Protein AF-A0A426YI03-F1 (afdb_monomer_lite)

Organism: Ensete ventricosum (NCBI:txid4639)

Foldseek 3Di:
DVVVVVVVVVVVVVVVVVVPPDDPVVVVVVVVVVVVVVVVVVVVVVVVVVVVVVVVVVVVVVVVVVVVVVVVVVVVVVVVVVVVVVVVVPPDDDDPPPPPPPPPVNVVVVVVVVVVVVVVVVVVVVVVVVVVVVVVVVVVVVVVVVVVVVVVVVVVVVVVVVVVVVVVVVVVVVVVVVVVVVVVVVVVVVVVVVVVVVVVVVVVVVVVVVVVVVVVVVVVVVVVVVVVVVVVVVVVVVVVVVVVVVVVVVVVPPDDDDDYDDDYDDDDDDDPDDVCVVVVVVVVVVVVVVVVVVVVVVVVVVVVVVVVVVVVVVVVVVVVVVVVVVVVVVVVVVVVVVVVVVVVVVVVVVVVVVVVVVVVVVVVVVVVVVVVVVVVVVVVVVVVVVVVVVVVVVVVVVVVVVVVVVVVVVVVVVVVVVVVVVVVVVVVVVVVVVVVVVVVLVVVVVPDPDNDDDPVRVVVVVVVVVVVVVVVVVVVVVVVVVVVVVVVVVVVVVVVVVVDPDDDDDDDDDDDDDDDDDPDVPVVVVVVVVVVVVVVVVVVVVVVVVVVVPPDPDPDDDDDDDDDDDDDDDDDDDDDDDDDDDDDDDDDDDDDDDDDDDDDDDDDDDDDDDDDDDDDDDDDDDD

Radius of gyration: 77.21 Å; chains: 1; bounding box: 146×80×262 Å

Secondary structure (DSSP, 8-state):
-HHHHHHHHHHHHHHHHHHHHS-HHHHHHHHHHHHHHHHHHHHHHHHHHHHHHHHHHHHHHHHHHHHHHHHHHHHHHHHHHHHHHHHTTSS----TT-SS-S-TTHHHHHHHHHHHHHHHHHHHHHHHHHHHHHHHHHHHHHHHHHHHHHHHHHHHHHHHHHHHHHHHHHHHHHHHHHHHHHHHHHHHHHHHHHHHHHHHHHHHHHHHHHHHHHHHHHHHHHHHHHHHHHHHHHHHHHHHHHHHHHHHHHHTT--------------------SHHHHHHHHHHHHHHHHHHHHHHHHHHHHHHHHHHHHHHHHHHHHHHHHHHHHHHHHHHHHHHHHHHHHHHHHHHHHHHHHHHHHHHHHHHHHHHHHHHHHHHHHHHHHHHHHHHHHHHHHHHHHHHHHHHHHHHHHHHHHHHHHHHHHHHHHHHHHHHHHHHHHHHHHHHTTS-SS----HHHHHHHHHHHHHHHHHHHHHHHHHHHHHHHHHHHHHHHHHHHHH--S-----------------SHHHHHHHHHHHHHHHHHHHHHHHHHHHHTTS----------------------------------PPP---PPPPP---------------------------

Sequence (623 aa):
MIFCRIHLFISDCNLSLVLKDSSSQCKELVFAAMKVNNLIDGKKVAERETVRLLSELCVADDEAKDLAIRIEEAHAKTITYKLKLQSLKNSDASEDEQLVILSPKSRRQYTEILREVGDVKRQICGLKLEITSALQEKARAQSEIESSSAEARSYSKYSDELRREIDEVNLEQVFIDLARIEADREFRHIEAQREAEAALFAESVRKANSRIDGLRREITSAKQLQTMLMTTYSDVDALQNEMEFITEAEKSYRKTYLVEATGRMQEEQETDISLLRSTKAELEAAKNELSTVKEEGYKLMDEMDGIRKELIRIADGKEQSSRAKKNSDSSFETLNTKLHKAMSKLESASTAEKRADAIVANLSAALQQLQSDIDAAKREAELVSEETKALRMETEKTRMYTQSLKERLQEAMEELNTVKAAEANALDELKAITESTMRERAISSIWSSTITISKFEYYYLTKQAKAAQEVADKKVAAAQAWIEALKAKDQERRMKAETDPTQSWALVPVERESLSKPKKGSVLKKAIKKEINHHEEEREEKLVQSHDMKLAIAMPRRSLTVSGVSGASRRLHAAPRKSNSTKQRPSITFTPPPLAYKKGKVVNTLVRFLRTPKQRWDSRRDE

InterPro domains:
  IPR008545 WEB family [PF05701] (71-495)

pLDDT: mean 75.75, std 24.29, range [27.7, 98.25]

Structure (mmCIF, N/CA/C/O backbone):
data_AF-A0A426YI03-F1
#
_entry.id   AF-A0A426YI03-F1
#
loop_
_atom_site.group_PDB
_atom_site.id
_atom_site.type_symbol
_atom_site.label_atom_id
_atom_site.label_alt_id
_atom_site.label_comp_id
_atom_site.label_asym_id
_atom_site.label_entity_id
_atom_site.label_seq_id
_atom_site.pdbx_PDB_ins_code
_atom_site.Cartn_x
_atom_site.Cartn_y
_atom_site.Cartn_z
_atom_site.occupancy
_atom_site.B_iso_or_equiv
_atom_site.auth_seq_id
_atom_site.auth_comp_id
_atom_site.auth_asym_id
_atom_site.auth_atom_id
_atom_site.pdbx_PDB_model_num
ATOM 1 N N . MET A 1 1 ? -24.378 -13.356 -53.025 1.00 50.31 1 MET A N 1
ATOM 2 C CA . MET A 1 1 ? -24.030 -11.970 -52.622 1.00 50.31 1 MET A CA 1
ATOM 3 C C . MET A 1 1 ? -25.193 -11.221 -51.969 1.00 50.31 1 MET A C 1
ATOM 5 O O . MET A 1 1 ? -25.033 -10.839 -50.820 1.00 50.31 1 MET A O 1
ATOM 9 N N . ILE A 1 2 ? -26.337 -11.010 -52.643 1.00 50.25 2 ILE A N 1
ATOM 10 C CA . ILE A 1 2 ? -27.427 -10.131 -52.148 1.00 50.25 2 ILE A CA 1
ATOM 11 C C . ILE A 1 2 ? -27.886 -10.482 -50.717 1.00 50.25 2 ILE A C 1
ATOM 13 O O . ILE A 1 2 ? -27.880 -9.608 -49.855 1.00 50.25 2 ILE A O 1
ATOM 17 N N . PHE A 1 3 ? -28.174 -11.758 -50.431 1.00 41.94 3 PHE A N 1
ATOM 18 C CA . PHE A 1 3 ? -28.604 -12.214 -49.097 1.00 41.94 3 PHE A CA 1
ATOM 19 C C . PHE A 1 3 ? -27.623 -11.858 -47.964 1.00 41.94 3 PHE A C 1
ATOM 21 O O . PHE A 1 3 ? -28.048 -11.369 -46.923 1.00 41.94 3 PHE A O 1
ATOM 28 N N . CYS A 1 4 ? -26.312 -12.023 -48.170 1.00 48.91 4 CYS A N 1
ATOM 29 C CA . CYS A 1 4 ? -25.298 -11.667 -47.168 1.00 48.91 4 CYS A CA 1
ATOM 30 C C . CYS A 1 4 ? -25.285 -10.157 -46.881 1.00 48.91 4 CYS A C 1
ATOM 32 O O . CYS A 1 4 ? -25.092 -9.743 -45.742 1.00 48.91 4 CYS A O 1
ATOM 34 N N . ARG A 1 5 ? -25.526 -9.333 -47.911 1.00 43.91 5 ARG A N 1
ATOM 35 C CA . ARG A 1 5 ? -25.578 -7.870 -47.789 1.00 43.91 5 ARG A CA 1
ATOM 36 C C . ARG A 1 5 ? -26.803 -7.414 -46.991 1.00 43.91 5 ARG A C 1
ATOM 38 O O . ARG A 1 5 ? -26.675 -6.524 -46.162 1.00 43.91 5 ARG A O 1
ATOM 45 N N . ILE A 1 6 ? -27.949 -8.071 -47.188 1.00 55.00 6 ILE A N 1
ATOM 46 C CA . ILE A 1 6 ? -29.168 -7.856 -46.391 1.00 55.00 6 ILE A CA 1
ATOM 47 C C . ILE A 1 6 ? -28.940 -8.273 -44.929 1.00 55.00 6 ILE A C 1
ATOM 49 O O . ILE A 1 6 ? -29.302 -7.534 -44.019 1.00 55.00 6 ILE A O 1
ATOM 53 N N . HIS A 1 7 ? -28.295 -9.419 -44.690 1.00 49.81 7 HIS A N 1
ATOM 54 C CA . HIS A 1 7 ? -28.082 -9.932 -43.333 1.00 49.81 7 HIS A CA 1
ATOM 55 C C . HIS A 1 7 ? -27.104 -9.081 -42.500 1.00 49.81 7 HIS A C 1
ATOM 57 O O . HIS A 1 7 ? -27.288 -8.960 -41.290 1.00 49.81 7 HIS A O 1
ATOM 63 N N . LEU A 1 8 ? -26.106 -8.459 -43.143 1.00 51.28 8 LEU A N 1
ATOM 64 C CA . LEU A 1 8 ? -25.255 -7.434 -42.524 1.00 51.28 8 LEU A CA 1
ATOM 65 C C . LEU A 1 8 ? -26.067 -6.178 -42.180 1.00 51.28 8 LEU A C 1
ATOM 67 O O . LEU A 1 8 ? -26.093 -5.769 -41.026 1.00 51.28 8 LEU A O 1
ATOM 71 N N . PHE A 1 9 ? -26.824 -5.639 -43.142 1.00 46.31 9 PHE A N 1
ATOM 72 C CA . PHE A 1 9 ? -27.617 -4.419 -42.944 1.00 46.31 9 PHE A CA 1
ATOM 73 C C . PHE A 1 9 ? -28.652 -4.559 -41.810 1.00 46.31 9 PHE A C 1
ATOM 75 O O . PHE A 1 9 ? -28.838 -3.644 -41.015 1.00 46.31 9 PHE A O 1
ATOM 82 N N . ILE A 1 10 ? -29.288 -5.731 -41.683 1.00 51.38 10 ILE A N 1
ATOM 83 C CA . ILE A 1 10 ? -30.210 -6.038 -40.576 1.00 51.38 10 ILE A CA 1
ATOM 84 C C . ILE A 1 10 ? -29.468 -6.129 -39.230 1.00 51.38 10 ILE A C 1
ATOM 86 O O . ILE A 1 10 ? -30.018 -5.711 -38.211 1.00 51.38 10 ILE A O 1
ATOM 90 N N . SER A 1 11 ? -28.230 -6.632 -39.202 1.00 51.84 11 SER A N 1
ATOM 91 C CA . SER A 1 11 ? -27.405 -6.659 -37.986 1.00 51.84 11 SER A CA 1
ATOM 92 C C . SER A 1 11 ? -27.041 -5.242 -37.527 1.00 51.84 11 SER A C 1
ATOM 94 O O . SER A 1 11 ? -27.253 -4.896 -36.364 1.00 51.84 11 SER A O 1
ATOM 96 N N . ASP A 1 12 ? -26.573 -4.401 -38.452 1.00 47.59 12 ASP A N 1
ATOM 97 C CA . ASP A 1 12 ? -26.156 -3.024 -38.167 1.00 47.59 12 ASP A CA 1
ATOM 98 C C . ASP A 1 12 ? -27.343 -2.151 -37.718 1.00 47.59 12 ASP A C 1
ATOM 100 O O . ASP A 1 12 ? -27.243 -1.414 -36.733 1.00 47.59 12 ASP A O 1
ATOM 104 N N . CYS A 1 13 ? -28.507 -2.279 -38.370 1.00 49.94 13 CYS A N 1
ATOM 105 C CA . CYS A 1 13 ? -29.720 -1.559 -37.973 1.00 49.94 13 CYS A CA 1
ATOM 106 C C . CYS A 1 13 ? -30.232 -1.959 -36.578 1.00 49.94 13 CYS A C 1
ATOM 108 O O . CYS A 1 13 ? -30.647 -1.084 -35.817 1.00 49.94 13 CYS A O 1
ATOM 110 N N . ASN A 1 14 ? -30.184 -3.246 -36.209 1.00 52.38 14 ASN A N 1
ATOM 111 C CA . ASN A 1 14 ? -30.586 -3.681 -34.866 1.00 52.38 14 ASN A CA 1
ATOM 112 C C . ASN A 1 14 ? -29.615 -3.175 -33.787 1.00 52.38 14 ASN A C 1
ATOM 114 O O . ASN A 1 14 ? -30.056 -2.695 -32.742 1.00 52.38 14 ASN A O 1
ATOM 118 N N . LEU A 1 15 ? -28.303 -3.206 -34.045 1.00 52.50 15 LEU A N 1
ATOM 119 C CA . LEU A 1 15 ? -27.317 -2.692 -33.091 1.00 52.50 15 LEU A CA 1
ATOM 120 C C . LEU A 1 15 ? -27.431 -1.165 -32.925 1.00 52.50 15 LEU A C 1
ATOM 122 O O . LEU A 1 15 ? -27.349 -0.659 -31.806 1.00 52.50 15 LEU A O 1
ATOM 126 N N . SER A 1 16 ? -27.720 -0.437 -34.010 1.00 53.31 16 SER A N 1
ATOM 127 C CA . SER A 1 16 ? -28.000 1.006 -33.975 1.00 53.31 16 SER A CA 1
ATOM 128 C C . SER A 1 16 ? -29.262 1.379 -33.184 1.00 53.31 16 SER A C 1
ATOM 130 O O . SER A 1 16 ? -29.364 2.526 -32.743 1.00 53.31 16 SER A O 1
ATOM 132 N N . LEU A 1 17 ? -30.222 0.464 -33.020 1.00 53.16 17 LEU A N 1
ATOM 133 C CA . LEU A 1 17 ? -31.405 0.670 -32.178 1.00 53.16 17 LEU A CA 1
ATOM 134 C C . LEU A 1 17 ? -31.067 0.461 -30.696 1.00 53.16 17 LEU A C 1
ATOM 136 O O . LEU A 1 17 ? -31.331 1.345 -29.886 1.00 53.16 17 LEU A O 1
ATOM 140 N N . VAL A 1 18 ? -30.388 -0.640 -30.352 1.00 53.75 18 VAL A N 1
ATOM 141 C CA . VAL A 1 18 ? -29.939 -0.924 -28.972 1.00 53.75 18 VAL A CA 1
ATOM 142 C C . VAL A 1 18 ? -29.000 0.171 -28.439 1.00 53.75 18 VAL A C 1
ATOM 144 O O . VAL A 1 18 ? -29.097 0.570 -27.280 1.00 53.75 18 VAL A O 1
ATOM 147 N N . LEU A 1 19 ? -28.129 0.717 -29.293 1.00 52.09 19 LEU A N 1
ATOM 148 C CA . LEU A 1 19 ? -27.207 1.804 -28.943 1.00 52.09 19 LEU A CA 1
ATOM 149 C C . LEU A 1 19 ? -27.870 3.183 -28.793 1.00 52.09 19 LEU A C 1
ATOM 151 O O . LEU A 1 19 ? -27.167 4.148 -28.475 1.00 52.09 19 LEU A O 1
ATOM 155 N N . LYS A 1 20 ? -29.184 3.333 -29.009 1.00 55.03 20 LYS A N 1
ATOM 156 C CA . LYS A 1 20 ? -29.837 4.640 -28.852 1.00 55.03 20 LYS A CA 1
ATOM 157 C C . LYS A 1 20 ? -30.105 4.960 -27.379 1.00 55.03 20 LYS A C 1
ATOM 159 O O . LYS A 1 20 ? -29.640 6.002 -26.910 1.00 55.03 20 LYS A O 1
ATOM 164 N N . ASP A 1 21 ? -30.671 4.005 -26.643 1.00 54.38 21 ASP A N 1
ATOM 165 C CA . ASP A 1 21 ? -31.208 4.219 -25.289 1.00 54.38 21 ASP A CA 1
ATOM 166 C C . ASP A 1 21 ? -30.269 3.771 -24.146 1.00 54.38 21 ASP A C 1
ATOM 168 O O . ASP A 1 21 ? -30.564 3.982 -22.971 1.00 54.38 21 ASP A O 1
ATOM 172 N N . SER A 1 22 ? -29.114 3.166 -24.454 1.00 58.47 22 SER A N 1
ATOM 173 C CA . SER A 1 22 ? -28.153 2.714 -23.436 1.00 58.47 22 SER A CA 1
ATOM 174 C C . SER A 1 22 ? -27.308 3.855 -22.838 1.00 58.47 22 SER A C 1
ATOM 176 O O . SER A 1 22 ? -26.972 4.821 -23.526 1.00 58.47 22 SER A O 1
ATOM 178 N N . SER A 1 23 ? -26.847 3.694 -21.590 1.00 66.56 23 SER A N 1
ATOM 179 C CA . SER A 1 23 ? -25.835 4.572 -20.963 1.00 66.56 23 SER A CA 1
ATOM 180 C C . SER A 1 23 ? -24.529 4.636 -21.778 1.00 66.56 23 SER A C 1
ATOM 182 O O . SER A 1 23 ? -24.203 3.687 -22.498 1.00 66.56 23 SER A O 1
ATOM 184 N N . SER A 1 24 ? -23.760 5.727 -21.654 1.00 68.06 24 SER A N 1
ATOM 185 C CA . SER A 1 24 ? -22.481 5.947 -22.358 1.00 68.06 24 SER A CA 1
ATOM 186 C C . SER A 1 24 ? -21.487 4.800 -22.152 1.00 68.06 24 SER A C 1
ATOM 188 O O . SER A 1 24 ? -20.960 4.273 -23.130 1.00 68.06 24 SER A O 1
ATOM 190 N N . GLN A 1 25 ? -21.336 4.327 -20.913 1.00 63.12 25 GLN A N 1
ATOM 191 C CA . GLN A 1 25 ? -20.464 3.197 -20.565 1.00 63.12 25 GLN A CA 1
ATOM 192 C C . GLN A 1 25 ? -20.824 1.911 -21.332 1.00 63.12 25 GLN A C 1
ATOM 194 O O . GLN A 1 25 ? -19.943 1.154 -21.728 1.00 63.12 25 GLN A O 1
ATOM 199 N N . CYS A 1 26 ? -22.110 1.669 -21.621 1.00 65.12 26 CYS A N 1
ATOM 200 C CA . CYS A 1 26 ? -22.516 0.526 -22.447 1.00 65.12 26 CYS A CA 1
ATOM 201 C C . CYS A 1 26 ? -22.095 0.695 -23.916 1.00 65.12 26 CYS A C 1
ATOM 203 O O . CYS A 1 26 ? -21.743 -0.289 -24.563 1.00 65.12 26 CYS A O 1
ATOM 205 N N . LYS A 1 27 ? -22.086 1.927 -24.444 1.00 70.88 27 LYS A N 1
ATOM 206 C CA . LYS A 1 27 ? -21.648 2.218 -25.822 1.00 70.88 27 LYS A CA 1
ATOM 207 C C . LYS A 1 27 ? -20.139 2.014 -25.964 1.00 70.88 27 LYS A C 1
ATOM 209 O O . LYS A 1 27 ? -19.692 1.396 -26.928 1.00 70.88 27 LYS A O 1
ATOM 214 N N . GLU A 1 28 ? -19.373 2.453 -24.968 1.00 73.00 28 GLU A N 1
ATOM 215 C CA . GLU A 1 28 ? -17.923 2.242 -24.883 1.00 73.00 28 GLU A CA 1
ATOM 216 C C . GLU A 1 28 ? -17.566 0.753 -24.765 1.00 73.00 28 GLU A C 1
ATOM 218 O O . GLU A 1 28 ? -16.714 0.274 -25.513 1.00 73.00 28 GLU A O 1
ATOM 223 N N . LEU A 1 29 ? -18.268 -0.011 -23.917 1.00 77.12 29 LEU A N 1
ATOM 224 C CA . LEU A 1 29 ? -18.078 -1.462 -23.793 1.00 77.12 29 LEU A CA 1
ATOM 225 C C . LEU A 1 29 ? -18.408 -2.219 -25.091 1.00 77.12 29 LEU A C 1
ATOM 227 O O . LEU A 1 29 ? -17.648 -3.102 -25.488 1.00 77.12 29 LEU A O 1
ATOM 231 N N . VAL A 1 30 ? -19.491 -1.862 -25.794 1.00 75.06 30 VAL A N 1
ATOM 232 C CA . VAL A 1 30 ? -19.834 -2.464 -27.100 1.00 75.06 30 VAL A CA 1
ATOM 233 C C . VAL A 1 30 ? -18.777 -2.131 -28.160 1.00 75.06 30 VAL A C 1
ATOM 235 O O . VAL A 1 30 ? -18.364 -3.015 -28.913 1.00 75.06 30 VAL A O 1
ATOM 238 N N . PHE A 1 31 ? -18.279 -0.891 -28.196 1.00 76.06 31 PHE A N 1
ATOM 239 C CA . PHE A 1 31 ? -17.220 -0.490 -29.126 1.00 76.06 31 PHE A CA 1
ATOM 240 C C . PHE A 1 31 ? -15.881 -1.186 -28.821 1.00 76.06 31 PHE A C 1
ATOM 242 O O . PHE A 1 31 ? -15.197 -1.651 -29.736 1.00 76.06 31 PHE A O 1
ATOM 249 N N . ALA A 1 32 ? -15.530 -1.336 -27.540 1.00 78.62 32 ALA A N 1
ATOM 250 C CA . ALA A 1 32 ? -14.367 -2.102 -27.104 1.00 78.62 32 ALA A CA 1
ATOM 251 C C . ALA A 1 32 ? -14.487 -3.586 -27.495 1.00 78.62 32 ALA A C 1
ATOM 253 O O . ALA A 1 32 ? -13.547 -4.142 -28.063 1.00 78.62 32 ALA A O 1
ATOM 254 N N . ALA A 1 33 ? -15.654 -4.207 -27.285 1.00 79.88 33 ALA A N 1
ATOM 255 C CA . ALA A 1 33 ? -15.919 -5.588 -27.686 1.00 79.88 33 ALA A CA 1
ATOM 256 C C . ALA A 1 33 ? -15.818 -5.785 -29.211 1.00 79.88 33 ALA A C 1
ATOM 258 O O . ALA A 1 33 ? -15.182 -6.738 -29.664 1.00 79.88 33 ALA A O 1
ATOM 259 N N . MET A 1 34 ? -16.356 -4.860 -30.017 1.00 81.38 34 MET A N 1
ATOM 260 C CA . MET A 1 34 ? -16.159 -4.864 -31.474 1.00 81.38 34 MET A CA 1
ATOM 261 C C . MET A 1 34 ? -14.678 -4.755 -31.856 1.00 81.38 34 MET A C 1
ATOM 263 O O . MET A 1 34 ? -14.203 -5.518 -32.697 1.00 81.38 34 MET A O 1
ATOM 267 N N . LYS A 1 35 ? -13.919 -3.855 -31.219 1.00 84.25 35 LYS A N 1
ATOM 268 C CA . LYS A 1 35 ? -12.483 -3.687 -31.487 1.00 84.25 35 LYS A CA 1
ATOM 269 C C . LYS A 1 35 ? -11.677 -4.940 -31.122 1.00 84.25 35 LYS A C 1
ATOM 271 O O . LYS A 1 35 ? -10.798 -5.330 -31.886 1.00 84.25 35 LYS A O 1
ATOM 276 N N . VAL A 1 36 ? -12.005 -5.603 -30.011 1.00 84.25 36 VAL A N 1
ATOM 277 C CA . VAL A 1 36 ? -11.403 -6.885 -29.604 1.00 84.25 36 VAL A CA 1
ATOM 278 C C . VAL A 1 36 ? -11.742 -7.999 -30.599 1.00 84.25 36 VAL A C 1
ATOM 280 O O . VAL A 1 36 ? -10.835 -8.703 -31.039 1.00 84.25 36 VAL A O 1
ATOM 283 N N . ASN A 1 37 ? -13.000 -8.125 -31.028 1.00 83.25 37 ASN A N 1
ATOM 284 C CA . ASN A 1 37 ? -13.402 -9.126 -32.023 1.00 83.25 37 ASN A CA 1
ATOM 285 C C . ASN A 1 37 ? -12.695 -8.915 -33.374 1.00 83.25 37 ASN A C 1
ATOM 287 O O . ASN A 1 37 ? -12.175 -9.873 -33.943 1.00 83.25 37 ASN A O 1
ATOM 291 N N . ASN A 1 38 ? -12.570 -7.667 -33.836 1.00 84.69 38 ASN A N 1
ATOM 292 C CA . ASN A 1 38 ? -11.831 -7.339 -35.059 1.00 84.69 38 ASN A CA 1
ATOM 293 C C . ASN A 1 38 ? -10.339 -7.717 -34.965 1.00 84.69 38 ASN A C 1
ATOM 295 O O . ASN A 1 38 ? -9.766 -8.203 -35.939 1.00 84.69 38 ASN A O 1
ATOM 299 N N . LEU A 1 39 ? -9.707 -7.544 -33.796 1.00 86.44 39 LEU A N 1
ATOM 300 C CA . LEU A 1 39 ? -8.324 -7.985 -33.557 1.00 86.44 39 LEU A CA 1
ATOM 301 C C . LEU A 1 39 ? -8.204 -9.517 -33.507 1.00 86.44 39 LEU A C 1
ATOM 303 O O . LEU A 1 39 ? -7.243 -10.073 -34.037 1.00 86.44 39 LEU A O 1
ATOM 307 N N . ILE A 1 40 ? -9.186 -10.207 -32.920 1.00 87.75 40 ILE A N 1
ATOM 308 C CA . ILE A 1 40 ? -9.260 -11.675 -32.891 1.00 87.75 40 ILE A CA 1
ATOM 309 C C . ILE A 1 40 ? -9.404 -12.244 -34.311 1.00 87.75 40 ILE A C 1
ATOM 311 O O . ILE A 1 40 ? -8.703 -13.192 -34.662 1.00 87.75 40 ILE A O 1
ATOM 315 N N . ASP A 1 41 ? -10.270 -11.672 -35.147 1.00 86.19 41 ASP A N 1
ATOM 316 C CA . ASP A 1 41 ? -10.465 -12.148 -36.520 1.00 86.19 41 ASP A CA 1
ATOM 317 C C . ASP A 1 41 ? -9.309 -11.753 -37.450 1.00 86.19 41 ASP A C 1
ATOM 319 O O . ASP A 1 41 ? -8.896 -12.569 -38.275 1.00 86.19 41 ASP A O 1
ATOM 323 N N . GLY A 1 42 ? -8.700 -10.578 -37.253 1.00 87.12 42 GLY A N 1
ATOM 324 C CA . GLY A 1 42 ? -7.439 -10.205 -37.902 1.00 87.12 42 GLY A CA 1
ATOM 325 C C . GLY A 1 42 ? -6.307 -11.186 -37.574 1.00 87.12 42 GLY A C 1
ATOM 326 O O . GLY A 1 42 ? -5.624 -11.667 -38.478 1.00 87.12 42 GLY A O 1
ATOM 327 N N . LYS A 1 43 ? -6.176 -11.587 -36.301 1.00 91.25 43 LYS A N 1
ATOM 328 C CA . LYS A 1 43 ? -5.245 -12.643 -35.878 1.00 91.25 43 LYS A CA 1
ATOM 329 C C . LYS A 1 43 ? -5.529 -13.972 -36.593 1.00 91.25 43 LYS A C 1
ATOM 331 O O . LYS A 1 43 ? -4.605 -14.545 -37.162 1.00 91.25 43 LYS A O 1
ATOM 336 N N . LYS A 1 44 ? -6.790 -14.419 -36.670 1.00 89.75 44 LYS A N 1
ATOM 337 C CA . LYS A 1 44 ? -7.170 -15.640 -37.416 1.00 89.75 44 LYS A CA 1
ATOM 338 C C . LYS A 1 44 ? -6.885 -15.550 -38.920 1.00 89.75 44 LYS A C 1
ATOM 340 O O . LYS A 1 44 ? -6.803 -16.586 -39.576 1.00 89.75 44 LYS A O 1
ATOM 345 N N . VAL A 1 45 ? -6.839 -14.358 -39.523 1.00 90.81 45 VAL A N 1
ATOM 346 C CA . VAL A 1 45 ? -6.403 -14.184 -40.924 1.00 90.81 45 VAL A CA 1
ATOM 347 C C . VAL A 1 45 ? -4.891 -14.377 -41.014 1.00 90.81 45 VAL A C 1
ATOM 349 O O . VAL A 1 45 ? -4.457 -15.272 -41.734 1.00 90.81 45 VAL A O 1
ATOM 352 N N . ALA A 1 46 ? -4.114 -13.650 -40.207 1.00 87.50 46 ALA A N 1
ATOM 353 C CA . ALA A 1 46 ? -2.656 -13.767 -40.178 1.00 87.50 46 ALA A CA 1
ATOM 354 C C . ALA A 1 46 ? -2.179 -15.203 -39.873 1.00 87.50 46 ALA A C 1
ATOM 356 O O . ALA A 1 46 ? -1.272 -15.700 -40.530 1.00 87.50 46 ALA A O 1
ATOM 357 N N . GLU A 1 47 ? -2.829 -15.914 -38.944 1.00 90.00 47 GLU A N 1
ATOM 358 C CA . GLU A 1 47 ? -2.533 -17.323 -38.628 1.00 90.00 47 GLU A CA 1
ATOM 359 C C . GLU A 1 47 ? -2.811 -18.281 -39.800 1.00 90.00 47 GLU A C 1
ATOM 361 O O . GLU A 1 47 ? -2.128 -19.292 -39.947 1.00 90.00 47 GLU A O 1
ATOM 366 N N . ARG A 1 48 ? -3.782 -17.975 -40.672 1.00 90.88 48 ARG A N 1
ATOM 367 C CA . ARG A 1 48 ? -4.011 -18.755 -41.902 1.00 90.88 48 ARG A CA 1
ATOM 368 C C . ARG A 1 48 ? -2.990 -18.420 -42.984 1.00 90.88 48 ARG A C 1
ATOM 370 O O . ARG A 1 48 ? -2.594 -19.311 -43.729 1.00 90.88 48 ARG A O 1
ATOM 377 N N . GLU A 1 49 ? -2.549 -17.169 -43.066 1.00 92.19 49 GLU A N 1
ATOM 378 C CA . GLU A 1 49 ? -1.526 -16.739 -44.020 1.00 92.19 49 GLU A CA 1
ATOM 379 C C . GLU A 1 49 ? -0.138 -17.276 -43.656 1.00 92.19 49 GLU A C 1
ATOM 381 O O . GLU A 1 49 ? 0.553 -17.774 -44.541 1.00 92.19 49 GLU A O 1
ATOM 386 N N . THR A 1 50 ? 0.247 -17.298 -42.375 1.00 88.31 50 THR A N 1
ATOM 387 C CA . THR A 1 50 ? 1.508 -17.926 -41.943 1.00 88.31 50 THR A CA 1
ATOM 388 C C . THR A 1 50 ? 1.502 -19.436 -42.164 1.00 88.31 50 THR A C 1
ATOM 390 O O . THR A 1 50 ? 2.493 -19.968 -42.656 1.00 88.31 50 THR A O 1
ATOM 393 N N . VAL A 1 51 ? 0.390 -20.134 -41.900 1.00 93.00 51 VAL A N 1
ATOM 394 C CA . VAL A 1 51 ? 0.250 -21.563 -42.245 1.00 93.00 51 VAL A CA 1
ATOM 395 C C . VAL A 1 51 ? 0.363 -21.789 -43.758 1.00 93.00 51 VAL A C 1
ATOM 397 O O . VAL A 1 51 ? 1.036 -22.730 -44.178 1.00 93.00 51 VAL A O 1
ATOM 400 N N . ARG A 1 52 ? -0.219 -20.910 -44.588 1.00 92.31 52 ARG A N 1
ATOM 401 C CA . ARG A 1 52 ? -0.089 -20.990 -46.052 1.00 92.31 52 ARG A CA 1
ATOM 402 C C . ARG A 1 52 ? 1.366 -20.802 -46.494 1.00 92.31 52 ARG A C 1
ATOM 404 O O . ARG A 1 52 ? 1.891 -21.664 -47.192 1.00 92.31 52 ARG A O 1
ATOM 411 N N . LEU A 1 53 ? 2.040 -19.758 -46.010 1.00 91.62 53 LEU A N 1
ATOM 412 C CA . LEU A 1 53 ? 3.454 -19.478 -46.298 1.00 91.62 53 LEU A CA 1
ATOM 413 C C . LEU A 1 53 ? 4.388 -20.603 -45.821 1.00 91.62 53 LEU A C 1
ATOM 415 O O . LEU A 1 53 ? 5.342 -20.933 -46.516 1.00 91.62 53 LEU A O 1
ATOM 419 N N . LEU A 1 54 ? 4.103 -21.241 -44.681 1.00 91.00 54 LEU A N 1
ATOM 420 C CA . LEU A 1 54 ? 4.850 -22.417 -44.218 1.00 91.00 54 LEU A CA 1
ATOM 421 C C . LEU A 1 54 ? 4.636 -23.637 -45.127 1.00 91.00 54 LEU A C 1
ATOM 423 O O . LEU A 1 54 ? 5.579 -24.392 -45.352 1.00 91.00 54 LEU A O 1
ATOM 427 N N . SER A 1 55 ? 3.435 -23.822 -45.689 1.00 91.75 55 SER A N 1
ATOM 428 C CA . SER A 1 55 ? 3.188 -24.884 -46.675 1.00 91.75 55 SER A CA 1
ATOM 429 C C . SER A 1 55 ? 3.856 -24.604 -48.029 1.00 91.75 55 SER A C 1
ATOM 431 O O . SER A 1 55 ? 4.453 -25.510 -48.604 1.00 91.75 55 SER A O 1
ATOM 433 N N . GLU A 1 56 ? 3.849 -23.349 -48.491 1.00 94.31 56 GLU A N 1
ATOM 434 C CA . GLU A 1 56 ? 4.574 -22.898 -49.690 1.00 94.31 56 GLU A CA 1
ATOM 435 C C . GLU A 1 56 ? 6.095 -23.083 -49.517 1.00 94.31 56 GLU A C 1
ATOM 437 O O . GLU A 1 56 ? 6.763 -23.600 -50.411 1.00 94.31 56 GLU A O 1
ATOM 442 N N . LEU A 1 57 ? 6.633 -22.751 -48.337 1.00 94.31 57 LEU A N 1
ATOM 443 C CA . LEU A 1 57 ? 8.041 -22.958 -47.991 1.00 94.31 57 LEU A CA 1
ATOM 444 C C . LEU A 1 57 ? 8.418 -24.446 -47.924 1.00 94.31 57 LEU A C 1
ATOM 446 O O . LEU A 1 57 ? 9.507 -24.803 -48.358 1.00 94.31 57 LEU A O 1
ATOM 450 N N . CYS A 1 58 ? 7.535 -25.313 -47.416 1.00 92.25 58 CYS A N 1
ATOM 451 C CA . CYS A 1 58 ? 7.772 -26.760 -47.390 1.00 92.25 58 CYS A CA 1
ATOM 452 C C . CYS A 1 58 ? 7.882 -27.334 -48.810 1.00 92.25 58 CYS A C 1
ATOM 454 O O . CYS A 1 58 ? 8.811 -28.085 -49.093 1.00 92.25 58 CYS A O 1
ATOM 456 N N . VAL A 1 59 ? 6.986 -26.926 -49.719 1.00 94.75 59 VAL A N 1
ATOM 457 C CA . VAL A 1 59 ? 7.048 -27.325 -51.136 1.00 94.75 59 VAL A CA 1
ATOM 458 C C . VAL A 1 59 ? 8.342 -26.829 -51.784 1.00 94.75 59 VAL A C 1
ATOM 460 O O . VAL A 1 59 ? 9.026 -27.613 -52.433 1.00 94.75 59 VAL A O 1
ATOM 463 N N . ALA A 1 60 ? 8.735 -25.572 -51.555 1.00 93.06 60 ALA A N 1
ATOM 464 C CA . ALA A 1 60 ? 9.985 -25.026 -52.088 1.00 93.06 60 ALA A CA 1
ATOM 465 C C . ALA A 1 60 ? 11.243 -25.724 -51.525 1.00 93.06 60 ALA A C 1
ATOM 467 O O . ALA A 1 60 ? 12.217 -25.921 -52.250 1.00 93.06 60 ALA A O 1
ATOM 468 N N . ASP A 1 61 ? 11.231 -26.125 -50.251 1.00 94.19 61 ASP A N 1
ATOM 469 C CA . ASP A 1 61 ? 12.318 -26.882 -49.620 1.00 94.19 61 ASP A CA 1
ATOM 470 C C . ASP A 1 61 ? 12.380 -28.330 -50.141 1.00 94.19 61 ASP A C 1
ATOM 472 O O . ASP A 1 61 ? 13.464 -28.894 -50.284 1.00 94.19 61 ASP A O 1
ATOM 476 N N . ASP A 1 62 ? 11.250 -28.965 -50.458 1.00 92.69 62 ASP A N 1
ATOM 477 C CA . ASP A 1 62 ? 11.225 -30.285 -51.105 1.00 92.69 62 ASP A CA 1
ATOM 478 C C . ASP A 1 62 ? 11.652 -30.213 -52.583 1.00 92.69 62 ASP A C 1
ATOM 480 O O . ASP A 1 62 ? 12.480 -31.018 -53.010 1.00 92.69 62 ASP A O 1
ATOM 484 N N . GLU A 1 63 ? 11.221 -29.199 -53.341 1.00 94.50 63 GLU A N 1
ATOM 485 C CA . GLU A 1 63 ? 11.732 -28.923 -54.695 1.00 94.50 63 GLU A CA 1
ATOM 486 C C . GLU A 1 63 ? 13.247 -28.649 -54.694 1.00 94.50 63 GLU A C 1
ATOM 488 O O . GLU A 1 63 ? 13.967 -29.130 -55.573 1.00 94.50 63 GLU A O 1
ATOM 493 N N . ALA A 1 64 ? 13.766 -27.936 -53.688 1.00 92.50 64 ALA A N 1
ATOM 494 C CA . ALA A 1 64 ? 15.200 -27.693 -53.534 1.00 92.50 64 ALA A CA 1
ATOM 495 C C . ALA A 1 64 ? 15.994 -28.985 -53.260 1.00 92.50 64 ALA A C 1
ATOM 497 O O . ALA A 1 64 ? 17.073 -29.166 -53.833 1.00 92.50 64 ALA A O 1
ATOM 498 N N . LYS A 1 65 ? 15.461 -29.911 -52.445 1.00 93.75 65 LYS A N 1
ATOM 499 C CA . LYS A 1 65 ? 16.044 -31.256 -52.258 1.00 93.75 65 LYS A CA 1
ATOM 500 C C . LYS A 1 65 ? 16.035 -32.046 -53.566 1.00 93.75 65 LYS A C 1
ATOM 502 O O . LYS A 1 65 ? 17.049 -32.641 -53.926 1.00 93.75 65 LYS A O 1
ATOM 507 N N . ASP A 1 66 ? 14.927 -32.014 -54.301 1.00 93.81 66 ASP A N 1
ATOM 508 C CA . ASP A 1 66 ? 14.772 -32.733 -55.568 1.00 93.81 66 ASP A CA 1
ATOM 509 C C . ASP A 1 66 ? 15.750 -32.211 -56.641 1.00 93.81 66 ASP A C 1
ATOM 511 O O . ASP A 1 66 ? 16.377 -32.986 -57.368 1.00 93.81 66 ASP A O 1
ATOM 515 N N . LEU A 1 67 ? 15.975 -30.891 -56.689 1.00 93.69 67 LEU A N 1
ATOM 516 C CA . LEU A 1 67 ? 17.009 -30.268 -57.520 1.00 93.69 67 LEU A CA 1
ATOM 517 C C . LEU A 1 67 ? 18.429 -30.630 -57.062 1.00 93.69 67 LEU A C 1
ATOM 519 O O . LEU A 1 67 ? 19.271 -30.922 -57.913 1.00 93.69 67 LEU A O 1
ATOM 523 N N . ALA A 1 68 ? 18.704 -30.671 -55.754 1.00 93.06 68 ALA A N 1
ATOM 524 C CA . ALA A 1 68 ? 20.001 -31.100 -55.228 1.00 93.06 68 ALA A CA 1
ATOM 525 C C . ALA A 1 68 ? 20.322 -32.552 -55.628 1.00 93.06 68 ALA A C 1
ATOM 527 O O . ALA A 1 68 ? 21.398 -32.809 -56.167 1.00 93.06 68 ALA A O 1
ATOM 528 N N . ILE A 1 69 ? 19.363 -33.475 -55.486 1.00 93.12 69 ILE A N 1
ATOM 529 C CA . ILE A 1 69 ? 19.496 -34.877 -55.918 1.00 93.12 69 ILE A CA 1
ATOM 530 C C . ILE A 1 69 ? 19.765 -34.960 -57.428 1.00 93.12 69 ILE A C 1
ATOM 532 O O . ILE A 1 69 ? 20.675 -35.668 -57.859 1.00 93.12 69 ILE A O 1
ATOM 536 N N . ARG A 1 70 ? 19.046 -34.186 -58.255 1.00 93.81 70 ARG A N 1
ATOM 537 C CA . ARG A 1 70 ? 19.278 -34.133 -59.714 1.00 93.81 70 ARG A CA 1
ATOM 538 C C . ARG A 1 70 ? 20.669 -33.591 -60.072 1.00 93.81 70 ARG A C 1
ATOM 540 O O . ARG A 1 70 ? 21.271 -34.063 -61.040 1.00 93.81 70 ARG A O 1
ATOM 547 N N . ILE A 1 71 ? 21.197 -32.635 -59.303 1.00 91.00 71 ILE A N 1
ATOM 548 C CA . ILE A 1 71 ? 22.559 -32.099 -59.461 1.00 91.00 71 ILE A CA 1
ATOM 549 C C . ILE A 1 71 ? 23.605 -33.144 -59.051 1.00 91.00 71 ILE A C 1
ATOM 551 O O . ILE A 1 71 ? 24.567 -33.354 -59.792 1.00 91.00 71 ILE A O 1
ATOM 555 N N . GLU A 1 72 ? 23.412 -33.849 -57.935 1.00 91.38 72 GLU A N 1
ATOM 556 C CA . GLU A 1 72 ? 24.297 -34.940 -57.507 1.00 91.38 72 GLU A CA 1
ATOM 557 C C . GLU A 1 72 ? 24.285 -36.107 -58.501 1.00 91.38 72 GLU A C 1
ATOM 559 O O . GLU A 1 72 ? 25.349 -36.596 -58.884 1.00 91.38 72 GLU A O 1
ATOM 564 N N . GLU A 1 73 ? 23.118 -36.491 -59.027 1.00 91.75 73 GLU A N 1
ATOM 565 C CA . GLU A 1 73 ? 22.999 -37.452 -60.124 1.00 91.75 73 GLU A CA 1
ATOM 566 C C . GLU A 1 73 ? 23.754 -36.994 -61.379 1.00 91.75 73 GLU A C 1
ATOM 568 O O . GLU A 1 73 ? 24.466 -37.788 -61.999 1.00 91.75 73 GLU A O 1
ATOM 573 N N . ALA A 1 74 ? 23.603 -35.731 -61.792 1.00 90.00 74 ALA A N 1
ATOM 574 C CA . ALA A 1 74 ? 24.300 -35.180 -62.953 1.00 90.00 74 ALA A CA 1
ATOM 575 C C . ALA A 1 74 ? 25.822 -35.141 -62.738 1.00 90.00 74 ALA A C 1
ATOM 577 O O . ALA A 1 74 ? 26.592 -35.452 -63.653 1.00 90.00 74 ALA A O 1
ATOM 578 N N . HIS A 1 75 ? 26.266 -34.838 -61.518 1.00 85.94 75 HIS A N 1
ATOM 579 C CA . HIS A 1 75 ? 27.670 -34.862 -61.128 1.00 85.94 75 HIS A CA 1
ATOM 580 C C . HIS A 1 75 ? 28.226 -36.296 -61.108 1.00 85.94 75 HIS A C 1
ATOM 582 O O . HIS A 1 75 ? 29.272 -36.549 -61.704 1.00 85.94 75 HIS A O 1
ATOM 588 N N . ALA A 1 76 ? 27.495 -37.264 -60.548 1.00 87.81 76 ALA A N 1
ATOM 589 C CA . ALA A 1 76 ? 27.851 -38.682 -60.571 1.00 87.81 76 ALA A CA 1
ATOM 590 C C . ALA A 1 76 ? 27.927 -39.226 -62.008 1.00 87.81 76 ALA A C 1
ATOM 592 O O . ALA A 1 76 ? 28.926 -39.841 -62.388 1.00 87.81 76 ALA A O 1
ATOM 593 N N . LYS A 1 77 ? 26.937 -38.920 -62.859 1.00 90.31 77 LYS A N 1
ATOM 594 C CA . LYS A 1 77 ? 26.958 -39.242 -64.298 1.00 90.31 77 LYS A CA 1
ATOM 595 C C . LYS A 1 77 ? 28.203 -38.641 -64.961 1.00 90.31 77 LYS A C 1
ATOM 597 O O . LYS A 1 77 ? 28.935 -39.366 -65.635 1.00 90.31 77 LYS A O 1
ATOM 602 N N . THR A 1 78 ? 28.516 -37.373 -64.693 1.00 86.75 78 THR A N 1
ATOM 603 C CA . THR A 1 78 ? 29.729 -36.693 -65.190 1.00 86.75 78 THR A CA 1
ATOM 604 C C . THR A 1 78 ? 31.021 -37.369 -64.714 1.00 86.75 78 THR A C 1
ATOM 606 O O . THR A 1 78 ? 31.937 -37.558 -65.514 1.00 86.75 78 THR A O 1
ATOM 609 N N . ILE A 1 79 ? 31.091 -37.817 -63.456 1.00 83.44 79 ILE A N 1
ATOM 610 C CA . ILE A 1 79 ? 32.214 -38.609 -62.930 1.00 8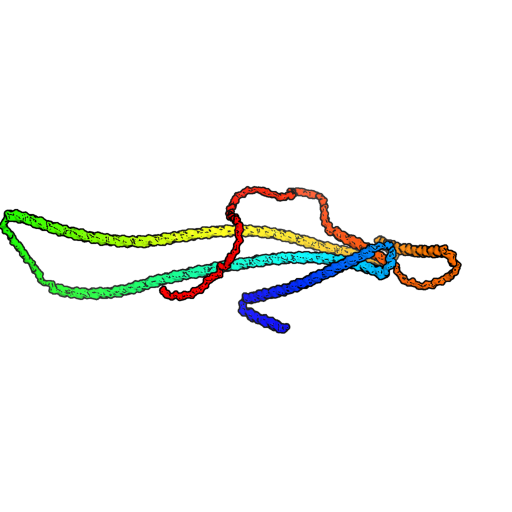3.44 79 ILE A CA 1
ATOM 611 C C . ILE A 1 79 ? 32.332 -39.941 -63.682 1.00 83.44 79 ILE A C 1
ATOM 613 O O . ILE A 1 79 ? 33.432 -40.286 -64.106 1.00 83.44 79 ILE A O 1
ATOM 617 N N . THR A 1 80 ? 31.235 -40.664 -63.942 1.00 81.00 80 THR A N 1
ATOM 618 C CA . THR A 1 80 ? 31.307 -41.915 -64.724 1.00 81.00 80 THR A CA 1
ATOM 619 C C . THR A 1 80 ? 31.736 -41.688 -66.176 1.00 81.00 80 THR A C 1
ATOM 621 O O . THR A 1 80 ? 32.489 -42.498 -66.714 1.00 81.00 80 THR A O 1
ATOM 624 N N . TYR A 1 81 ? 31.345 -40.574 -66.808 1.00 78.94 81 TYR A N 1
ATOM 625 C CA . TYR A 1 81 ? 31.854 -40.192 -68.130 1.00 78.94 81 TYR A CA 1
ATOM 626 C C . TYR A 1 81 ? 33.346 -39.842 -68.088 1.00 78.94 81 TYR A C 1
ATOM 628 O O . TYR A 1 81 ? 34.099 -40.289 -68.950 1.00 78.94 81 TYR A O 1
ATOM 636 N N . LYS A 1 82 ? 33.799 -39.113 -67.062 1.00 80.56 82 LYS A N 1
ATOM 637 C CA . LYS A 1 82 ? 35.216 -38.790 -66.849 1.00 80.56 82 LYS A CA 1
ATOM 638 C C . LYS A 1 82 ? 36.058 -40.051 -66.620 1.00 80.56 82 LYS A C 1
ATOM 640 O O . LYS A 1 82 ? 37.116 -40.181 -67.225 1.00 80.56 82 LYS A O 1
ATOM 645 N N . LEU A 1 83 ? 35.561 -41.010 -65.836 1.00 77.50 83 LEU A N 1
ATOM 646 C CA . LEU A 1 83 ? 36.209 -42.307 -65.621 1.00 77.50 83 LEU A CA 1
ATOM 647 C C . LEU A 1 83 ? 36.225 -43.165 -66.896 1.00 77.50 83 LEU A C 1
ATOM 649 O O . LEU A 1 83 ? 37.257 -43.753 -67.198 1.00 77.50 83 LEU A O 1
ATOM 653 N N . LYS A 1 84 ? 35.150 -43.171 -67.702 1.00 76.88 84 LYS A N 1
ATOM 654 C CA . LYS A 1 84 ? 35.137 -43.822 -69.030 1.00 76.88 84 LYS A CA 1
ATOM 655 C C . LYS A 1 84 ? 36.137 -43.190 -70.006 1.00 76.88 84 LYS A C 1
ATOM 657 O O . LYS A 1 84 ? 36.805 -43.903 -70.752 1.00 76.88 84 LYS A O 1
ATOM 662 N N . LEU A 1 85 ? 36.279 -41.864 -69.983 1.00 69.12 85 LEU A N 1
ATOM 663 C CA . LEU A 1 85 ? 37.303 -41.146 -70.751 1.00 69.12 85 LEU A CA 1
ATOM 664 C C . LEU A 1 85 ? 38.722 -41.448 -70.244 1.00 69.12 85 LEU A C 1
ATOM 666 O O . LEU A 1 85 ? 39.644 -41.503 -71.049 1.00 69.12 85 LEU A O 1
ATOM 670 N N . GLN A 1 86 ? 38.906 -41.695 -68.944 1.00 61.53 86 GLN A N 1
ATOM 671 C CA . GLN A 1 86 ? 40.187 -42.150 -68.397 1.00 61.53 86 GLN A CA 1
ATOM 672 C C . GLN A 1 86 ? 40.480 -43.618 -68.745 1.00 61.53 86 GLN A C 1
ATOM 674 O O . GLN A 1 86 ? 41.608 -43.911 -69.120 1.00 61.53 86 GLN A O 1
ATOM 679 N N . SER A 1 87 ? 39.497 -44.528 -68.752 1.00 60.28 87 SER A N 1
ATOM 680 C CA . SER A 1 87 ? 39.721 -45.899 -69.245 1.00 60.28 87 SER A CA 1
ATOM 681 C C . SER A 1 87 ? 40.045 -45.935 -70.742 1.00 60.28 87 SER A C 1
ATOM 683 O O . SER A 1 87 ? 40.898 -46.712 -71.152 1.00 60.28 87 SER A O 1
ATOM 685 N N . LEU A 1 88 ? 39.445 -45.045 -71.544 1.00 59.53 88 LEU A N 1
ATOM 686 C CA . LEU A 1 88 ? 39.805 -44.835 -72.957 1.00 59.53 88 LEU A CA 1
ATOM 687 C C . LEU A 1 88 ? 41.175 -44.162 -73.154 1.00 59.53 88 LEU A C 1
ATOM 689 O O . LEU A 1 88 ? 41.697 -44.180 -74.263 1.00 59.53 88 LEU A O 1
ATOM 693 N N . LYS A 1 89 ? 41.754 -43.561 -72.108 1.00 53.25 89 LYS A N 1
ATOM 694 C CA . LYS A 1 89 ? 43.105 -42.979 -72.132 1.00 53.25 89 LYS A CA 1
ATOM 695 C C . LYS A 1 89 ? 44.186 -43.961 -71.653 1.00 53.25 89 LYS A C 1
ATOM 697 O O . LYS A 1 89 ? 45.363 -43.703 -71.861 1.00 53.25 89 LYS A O 1
ATOM 702 N N . ASN A 1 90 ? 43.790 -45.085 -71.054 1.00 41.66 90 ASN A N 1
ATOM 703 C CA . ASN A 1 90 ? 44.697 -46.106 -70.521 1.00 41.66 90 ASN A CA 1
ATOM 704 C C . ASN A 1 90 ? 44.902 -47.297 -71.484 1.00 41.66 90 ASN A C 1
ATOM 706 O O . ASN A 1 90 ? 45.381 -48.348 -71.067 1.00 41.66 90 ASN A O 1
ATOM 710 N N . SER A 1 91 ? 44.529 -47.157 -72.759 1.00 43.53 91 SER A N 1
ATOM 711 C CA . SER A 1 91 ? 45.024 -48.021 -73.833 1.00 43.53 91 SER A CA 1
ATOM 712 C C . SER A 1 91 ? 46.259 -47.370 -74.452 1.00 43.53 91 SER A C 1
ATOM 714 O O . SER A 1 91 ? 46.120 -46.384 -75.179 1.00 43.53 91 SER A O 1
ATOM 716 N N . ASP A 1 92 ? 47.446 -47.904 -74.162 1.00 36.78 92 ASP A N 1
ATOM 717 C CA . ASP A 1 92 ? 48.699 -47.392 -74.719 1.00 36.78 92 ASP A CA 1
ATOM 718 C C . ASP A 1 92 ? 48.730 -47.549 -76.246 1.00 36.78 92 ASP A C 1
ATOM 720 O O . ASP A 1 92 ? 48.857 -48.648 -76.788 1.00 36.78 92 ASP A O 1
ATOM 724 N N . ALA A 1 93 ? 48.639 -46.417 -76.937 1.00 33.16 93 ALA A N 1
ATOM 725 C CA . ALA A 1 93 ? 48.997 -46.258 -78.336 1.00 33.16 93 ALA A CA 1
ATOM 726 C C . ALA A 1 93 ? 49.798 -44.957 -78.463 1.00 33.16 93 ALA A C 1
ATOM 728 O O . ALA A 1 93 ? 49.408 -43.922 -77.920 1.00 33.16 93 ALA A O 1
ATOM 729 N N . SER A 1 94 ? 50.943 -45.043 -79.135 1.00 38.06 94 SER A N 1
ATOM 730 C CA . SER A 1 94 ? 51.868 -43.925 -79.330 1.00 38.06 94 SER A CA 1
ATOM 731 C C . SER A 1 94 ? 51.345 -42.912 -80.368 1.00 38.06 94 SER A C 1
ATOM 733 O O . SER A 1 94 ? 50.301 -43.113 -80.984 1.00 38.06 94 SER A O 1
ATOM 735 N N . GLU A 1 95 ? 52.161 -41.882 -80.596 1.00 33.25 95 GLU A N 1
ATOM 736 C CA . GLU A 1 95 ? 52.200 -40.993 -81.769 1.00 33.25 95 GLU A CA 1
ATOM 737 C C . GLU A 1 95 ? 51.230 -39.793 -81.824 1.00 33.25 95 GLU A C 1
ATOM 739 O O . GLU A 1 95 ? 50.004 -39.893 -81.915 1.00 33.25 95 GLU A O 1
ATOM 744 N N . ASP A 1 96 ? 51.851 -38.608 -81.888 1.00 40.94 96 ASP A N 1
ATOM 745 C CA . ASP A 1 96 ? 51.272 -37.286 -82.157 1.00 40.94 96 ASP A CA 1
ATOM 746 C C . ASP A 1 96 ? 50.759 -37.126 -83.614 1.00 40.94 96 ASP A C 1
ATOM 748 O O . ASP A 1 96 ? 51.012 -36.112 -84.264 1.00 40.94 96 ASP A O 1
ATOM 752 N N . GLU A 1 97 ? 50.007 -38.094 -84.162 1.00 43.50 97 GLU A N 1
ATOM 753 C CA . GLU A 1 97 ? 49.533 -38.027 -85.564 1.00 43.50 97 GLU A CA 1
ATOM 754 C C . GLU A 1 97 ? 48.015 -38.228 -85.782 1.00 43.50 97 GLU A C 1
ATOM 756 O O . GLU A 1 97 ? 47.532 -38.321 -86.910 1.00 43.50 97 GLU A O 1
ATOM 761 N N . GLN A 1 98 ? 47.188 -38.154 -84.728 1.00 38.00 98 GLN A N 1
ATOM 762 C CA . GLN A 1 98 ? 45.713 -38.205 -84.868 1.00 38.00 98 GLN A CA 1
ATOM 763 C C . GLN A 1 98 ? 44.984 -36.846 -84.867 1.00 38.00 98 GLN A C 1
ATOM 765 O O . GLN A 1 98 ? 43.751 -36.787 -84.888 1.00 38.00 98 GLN A O 1
ATOM 770 N N . LEU A 1 99 ? 45.703 -35.721 -84.965 1.00 43.03 99 LEU A N 1
ATOM 771 C CA . LEU A 1 99 ? 45.076 -34.395 -85.115 1.00 43.03 99 LEU A CA 1
ATOM 772 C C . LEU A 1 99 ? 44.581 -34.085 -86.548 1.00 43.03 99 LEU A C 1
ATOM 774 O O . LEU A 1 99 ? 44.035 -33.002 -86.790 1.00 43.03 99 LEU A O 1
ATOM 778 N N . VAL A 1 100 ? 44.733 -35.017 -87.498 1.00 48.84 100 VAL A N 1
ATOM 779 C CA . VAL A 1 100 ? 44.394 -34.823 -88.923 1.00 48.84 100 VAL A CA 1
ATOM 780 C C . VAL A 1 100 ? 42.997 -35.347 -89.298 1.00 48.84 100 VAL A C 1
ATOM 782 O O . VAL A 1 100 ? 42.312 -34.676 -90.069 1.00 48.84 100 VAL A O 1
ATOM 785 N N . ILE A 1 101 ? 42.511 -36.458 -88.716 1.00 50.75 101 ILE A N 1
ATOM 786 C CA . ILE A 1 101 ? 41.194 -37.058 -89.060 1.00 50.75 101 ILE A CA 1
ATOM 787 C C . ILE A 1 101 ? 40.207 -37.113 -87.873 1.00 50.75 101 ILE A C 1
ATOM 789 O O . ILE A 1 101 ? 39.345 -37.983 -87.778 1.00 50.75 101 ILE A O 1
ATOM 793 N N . LEU A 1 102 ? 40.211 -36.084 -87.019 1.00 48.84 102 LEU A N 1
ATOM 794 C CA . LEU A 1 102 ? 38.941 -35.667 -86.413 1.00 48.84 102 LEU A CA 1
ATOM 795 C C . LEU A 1 102 ? 38.077 -35.030 -87.503 1.00 48.84 102 LEU A C 1
ATOM 797 O O . LEU A 1 102 ? 38.447 -33.994 -88.064 1.00 48.84 102 LEU A O 1
ATOM 801 N N . SER A 1 103 ? 36.910 -35.622 -87.772 1.00 54.31 103 SER A N 1
ATOM 802 C CA . SER A 1 103 ? 35.976 -35.098 -88.773 1.00 54.31 103 SER A CA 1
ATOM 803 C C . SER A 1 103 ? 35.646 -33.612 -88.518 1.00 54.31 103 SER A C 1
ATOM 805 O O . SER A 1 103 ? 35.664 -33.155 -87.366 1.00 54.31 103 SER A O 1
ATOM 807 N N . PRO A 1 104 ? 35.242 -32.837 -89.545 1.00 61.16 104 PRO A N 1
ATOM 808 C CA . PRO A 1 104 ? 34.816 -31.450 -89.352 1.00 61.16 104 PRO A CA 1
ATOM 809 C C . PRO A 1 104 ? 33.638 -31.268 -88.380 1.00 61.16 104 PRO A C 1
ATOM 811 O O . PRO A 1 104 ? 33.390 -30.137 -87.967 1.00 61.16 104 PRO A O 1
ATOM 814 N N . LYS A 1 105 ? 32.920 -32.344 -88.017 1.00 65.62 105 LYS A N 1
ATOM 815 C CA . LYS A 1 105 ? 31.921 -32.364 -86.935 1.00 65.62 105 LYS A CA 1
ATOM 816 C C . LYS A 1 105 ? 32.603 -32.479 -85.566 1.00 65.62 105 LYS A C 1
ATOM 818 O O . LYS A 1 105 ? 32.391 -31.627 -84.712 1.00 65.62 105 LYS A O 1
ATOM 823 N N . SER A 1 106 ? 33.495 -33.452 -85.396 1.00 66.31 106 SER A N 1
ATOM 824 C CA . SER A 1 106 ? 34.186 -33.756 -84.134 1.00 66.31 106 SER A CA 1
ATOM 825 C C . SER A 1 106 ? 35.043 -32.592 -83.623 1.00 66.31 106 SER A C 1
ATOM 827 O O . SER A 1 106 ? 34.999 -32.257 -82.441 1.00 66.31 106 SER A O 1
ATOM 829 N N . ARG A 1 107 ? 35.753 -31.883 -84.518 1.00 68.44 107 ARG A N 1
ATOM 830 C CA . ARG A 1 107 ? 36.501 -30.671 -84.126 1.00 68.44 107 ARG A CA 1
ATOM 831 C C . ARG A 1 107 ? 35.577 -29.514 -83.711 1.00 68.44 107 ARG A C 1
ATOM 833 O O . ARG A 1 107 ? 35.963 -28.726 -82.854 1.00 68.44 107 ARG A O 1
ATOM 840 N N . ARG A 1 108 ? 34.364 -29.413 -84.280 1.00 74.62 108 ARG A N 1
ATOM 841 C CA . ARG A 1 108 ? 33.357 -28.426 -83.843 1.00 74.62 108 ARG A CA 1
ATOM 842 C C . ARG A 1 108 ? 32.821 -28.784 -82.465 1.00 74.62 108 ARG A C 1
ATOM 844 O O . ARG A 1 108 ? 32.884 -27.927 -81.597 1.00 74.62 108 ARG A O 1
ATOM 851 N N . GLN A 1 109 ? 32.423 -30.040 -82.253 1.00 79.56 109 GLN A N 1
ATOM 852 C CA . GLN A 1 109 ? 31.950 -30.556 -80.962 1.00 79.56 109 GLN A CA 1
ATOM 853 C C . GLN A 1 109 ? 32.957 -30.274 -79.834 1.00 79.56 109 GLN A C 1
ATOM 855 O O . GLN A 1 109 ? 32.569 -29.785 -78.782 1.00 79.56 109 GLN A O 1
ATOM 860 N N . TYR A 1 110 ? 34.262 -30.454 -80.063 1.00 77.25 110 TYR A N 1
ATOM 861 C CA . TYR A 1 110 ? 35.267 -30.092 -79.054 1.00 77.25 110 TYR A CA 1
ATOM 862 C C . TYR A 1 110 ? 35.314 -28.577 -78.753 1.00 77.25 110 TYR A C 1
ATOM 864 O O . TYR A 1 110 ? 35.414 -28.174 -77.597 1.00 77.25 110 TYR A O 1
ATOM 872 N N . THR A 1 111 ? 35.186 -27.711 -79.768 1.00 81.00 111 THR A N 1
ATOM 873 C CA . THR A 1 111 ? 35.086 -26.250 -79.552 1.00 81.00 111 THR A CA 1
ATOM 874 C C . THR A 1 111 ? 33.740 -25.790 -78.975 1.00 81.00 111 THR A C 1
ATOM 876 O O . THR A 1 111 ? 33.677 -24.716 -78.384 1.00 81.00 111 THR A O 1
ATOM 879 N N . GLU A 1 112 ? 32.687 -26.591 -79.146 1.00 85.19 112 GLU A N 1
ATOM 880 C CA . GLU A 1 112 ? 31.339 -26.417 -78.590 1.00 85.19 112 GLU A CA 1
ATOM 881 C C . GLU A 1 112 ? 31.382 -26.670 -77.075 1.00 85.19 112 GLU A C 1
ATOM 883 O O . GLU A 1 112 ? 31.124 -25.757 -76.294 1.00 85.19 112 GLU A O 1
ATOM 888 N N . ILE A 1 113 ? 31.899 -27.840 -76.677 1.00 87.25 113 ILE A N 1
ATOM 889 C CA . ILE A 1 113 ? 32.118 -28.254 -75.282 1.00 87.25 113 ILE A CA 1
ATOM 890 C C . ILE A 1 113 ? 33.036 -27.269 -74.541 1.00 87.25 113 ILE A C 1
ATOM 892 O O . ILE A 1 113 ? 32.756 -26.894 -73.406 1.00 87.25 113 ILE A O 1
ATOM 896 N N . LEU A 1 114 ? 34.124 -26.794 -75.163 1.00 87.00 114 LEU A N 1
ATOM 897 C CA . LEU A 1 114 ? 35.008 -25.802 -74.529 1.00 87.00 114 LEU A CA 1
ATOM 898 C C . LEU A 1 114 ? 34.325 -24.447 -74.279 1.00 87.00 114 LEU A C 1
ATOM 900 O O . LEU A 1 114 ? 34.674 -23.764 -73.315 1.00 87.00 114 LEU A O 1
ATOM 904 N N . ARG A 1 115 ? 33.367 -24.051 -75.126 1.00 89.94 115 ARG A N 1
ATOM 905 C CA . ARG A 1 115 ? 32.544 -22.853 -74.907 1.00 89.94 115 ARG A CA 1
ATOM 906 C C . ARG A 1 115 ? 31.539 -23.105 -73.784 1.00 89.94 115 ARG A C 1
ATOM 908 O O . ARG A 1 115 ? 31.491 -22.310 -72.858 1.00 89.94 115 ARG A O 1
ATOM 915 N N . GLU A 1 116 ? 30.833 -24.233 -73.814 1.00 92.00 116 GLU A N 1
ATOM 916 C CA . GLU A 1 116 ? 29.875 -24.642 -72.775 1.00 92.00 116 GLU A CA 1
ATOM 917 C C . GLU A 1 116 ? 30.525 -24.714 -71.384 1.00 92.00 116 GLU A C 1
ATOM 919 O O . GLU A 1 116 ? 29.985 -24.176 -70.424 1.00 92.00 116 GLU A O 1
ATOM 924 N N . VAL A 1 117 ? 31.735 -25.274 -71.268 1.00 92.00 117 VAL A N 1
ATOM 925 C CA . VAL A 1 117 ? 32.516 -25.276 -70.016 1.00 92.00 117 VAL A CA 1
ATOM 926 C C . VAL A 1 117 ? 32.903 -23.856 -69.580 1.00 92.00 117 VAL A C 1
ATOM 928 O O . VAL A 1 117 ? 32.909 -23.560 -68.385 1.00 92.00 117 VAL A O 1
ATOM 931 N N . GLY A 1 118 ? 33.197 -22.954 -70.522 1.00 92.25 118 GLY A N 1
ATOM 932 C CA . GLY A 1 118 ? 33.421 -21.534 -70.234 1.00 92.25 118 GLY A CA 1
ATOM 933 C C . GLY A 1 118 ? 32.157 -20.818 -69.745 1.00 92.25 118 GLY A C 1
ATOM 934 O O . GLY A 1 118 ? 32.220 -20.025 -68.807 1.00 92.25 118 GLY A O 1
ATOM 935 N N . ASP A 1 119 ? 31.005 -21.134 -70.331 1.00 92.62 119 ASP A N 1
ATOM 936 C CA . ASP A 1 119 ? 29.705 -20.568 -69.970 1.00 92.62 119 ASP A CA 1
ATOM 937 C C . ASP A 1 119 ? 29.245 -21.072 -68.595 1.00 92.62 119 ASP A C 1
ATOM 939 O O . ASP A 1 119 ? 28.902 -20.261 -67.735 1.00 92.62 119 ASP A O 1
ATOM 943 N N . VAL A 1 120 ? 29.378 -22.374 -68.324 1.00 94.12 120 VAL A N 1
ATOM 944 C CA . VAL A 1 120 ? 29.157 -22.979 -66.999 1.00 94.12 120 VAL A CA 1
ATOM 945 C C . VAL A 1 120 ? 30.123 -22.406 -65.956 1.00 94.12 120 VAL A C 1
ATOM 947 O O . VAL A 1 120 ? 29.703 -22.104 -64.841 1.00 94.12 120 VAL A O 1
ATOM 950 N N . LYS A 1 121 ? 31.402 -22.164 -66.291 1.00 94.25 121 LYS A N 1
ATOM 951 C CA . LYS A 1 121 ? 32.337 -21.493 -65.367 1.00 94.25 121 LYS A CA 1
ATOM 952 C C . LYS A 1 121 ? 31.862 -20.077 -65.018 1.00 94.25 121 LYS A C 1
ATOM 954 O O . LYS A 1 121 ? 31.922 -19.701 -63.849 1.00 94.25 121 LYS A O 1
ATOM 959 N N . ARG A 1 122 ? 31.364 -19.307 -65.995 1.00 93.69 122 ARG A N 1
ATOM 960 C CA . ARG A 1 122 ? 30.797 -17.966 -65.753 1.00 93.69 122 ARG A CA 1
ATOM 961 C C . ARG A 1 122 ? 29.523 -18.027 -64.906 1.00 93.69 122 ARG A C 1
ATOM 963 O O . ARG A 1 122 ? 29.408 -17.248 -63.967 1.00 93.69 122 ARG A O 1
ATOM 970 N N . GLN A 1 123 ? 28.632 -18.985 -65.164 1.00 94.44 123 GLN A N 1
ATOM 971 C CA . GLN A 1 123 ? 27.440 -19.231 -64.340 1.00 94.44 123 GLN A CA 1
ATOM 972 C C . GLN A 1 123 ? 27.810 -19.589 -62.893 1.00 94.44 123 GLN A C 1
ATOM 974 O O . GLN A 1 123 ? 27.256 -19.008 -61.971 1.00 94.44 123 GLN A O 1
ATOM 979 N N . ILE A 1 124 ? 28.801 -20.459 -62.669 1.00 94.69 124 ILE A N 1
ATOM 980 C CA . ILE A 1 124 ? 29.292 -20.798 -61.320 1.00 94.69 124 ILE A CA 1
ATOM 981 C C . ILE A 1 124 ? 29.883 -19.571 -60.605 1.00 94.69 124 ILE A C 1
ATOM 983 O O . ILE A 1 124 ? 29.737 -19.446 -59.391 1.00 94.69 124 ILE A O 1
ATOM 987 N N . CYS A 1 125 ? 30.543 -18.655 -61.319 1.00 93.69 125 CYS A N 1
ATOM 988 C CA . CYS A 1 125 ? 31.003 -17.389 -60.739 1.00 93.69 125 CYS A CA 1
ATOM 989 C C . CYS A 1 125 ? 29.837 -16.447 -60.386 1.00 93.69 125 CYS A C 1
ATOM 991 O O . CYS A 1 125 ? 29.858 -15.874 -59.300 1.00 93.69 125 CYS A O 1
ATOM 993 N N . GLY A 1 126 ? 28.816 -16.334 -61.245 1.00 96.88 126 GLY A N 1
ATOM 994 C CA . GLY A 1 126 ? 27.591 -15.572 -60.963 1.00 96.88 126 GLY A CA 1
ATOM 995 C C . GLY A 1 126 ? 26.841 -16.115 -59.746 1.00 96.88 126 GLY A C 1
ATOM 996 O O . GLY A 1 126 ? 26.680 -15.403 -58.759 1.00 96.88 126 GLY A O 1
ATOM 997 N N . LEU A 1 127 ? 26.530 -17.415 -59.746 1.00 95.50 127 LEU A N 1
ATOM 998 C CA . LEU A 1 127 ? 25.864 -18.104 -58.635 1.00 95.50 127 LEU A CA 1
ATOM 999 C C . LEU A 1 127 ? 26.634 -17.970 -57.315 1.00 95.50 127 LEU A C 1
ATOM 1001 O O . LEU A 1 127 ? 26.024 -17.844 -56.260 1.00 95.50 127 LEU A O 1
ATOM 1005 N N . LYS A 1 128 ? 27.974 -17.953 -57.337 1.00 95.88 128 LYS A N 1
ATOM 1006 C CA . LYS A 1 128 ? 28.772 -17.687 -56.127 1.00 95.88 128 LYS A CA 1
ATOM 1007 C C . LYS A 1 128 ? 28.570 -16.270 -55.590 1.00 95.88 128 LYS A C 1
ATOM 1009 O O . LYS A 1 128 ? 28.442 -16.120 -54.379 1.00 95.88 128 LYS A O 1
ATOM 1014 N N . LEU A 1 129 ? 28.532 -15.261 -56.463 1.00 96.00 129 LEU A N 1
ATOM 1015 C CA . LEU A 1 129 ? 28.269 -13.872 -56.073 1.00 96.00 129 LEU A CA 1
ATOM 1016 C C . LEU A 1 129 ? 26.840 -13.716 -55.530 1.00 96.00 129 LEU A C 1
ATOM 1018 O O . LEU A 1 129 ? 26.655 -13.145 -54.455 1.00 96.00 129 LEU A O 1
ATOM 1022 N N . GLU A 1 130 ? 25.857 -14.304 -56.212 1.00 96.38 130 GLU A N 1
ATOM 1023 C CA . GLU A 1 130 ? 24.452 -14.356 -55.788 1.00 96.38 130 GLU A CA 1
ATOM 1024 C C . GLU A 1 130 ? 24.298 -15.034 -54.418 1.00 96.38 130 GLU A C 1
ATOM 1026 O O . GLU A 1 130 ? 23.666 -14.469 -53.529 1.00 96.38 130 GLU A O 1
ATOM 1031 N N . ILE A 1 131 ? 24.957 -16.178 -54.187 1.00 95.94 131 ILE A N 1
ATOM 1032 C CA . ILE A 1 131 ? 24.984 -16.854 -52.879 1.00 95.94 131 ILE A CA 1
ATOM 1033 C C . ILE A 1 131 ? 25.617 -15.957 -51.806 1.00 95.94 131 ILE A C 1
ATOM 1035 O O . ILE A 1 131 ? 25.068 -15.853 -50.710 1.00 95.94 131 ILE A O 1
ATOM 1039 N N . THR A 1 132 ? 26.736 -15.275 -52.083 1.00 95.25 132 THR A N 1
ATOM 1040 C CA . THR A 1 132 ? 27.337 -14.359 -51.093 1.00 95.25 132 THR A CA 1
ATOM 1041 C C . THR A 1 132 ? 26.452 -13.150 -50.786 1.00 95.25 132 THR A C 1
ATOM 1043 O O . THR A 1 132 ? 26.373 -12.745 -49.627 1.00 95.25 132 THR A O 1
ATOM 1046 N N . SER A 1 133 ? 25.730 -12.620 -51.779 1.00 95.50 133 SER A N 1
ATOM 1047 C CA . SER A 1 133 ? 24.757 -11.540 -51.585 1.00 95.50 133 SER A CA 1
ATOM 1048 C C . SER A 1 133 ? 23.551 -12.019 -50.773 1.00 95.50 133 SER A C 1
ATOM 1050 O O . SER A 1 133 ? 23.217 -11.403 -49.765 1.00 95.50 133 SER A O 1
ATOM 1052 N N . ALA A 1 134 ? 22.964 -13.170 -51.114 1.00 96.12 134 ALA A N 1
ATOM 1053 C CA . ALA A 1 134 ? 21.849 -13.761 -50.377 1.00 96.12 134 ALA A CA 1
ATOM 1054 C C . ALA A 1 134 ? 22.213 -14.094 -48.917 1.00 96.12 134 ALA A C 1
ATOM 1056 O O . ALA A 1 134 ? 21.396 -13.904 -48.017 1.00 96.12 134 ALA A O 1
ATOM 1057 N N . LEU A 1 135 ? 23.450 -14.535 -48.652 1.00 95.38 135 LEU A N 1
ATOM 1058 C CA . LEU A 1 135 ? 23.959 -14.724 -47.288 1.00 95.38 135 LEU A CA 1
ATOM 1059 C C . LEU A 1 135 ? 24.119 -13.393 -46.533 1.00 95.38 135 LEU A C 1
ATOM 1061 O O . LEU A 1 135 ? 23.834 -13.346 -45.336 1.00 95.38 135 LEU A O 1
ATOM 1065 N N . GLN A 1 136 ? 24.530 -12.314 -47.208 1.00 95.19 136 GLN A N 1
ATOM 1066 C CA . GLN A 1 136 ? 24.624 -10.984 -46.601 1.00 95.19 136 GLN A CA 1
ATOM 1067 C C . GLN A 1 136 ? 23.240 -10.398 -46.281 1.00 95.19 136 GLN A C 1
ATOM 1069 O O . GLN A 1 136 ? 23.041 -9.902 -45.172 1.00 95.19 136 GLN A O 1
ATOM 1074 N N . GLU A 1 137 ? 22.270 -10.494 -47.194 1.00 94.94 137 GLU A N 1
ATOM 1075 C CA . GLU A 1 137 ? 20.897 -10.040 -46.930 1.00 94.94 137 GLU A CA 1
ATOM 1076 C C . GLU A 1 137 ? 20.217 -10.897 -45.851 1.00 94.94 137 GLU A C 1
ATOM 1078 O O . GLU A 1 137 ? 19.557 -10.355 -44.966 1.00 94.94 137 GLU A O 1
ATOM 1083 N N . LYS A 1 138 ? 20.462 -12.218 -45.821 1.00 96.81 138 LYS A N 1
ATOM 1084 C CA . LYS A 1 138 ? 20.020 -13.086 -44.716 1.00 96.81 138 LYS A CA 1
ATOM 1085 C C . LYS A 1 138 ? 20.571 -12.618 -43.366 1.00 96.81 138 LYS A C 1
ATOM 1087 O O . LYS A 1 138 ? 19.834 -12.627 -42.384 1.00 96.81 138 LYS A O 1
ATOM 1092 N N . ALA A 1 139 ? 21.838 -12.204 -43.302 1.00 95.25 139 ALA A N 1
ATOM 1093 C CA . ALA A 1 139 ? 22.438 -11.693 -42.070 1.00 95.25 139 ALA A CA 1
ATOM 1094 C C . ALA A 1 139 ? 21.819 -10.352 -41.624 1.00 95.25 139 ALA A C 1
ATOM 1096 O O . ALA A 1 139 ? 21.611 -10.153 -40.427 1.00 95.25 139 ALA A O 1
ATOM 1097 N N . ARG A 1 140 ? 21.463 -9.460 -42.563 1.00 96.25 140 ARG A N 1
ATOM 1098 C CA . ARG A 1 140 ? 20.718 -8.222 -42.256 1.00 96.25 140 ARG A CA 1
ATOM 1099 C C . ARG A 1 140 ? 19.315 -8.523 -41.734 1.00 96.25 140 ARG A C 1
ATOM 1101 O O . ARG A 1 140 ? 18.985 -8.102 -40.631 1.00 96.25 140 ARG A O 1
ATOM 1108 N N . ALA A 1 141 ? 18.545 -9.335 -42.459 1.00 95.00 141 ALA A N 1
ATOM 1109 C CA . ALA A 1 141 ? 17.200 -9.736 -42.052 1.00 95.00 141 ALA A CA 1
ATOM 1110 C C . ALA A 1 141 ? 17.199 -10.441 -40.682 1.00 95.00 141 ALA A C 1
ATOM 1112 O O . ALA A 1 141 ? 16.326 -10.186 -39.856 1.00 95.00 141 ALA A O 1
ATOM 1113 N N . GLN A 1 142 ? 18.204 -11.276 -40.389 1.00 93.88 142 GLN A N 1
ATOM 1114 C CA . GLN A 1 142 ? 18.364 -11.864 -39.058 1.00 93.88 142 GLN A CA 1
ATOM 1115 C C . GLN A 1 142 ? 18.650 -10.794 -37.991 1.00 93.88 142 GLN A C 1
ATOM 1117 O O . GLN A 1 142 ? 18.018 -10.825 -36.940 1.00 93.88 142 GLN A O 1
ATOM 1122 N N . SER A 1 143 ? 19.530 -9.823 -38.256 1.00 95.06 143 SER A N 1
ATOM 1123 C CA . SER A 1 143 ? 19.797 -8.708 -37.332 1.00 95.06 143 SER A CA 1
ATOM 1124 C C . SER A 1 143 ? 18.555 -7.844 -37.059 1.00 95.06 143 SER A C 1
ATOM 1126 O O . SER A 1 143 ? 18.396 -7.344 -35.947 1.00 95.06 143 SER A O 1
ATOM 1128 N N . GLU A 1 144 ? 17.677 -7.665 -38.048 1.00 96.38 144 GLU A N 1
ATOM 1129 C CA . GLU A 1 144 ? 16.411 -6.924 -37.926 1.00 96.38 144 GLU A CA 1
ATOM 1130 C C . GLU A 1 144 ? 15.333 -7.725 -37.170 1.00 96.38 144 GLU A C 1
ATOM 1132 O O . GLU A 1 144 ? 14.564 -7.170 -36.382 1.00 96.38 144 GLU A O 1
ATOM 1137 N N . ILE A 1 145 ? 15.303 -9.051 -37.337 1.00 94.12 145 ILE A N 1
ATOM 1138 C CA . ILE A 1 145 ? 14.481 -9.960 -36.521 1.00 94.12 145 ILE A CA 1
ATOM 1139 C C . ILE A 1 145 ? 14.997 -9.999 -35.071 1.00 94.12 145 ILE A C 1
ATOM 1141 O O . ILE A 1 145 ? 14.215 -10.042 -34.119 1.00 94.12 145 ILE A O 1
ATOM 1145 N N . GLU A 1 146 ? 16.311 -9.953 -34.862 1.00 95.44 146 GLU A N 1
ATOM 1146 C CA . GLU A 1 146 ? 16.909 -9.923 -33.527 1.00 95.44 146 GLU A CA 1
ATOM 1147 C C . GLU A 1 146 ? 16.613 -8.602 -32.796 1.00 95.44 146 GLU A C 1
ATOM 1149 O O . GLU A 1 146 ? 16.181 -8.658 -31.642 1.00 95.44 146 GLU A O 1
ATOM 1154 N N . SER A 1 147 ? 16.718 -7.439 -33.455 1.00 92.31 147 SER A N 1
ATOM 1155 C CA . SER A 1 147 ? 16.354 -6.146 -32.851 1.00 92.31 147 SER A CA 1
ATOM 1156 C C . SER A 1 147 ? 14.851 -6.026 -32.571 1.00 92.31 147 SER A C 1
ATOM 1158 O O . SER A 1 147 ? 14.462 -5.776 -31.429 1.00 92.31 147 SER A O 1
ATOM 1160 N N . SER A 1 148 ? 13.989 -6.307 -33.553 1.00 93.25 148 SER A N 1
ATOM 1161 C CA . SER A 1 148 ? 12.529 -6.262 -33.367 1.00 93.25 148 SER A CA 1
ATOM 1162 C C . SER A 1 148 ? 12.033 -7.283 -32.334 1.00 93.25 148 SER A C 1
ATOM 1164 O O . SER A 1 148 ? 11.119 -6.995 -31.560 1.00 93.25 148 SER A O 1
ATOM 1166 N N . SER A 1 149 ? 12.677 -8.452 -32.216 1.00 93.12 149 SER A N 1
ATOM 1167 C CA . SER A 1 149 ? 12.382 -9.390 -31.125 1.00 93.12 149 SER A CA 1
ATOM 1168 C C . SER A 1 149 ? 12.894 -8.906 -29.762 1.00 93.12 149 SER A C 1
ATOM 1170 O O . SER A 1 149 ? 12.344 -9.300 -28.733 1.00 93.12 149 SER A O 1
ATOM 1172 N N . ALA A 1 150 ? 13.939 -8.075 -29.694 1.00 94.50 150 ALA A N 1
ATOM 1173 C CA . ALA A 1 150 ? 14.374 -7.446 -28.445 1.00 94.50 150 ALA A CA 1
ATOM 1174 C C . ALA A 1 150 ? 13.369 -6.377 -27.982 1.00 94.50 150 ALA A C 1
ATOM 1176 O O . ALA A 1 150 ? 13.012 -6.358 -26.803 1.00 94.50 150 ALA A O 1
ATOM 1177 N N . GLU A 1 151 ? 12.838 -5.579 -28.911 1.00 95.81 151 GLU A N 1
ATOM 1178 C CA . GLU A 1 151 ? 11.751 -4.622 -28.662 1.00 95.81 151 GLU A CA 1
ATOM 1179 C C . GLU A 1 151 ? 10.449 -5.332 -28.258 1.00 95.81 151 GLU A C 1
ATOM 1181 O O . GLU A 1 151 ? 9.846 -5.004 -27.239 1.00 95.81 151 GLU A O 1
ATOM 1186 N N . ALA A 1 152 ? 10.048 -6.397 -28.959 1.00 94.19 152 ALA A N 1
ATOM 1187 C CA . ALA A 1 152 ? 8.889 -7.201 -28.563 1.00 94.19 152 ALA A CA 1
ATOM 1188 C C . ALA A 1 152 ? 9.036 -7.786 -27.140 1.00 94.19 152 ALA A C 1
ATOM 1190 O O . ALA A 1 152 ? 8.066 -7.843 -26.382 1.00 94.19 152 ALA A O 1
ATOM 1191 N N . ARG A 1 153 ? 10.258 -8.171 -26.734 1.00 96.06 153 ARG A N 1
ATOM 1192 C CA . ARG A 1 153 ? 10.550 -8.623 -25.361 1.00 96.06 153 ARG A CA 1
ATOM 1193 C C . ARG A 1 153 ? 10.505 -7.489 -24.331 1.00 96.06 153 ARG A C 1
ATOM 1195 O O . ARG A 1 153 ? 10.128 -7.765 -23.194 1.00 96.06 153 ARG A O 1
ATOM 1202 N N . SER A 1 154 ? 10.880 -6.250 -24.666 1.00 94.81 154 SER A N 1
ATOM 1203 C CA . SER A 1 154 ? 10.753 -5.120 -23.730 1.00 94.81 154 SER A CA 1
ATOM 1204 C C . SER A 1 154 ? 9.294 -4.686 -23.573 1.00 94.81 154 SER A C 1
ATOM 1206 O O . SER A 1 154 ? 8.848 -4.507 -22.440 1.00 94.81 154 SER A O 1
ATOM 1208 N N . TYR A 1 155 ? 8.516 -4.644 -24.660 1.00 95.88 155 TYR A N 1
ATOM 1209 C CA . TYR A 1 155 ? 7.072 -4.394 -24.600 1.00 95.88 155 TYR A CA 1
ATOM 1210 C C . TYR A 1 155 ? 6.304 -5.489 -23.844 1.00 95.88 155 TYR A C 1
ATOM 1212 O O . TYR A 1 155 ? 5.407 -5.154 -23.073 1.00 95.88 155 TYR A O 1
ATOM 1220 N N . SER A 1 156 ? 6.676 -6.773 -23.985 1.00 95.31 156 SER A N 1
ATOM 1221 C CA . SER A 1 156 ? 6.107 -7.846 -23.149 1.00 95.31 156 SER A CA 1
ATOM 1222 C C . SER A 1 156 ? 6.370 -7.574 -21.672 1.00 95.31 156 SER A C 1
ATOM 1224 O O . SER A 1 156 ? 5.420 -7.435 -20.915 1.00 95.31 156 SER A O 1
ATOM 1226 N N . LYS A 1 157 ? 7.639 -7.380 -21.278 1.00 96.50 157 LYS A N 1
ATOM 1227 C CA . LYS A 1 157 ? 8.008 -7.092 -19.881 1.00 96.50 157 LYS A CA 1
ATOM 1228 C C . LYS A 1 157 ? 7.257 -5.892 -19.307 1.00 96.50 157 LYS A C 1
ATOM 1230 O O . LYS A 1 157 ? 6.830 -5.953 -18.163 1.00 96.50 157 LYS A O 1
ATOM 1235 N N . TYR A 1 158 ? 7.073 -4.831 -20.092 1.00 96.75 158 TYR A N 1
ATOM 1236 C CA . TYR A 1 158 ? 6.291 -3.668 -19.676 1.00 96.75 158 TYR A CA 1
ATOM 1237 C C . TYR A 1 158 ? 4.801 -4.004 -19.496 1.00 96.75 158 TYR A C 1
ATOM 1239 O O . TYR A 1 158 ? 4.208 -3.625 -18.490 1.00 96.75 158 TYR A O 1
ATOM 1247 N N . SER A 1 159 ? 4.200 -4.794 -20.395 1.00 95.25 159 SER A N 1
ATOM 1248 C CA . SER A 1 159 ? 2.839 -5.311 -20.192 1.00 95.25 159 SER A CA 1
ATOM 1249 C C . SER A 1 159 ? 2.732 -6.260 -18.992 1.00 95.25 159 SER A C 1
ATOM 1251 O O . SER A 1 159 ? 1.664 -6.326 -18.391 1.00 95.25 159 SER A O 1
ATOM 1253 N N . ASP A 1 160 ? 3.788 -7.002 -18.663 1.00 95.12 160 ASP A N 1
ATOM 1254 C CA . ASP A 1 160 ? 3.843 -7.939 -17.534 1.00 95.12 160 ASP A CA 1
ATOM 1255 C C . ASP A 1 160 ? 4.123 -7.223 -16.192 1.00 95.12 160 ASP A C 1
ATOM 1257 O O . ASP A 1 160 ? 3.823 -7.762 -15.126 1.00 95.12 160 ASP A O 1
ATOM 1261 N N . GLU A 1 161 ? 4.673 -6.004 -16.232 1.00 96.88 161 GLU A N 1
ATOM 1262 C CA . GLU A 1 161 ? 4.741 -5.054 -15.112 1.00 96.88 161 GLU A CA 1
ATOM 1263 C C . GLU A 1 161 ? 3.363 -4.431 -14.862 1.00 96.88 161 GLU A C 1
ATOM 1265 O O . GLU A 1 161 ? 2.802 -4.622 -13.789 1.00 96.88 161 GLU A O 1
ATOM 1270 N N . LEU A 1 162 ? 2.755 -3.820 -15.890 1.00 96.75 162 LEU A N 1
ATOM 1271 C CA . LEU A 1 162 ? 1.415 -3.222 -15.800 1.00 96.75 162 LEU A CA 1
ATOM 1272 C C . LEU A 1 162 ? 0.342 -4.227 -15.351 1.00 96.75 162 LEU A C 1
ATOM 1274 O O . LEU A 1 162 ? -0.589 -3.861 -14.643 1.00 96.75 162 LEU A O 1
ATOM 1278 N N . ARG A 1 163 ? 0.456 -5.506 -15.737 1.00 97.50 163 ARG A N 1
ATOM 1279 C CA . ARG A 1 163 ? -0.429 -6.570 -15.229 1.00 97.50 163 ARG A CA 1
ATOM 1280 C C . ARG A 1 163 ? -0.287 -6.769 -13.723 1.00 97.50 163 ARG A C 1
ATOM 1282 O O . ARG A 1 163 ? -1.303 -6.886 -13.054 1.00 97.50 163 ARG A O 1
ATOM 1289 N N . ARG A 1 164 ? 0.943 -6.786 -13.199 1.00 97.31 164 ARG A N 1
ATOM 1290 C CA . ARG A 1 164 ? 1.191 -6.934 -11.758 1.00 97.31 164 ARG A CA 1
ATOM 1291 C C . ARG A 1 164 ? 0.735 -5.710 -10.975 1.00 97.31 164 ARG A C 1
ATOM 1293 O O . ARG A 1 164 ? 0.109 -5.897 -9.948 1.00 97.31 164 ARG A O 1
ATOM 1300 N N . GLU A 1 165 ? 0.960 -4.506 -11.493 1.00 96.25 165 GLU A N 1
ATOM 1301 C CA . GLU A 1 165 ? 0.449 -3.257 -10.907 1.00 96.25 165 GLU A CA 1
ATOM 1302 C C . GLU A 1 165 ? -1.093 -3.250 -10.851 1.00 96.25 165 GLU A C 1
ATOM 1304 O O . GLU A 1 165 ? -1.683 -2.935 -9.820 1.00 96.25 165 GLU A O 1
ATOM 1309 N N . ILE A 1 166 ? -1.765 -3.692 -11.922 1.00 95.88 166 ILE A N 1
ATOM 1310 C CA . ILE A 1 166 ? -3.228 -3.862 -11.947 1.00 95.88 166 ILE A CA 1
ATOM 1311 C C . ILE A 1 166 ? -3.689 -4.932 -10.943 1.00 95.88 166 ILE A C 1
ATOM 1313 O O . ILE A 1 166 ? -4.657 -4.707 -10.219 1.00 95.88 166 ILE A O 1
ATOM 1317 N N . ASP A 1 167 ? -3.024 -6.088 -10.883 1.00 95.50 167 ASP A N 1
ATOM 1318 C CA . ASP A 1 167 ? -3.363 -7.160 -9.938 1.00 95.50 167 ASP A CA 1
ATOM 1319 C C . ASP A 1 167 ? -3.112 -6.742 -8.473 1.00 95.50 167 ASP A C 1
ATOM 1321 O O . ASP A 1 167 ? -3.886 -7.114 -7.593 1.00 95.50 167 ASP A O 1
ATOM 1325 N N . GLU A 1 168 ? -2.092 -5.921 -8.208 1.00 96.56 168 GLU A N 1
ATOM 1326 C CA . GLU A 1 168 ? -1.779 -5.346 -6.894 1.00 96.56 168 GLU A CA 1
ATOM 1327 C C . GLU A 1 168 ? -2.849 -4.336 -6.453 1.00 96.56 168 GLU A C 1
ATOM 1329 O O . GLU A 1 168 ? -3.443 -4.513 -5.391 1.00 96.56 168 GLU A O 1
ATOM 1334 N N . VAL A 1 169 ? -3.220 -3.374 -7.308 1.00 97.25 169 VAL A N 1
ATOM 1335 C CA . VAL A 1 169 ? -4.323 -2.427 -7.036 1.00 97.25 169 VAL A CA 1
ATOM 1336 C C . VAL A 1 169 ? -5.671 -3.149 -6.867 1.00 97.25 169 VAL A C 1
ATOM 1338 O O . VAL A 1 169 ? -6.486 -2.768 -6.024 1.00 97.25 169 VAL A O 1
ATOM 1341 N N . ASN A 1 170 ? -5.914 -4.238 -7.607 1.00 95.12 170 ASN A N 1
ATOM 1342 C CA . ASN A 1 170 ? -7.096 -5.084 -7.404 1.00 95.12 170 ASN A CA 1
ATOM 1343 C C . ASN A 1 170 ? -7.092 -5.767 -6.021 1.00 95.12 170 ASN A C 1
ATOM 1345 O O . ASN A 1 170 ? -8.150 -5.903 -5.403 1.00 95.12 170 ASN A O 1
ATOM 1349 N N . LEU A 1 171 ? -5.927 -6.193 -5.517 1.00 96.25 171 LEU A N 1
ATOM 1350 C CA . LEU A 1 171 ? -5.791 -6.756 -4.170 1.00 96.25 171 LEU A CA 1
ATOM 1351 C C . LEU A 1 171 ? -5.969 -5.682 -3.087 1.00 96.25 171 LEU A C 1
ATOM 1353 O O . LEU A 1 171 ? -6.679 -5.933 -2.113 1.00 96.25 171 LEU A O 1
ATOM 1357 N N . GLU A 1 172 ? -5.411 -4.481 -3.268 1.00 95.56 172 GLU A N 1
ATOM 1358 C CA . GLU A 1 172 ? -5.642 -3.337 -2.372 1.00 95.56 172 GLU A CA 1
ATOM 1359 C C . GLU A 1 172 ? -7.132 -2.983 -2.272 1.00 95.56 172 GLU A C 1
ATOM 1361 O O . GLU A 1 172 ? -7.659 -2.844 -1.167 1.00 95.56 172 GLU A O 1
ATOM 1366 N N . GLN A 1 173 ? -7.846 -2.932 -3.402 1.00 95.19 173 GLN A N 1
ATOM 1367 C CA . GLN A 1 173 ? -9.294 -2.708 -3.420 1.00 95.19 173 GLN A CA 1
ATOM 1368 C C . GLN A 1 173 ? -10.052 -3.795 -2.634 1.00 95.19 173 GLN A C 1
ATOM 1370 O O . GLN A 1 173 ? -10.949 -3.475 -1.854 1.00 95.19 173 GLN A O 1
ATOM 1375 N N . VAL A 1 174 ? -9.659 -5.069 -2.756 1.00 97.50 174 VAL A N 1
ATOM 1376 C CA . VAL A 1 174 ? -10.247 -6.167 -1.965 1.00 97.50 174 VAL A CA 1
ATOM 1377 C C . VAL A 1 174 ? -9.953 -6.020 -0.464 1.00 97.50 174 VAL A C 1
ATOM 1379 O O . VAL A 1 174 ? -10.826 -6.327 0.350 1.00 97.50 174 VAL A O 1
ATOM 1382 N N . PHE A 1 175 ? -8.780 -5.514 -0.068 1.00 95.50 175 PHE A N 1
ATOM 1383 C CA . PHE A 1 175 ? -8.497 -5.195 1.338 1.00 95.50 175 PHE A CA 1
ATOM 1384 C C . PHE A 1 175 ? -9.338 -4.018 1.854 1.00 95.50 175 PHE A C 1
ATOM 1386 O O . PHE A 1 175 ? -9.840 -4.087 2.977 1.00 95.50 175 PHE A O 1
ATOM 1393 N N . ILE A 1 176 ? -9.549 -2.977 1.041 1.00 96.81 176 ILE A N 1
ATOM 1394 C CA . ILE A 1 176 ? -10.419 -1.836 1.370 1.00 96.81 176 ILE A CA 1
ATOM 1395 C C . ILE A 1 176 ? -11.872 -2.301 1.550 1.00 96.81 176 ILE A C 1
ATOM 1397 O O . ILE A 1 176 ? -12.507 -1.963 2.551 1.00 96.81 176 ILE A O 1
ATOM 1401 N N . ASP A 1 177 ? -12.391 -3.120 0.632 1.00 94.94 177 ASP A N 1
ATOM 1402 C CA . ASP A 1 177 ? -13.750 -3.662 0.726 1.00 94.94 177 ASP A CA 1
ATOM 1403 C C . ASP A 1 177 ? -13.911 -4.623 1.915 1.00 94.94 177 ASP A C 1
ATOM 1405 O O . ASP A 1 177 ? -14.941 -4.593 2.590 1.00 94.94 177 ASP A O 1
ATOM 1409 N N . LEU A 1 178 ? -12.891 -5.425 2.246 1.00 97.50 178 LEU A N 1
ATOM 1410 C CA . LEU A 1 178 ? -12.902 -6.263 3.448 1.00 97.50 178 LEU A CA 1
ATOM 1411 C C . LEU A 1 178 ? -12.915 -5.418 4.731 1.00 97.50 178 LEU A C 1
ATOM 1413 O O . LEU A 1 178 ? -13.744 -5.665 5.606 1.00 97.50 178 LEU A O 1
ATOM 1417 N N . ALA A 1 179 ? -12.054 -4.401 4.832 1.00 95.94 179 ALA A N 1
ATOM 1418 C CA . ALA A 1 179 ? -12.010 -3.496 5.982 1.00 95.94 179 ALA A CA 1
ATOM 1419 C C . ALA A 1 179 ? -13.331 -2.727 6.158 1.00 95.94 179 ALA A C 1
ATOM 1421 O O . ALA A 1 179 ? -13.812 -2.560 7.279 1.00 95.94 179 ALA A O 1
ATOM 1422 N N . ARG A 1 180 ? -13.964 -2.324 5.049 1.00 97.06 180 ARG A N 1
ATOM 1423 C CA . ARG A 1 180 ? -15.303 -1.726 5.037 1.00 97.06 180 ARG A CA 1
ATOM 1424 C C . ARG A 1 180 ? -16.374 -2.699 5.533 1.00 97.06 180 ARG A C 1
ATOM 1426 O O . ARG A 1 180 ? -17.202 -2.310 6.349 1.00 97.06 180 ARG A O 1
ATOM 1433 N N . ILE A 1 181 ? -16.352 -3.953 5.079 1.00 96.62 181 ILE A N 1
ATOM 1434 C CA . ILE A 1 181 ? -17.285 -4.993 5.539 1.00 96.62 181 ILE A CA 1
ATOM 1435 C C . ILE A 1 181 ? -17.102 -5.279 7.039 1.00 96.62 181 ILE A C 1
ATOM 1437 O O . ILE A 1 181 ? -18.093 -5.500 7.733 1.00 96.62 181 ILE A O 1
ATOM 1441 N N . GLU A 1 182 ? -15.871 -5.256 7.553 1.00 93.69 182 GLU A N 1
ATOM 1442 C CA . GLU A 1 182 ? -15.591 -5.399 8.987 1.00 93.69 182 GLU A CA 1
ATOM 1443 C C . GLU A 1 182 ? -16.142 -4.204 9.787 1.00 93.69 182 GLU A C 1
ATOM 1445 O O . GLU A 1 182 ? -16.862 -4.391 10.767 1.00 93.69 182 GLU A O 1
ATOM 1450 N N . ALA A 1 183 ? -15.912 -2.974 9.316 1.00 96.06 183 ALA A N 1
ATOM 1451 C CA . ALA A 1 183 ? -16.459 -1.764 9.931 1.00 96.06 183 ALA A CA 1
ATOM 1452 C C . ALA A 1 183 ? -18.002 -1.738 9.925 1.00 96.06 183 ALA A C 1
ATOM 1454 O O . ALA A 1 183 ? -18.612 -1.423 10.947 1.00 96.06 183 ALA A O 1
ATOM 1455 N N . ASP A 1 184 ? -18.644 -2.137 8.820 1.00 95.69 184 ASP A N 1
ATOM 1456 C CA . ASP A 1 184 ? -20.106 -2.246 8.708 1.00 95.69 184 ASP A CA 1
ATOM 1457 C C . ASP A 1 184 ? -20.691 -3.324 9.649 1.00 95.69 184 ASP A C 1
ATOM 1459 O O . ASP A 1 184 ? -21.842 -3.203 10.082 1.00 95.69 184 ASP A O 1
ATOM 1463 N N . ARG A 1 185 ? -19.932 -4.382 9.985 1.00 97.12 185 ARG A N 1
ATOM 1464 C CA . ARG A 1 185 ? -20.334 -5.400 10.979 1.00 97.12 185 ARG A CA 1
ATOM 1465 C C . ARG A 1 185 ? -20.262 -4.850 12.399 1.00 97.12 185 ARG A C 1
ATOM 1467 O O . ARG A 1 185 ? -21.250 -4.946 13.124 1.00 97.12 185 ARG A O 1
ATOM 1474 N N . GLU A 1 186 ? -19.127 -4.266 12.778 1.00 94.62 186 GLU A N 1
ATOM 1475 C CA . GLU A 1 186 ? -18.928 -3.700 14.118 1.00 94.62 186 GLU A CA 1
ATOM 1476 C C . GLU A 1 186 ? -19.895 -2.541 14.385 1.00 94.62 186 GLU A C 1
ATOM 1478 O O . GLU A 1 186 ? -20.510 -2.480 15.448 1.00 94.62 186 GLU A O 1
ATOM 1483 N N . PHE A 1 187 ? -20.139 -1.681 13.389 1.00 95.38 187 PHE A N 1
ATOM 1484 C CA . PHE A 1 187 ? -21.144 -0.621 13.474 1.00 95.38 187 PHE A CA 1
ATOM 1485 C C . PHE A 1 187 ? -22.539 -1.179 13.800 1.00 95.38 187 PHE A C 1
ATOM 1487 O O . PHE A 1 187 ? -23.158 -0.753 14.775 1.00 95.38 187 PHE A O 1
ATOM 1494 N N . ARG A 1 188 ? -23.005 -2.198 13.063 1.00 96.94 188 ARG A N 1
ATOM 1495 C CA . ARG A 1 188 ? -24.295 -2.863 13.332 1.00 96.94 188 ARG A CA 1
ATOM 1496 C C . ARG A 1 188 ? -24.326 -3.573 14.684 1.00 96.94 188 ARG A C 1
ATOM 1498 O O . ARG A 1 188 ? -25.382 -3.640 15.309 1.00 96.94 188 ARG A O 1
ATOM 1505 N N . HIS A 1 189 ? -23.196 -4.111 15.145 1.00 94.94 189 HIS A N 1
ATOM 1506 C CA . HIS A 1 189 ? -23.114 -4.724 16.468 1.00 94.94 189 HIS A CA 1
ATOM 1507 C C . HIS A 1 189 ? -23.276 -3.673 17.576 1.00 94.94 189 HIS A C 1
ATOM 1509 O O . HIS A 1 189 ? -24.053 -3.887 18.506 1.00 94.94 189 HIS A O 1
ATOM 1515 N N . ILE A 1 190 ? -22.628 -2.514 17.433 1.00 96.44 190 ILE A N 1
ATOM 1516 C CA . ILE A 1 190 ? -22.763 -1.368 18.342 1.00 96.44 190 ILE A CA 1
ATOM 1517 C C . ILE A 1 190 ? -24.189 -0.797 18.305 1.00 96.44 190 ILE A C 1
ATOM 1519 O O . ILE A 1 190 ? -24.745 -0.504 19.362 1.00 96.44 190 ILE A O 1
ATOM 1523 N N . GLU A 1 191 ? -24.820 -0.666 17.134 1.00 95.81 191 GLU A N 1
ATOM 1524 C CA . GLU A 1 191 ? -26.227 -0.242 17.042 1.00 95.81 191 GLU A CA 1
ATOM 1525 C C . GLU A 1 191 ? -27.163 -1.208 17.781 1.00 95.81 191 GLU A C 1
ATOM 1527 O O . GLU A 1 191 ? -27.944 -0.766 18.623 1.00 95.81 191 GLU A O 1
ATOM 1532 N N . ALA A 1 192 ? -27.027 -2.520 17.559 1.00 96.75 192 ALA A N 1
ATOM 1533 C CA . ALA A 1 192 ? -27.839 -3.532 18.238 1.00 96.75 192 ALA A CA 1
ATOM 1534 C C . ALA A 1 192 ? -27.613 -3.562 19.764 1.00 96.75 192 ALA A C 1
ATOM 1536 O O . ALA A 1 192 ? -28.564 -3.748 20.526 1.00 96.75 192 ALA A O 1
ATOM 1537 N N . GLN A 1 193 ? -26.377 -3.342 20.234 1.00 96.25 193 GLN A N 1
ATOM 1538 C CA . GLN A 1 193 ? -26.093 -3.170 21.665 1.00 96.25 193 GLN A CA 1
ATOM 1539 C C . GLN A 1 193 ? -26.810 -1.933 22.227 1.00 96.25 193 GLN A C 1
ATOM 1541 O O . GLN A 1 193 ? -27.490 -2.029 23.247 1.00 96.25 193 GLN A O 1
ATOM 1546 N N . ARG A 1 194 ? -26.714 -0.784 21.545 1.00 94.88 194 ARG A N 1
ATOM 1547 C CA . ARG A 1 194 ? -27.337 0.477 21.985 1.00 94.88 194 ARG A CA 1
ATOM 1548 C C . ARG A 1 194 ? -28.864 0.423 21.951 1.00 94.88 194 ARG A C 1
ATOM 1550 O O . ARG A 1 194 ? -29.496 1.010 22.825 1.00 94.88 194 ARG A O 1
ATOM 1557 N N . GLU A 1 195 ? -29.462 -0.292 21.000 1.00 97.31 195 GLU A N 1
ATOM 1558 C CA . GLU A 1 195 ? -30.907 -0.547 20.967 1.00 97.31 195 GLU A CA 1
ATOM 1559 C C . GLU A 1 195 ? -31.347 -1.432 22.146 1.00 97.31 195 GLU A C 1
ATOM 1561 O O . GLU A 1 195 ? -32.313 -1.102 22.838 1.00 97.31 195 GLU A O 1
ATOM 1566 N N . ALA A 1 196 ? -30.603 -2.502 22.448 1.00 97.00 196 ALA A N 1
ATOM 1567 C CA . ALA A 1 196 ? -30.877 -3.363 23.599 1.00 97.00 196 ALA A CA 1
ATOM 1568 C C . ALA A 1 196 ? -30.733 -2.616 24.941 1.00 97.00 196 ALA A C 1
ATOM 1570 O O . ALA A 1 196 ? -31.590 -2.746 25.819 1.00 97.00 196 ALA A O 1
ATOM 1571 N N . GLU A 1 197 ? -29.698 -1.785 25.098 1.00 94.81 197 GLU A N 1
ATOM 1572 C CA . GLU A 1 197 ? -29.544 -0.901 26.258 1.00 94.81 197 GLU A CA 1
ATOM 1573 C C . GLU A 1 197 ? -30.698 0.105 26.358 1.00 94.81 197 GLU A C 1
ATOM 1575 O O . GLU A 1 197 ? -31.309 0.235 27.420 1.00 94.81 197 GLU A O 1
ATOM 1580 N N . ALA A 1 198 ? -31.056 0.776 25.258 1.00 95.69 198 ALA A N 1
ATOM 1581 C CA . ALA A 1 198 ? -32.169 1.721 25.222 1.00 95.69 198 ALA A CA 1
ATOM 1582 C C . ALA A 1 198 ? -33.505 1.059 25.601 1.00 95.69 198 ALA A C 1
ATOM 1584 O O . ALA A 1 198 ? -34.283 1.649 26.353 1.00 95.69 198 ALA A O 1
ATOM 1585 N N . ALA A 1 199 ? -33.751 -0.181 25.164 1.00 97.25 199 ALA A N 1
ATOM 1586 C CA . ALA A 1 199 ? -34.922 -0.960 25.559 1.00 97.25 199 ALA A CA 1
ATOM 1587 C C . ALA A 1 199 ? -34.932 -1.278 27.068 1.00 97.25 199 ALA A C 1
ATOM 1589 O O . ALA A 1 199 ? -35.965 -1.121 27.724 1.00 97.25 199 ALA A O 1
ATOM 1590 N N . LEU A 1 200 ? -33.786 -1.651 27.653 1.00 96.88 200 LEU A N 1
ATOM 1591 C CA . LEU A 1 200 ? -33.651 -1.881 29.099 1.00 96.88 200 LEU A CA 1
ATOM 1592 C C . LEU A 1 200 ? -33.839 -0.591 29.918 1.00 96.88 200 LEU A C 1
ATOM 1594 O O . LEU A 1 200 ? -34.505 -0.609 30.958 1.00 96.88 200 LEU A O 1
ATOM 1598 N N . PHE A 1 201 ? -33.312 0.542 29.448 1.00 96.06 201 PHE A N 1
ATOM 1599 C CA . PHE A 1 201 ? -33.550 1.844 30.074 1.00 96.06 201 PHE A CA 1
ATOM 1600 C C . PHE A 1 201 ? -35.022 2.266 29.961 1.00 96.06 201 PHE A C 1
ATOM 1602 O O . PHE A 1 201 ? -35.602 2.693 30.960 1.00 96.06 201 PHE A O 1
ATOM 1609 N N . ALA A 1 202 ? -35.664 2.077 28.804 1.00 97.38 202 ALA A N 1
ATOM 1610 C CA . ALA A 1 202 ? -37.086 2.360 28.608 1.00 97.38 202 ALA A CA 1
ATOM 1611 C C . ALA A 1 202 ? -37.984 1.487 29.506 1.00 97.38 202 ALA A C 1
ATOM 1613 O O . ALA A 1 202 ? -38.916 1.997 30.127 1.00 97.38 202 ALA A O 1
ATOM 1614 N N . GLU A 1 203 ? -37.676 0.195 29.655 1.00 97.81 203 GLU A N 1
ATOM 1615 C CA . GLU A 1 203 ? -38.316 -0.725 30.608 1.00 97.81 203 GLU A CA 1
ATOM 1616 C C . GLU A 1 203 ? -38.165 -0.231 32.060 1.00 97.81 203 GLU A C 1
ATOM 1618 O O . GLU A 1 203 ? -39.134 -0.233 32.826 1.00 97.81 203 GLU A O 1
ATOM 1623 N N . SER A 1 204 ? -36.965 0.216 32.445 1.00 97.38 204 SER A N 1
ATOM 1624 C CA . SER A 1 204 ? -36.675 0.744 33.784 1.00 97.38 204 SER A CA 1
ATOM 1625 C C . SER A 1 204 ? -37.458 2.032 34.074 1.00 97.38 204 SER A C 1
ATOM 1627 O O . SER A 1 204 ? -38.145 2.129 35.093 1.00 97.38 204 SER A O 1
ATOM 1629 N N . VAL A 1 205 ? -37.454 2.986 33.135 1.00 96.44 205 VAL A N 1
ATOM 1630 C CA . VAL A 1 205 ? -38.228 4.237 33.214 1.00 96.44 205 VAL A CA 1
ATOM 1631 C C . VAL A 1 205 ? -39.733 3.954 33.252 1.00 96.44 205 VAL A C 1
ATOM 1633 O O . VAL A 1 205 ? -40.442 4.523 34.079 1.00 96.44 205 VAL A O 1
ATOM 1636 N N . ARG A 1 206 ? -40.234 3.015 32.439 1.00 97.75 206 ARG A N 1
ATOM 1637 C CA . ARG A 1 206 ? -41.638 2.570 32.451 1.00 97.75 206 ARG A CA 1
ATOM 1638 C C . ARG A 1 206 ? -42.047 2.010 33.817 1.00 97.75 206 ARG A C 1
ATOM 1640 O O . ARG A 1 206 ? -43.118 2.349 34.322 1.00 97.75 206 ARG A O 1
ATOM 1647 N N . LYS A 1 207 ? -41.189 1.197 34.446 1.00 97.19 207 LYS A N 1
ATOM 1648 C CA . LYS A 1 207 ? -41.403 0.678 35.810 1.00 97.19 207 LYS A CA 1
ATOM 1649 C C . LYS A 1 207 ? -41.393 1.805 36.846 1.00 97.19 207 LYS A C 1
ATOM 1651 O O . LYS A 1 207 ? -42.314 1.870 37.660 1.00 97.19 207 LYS A O 1
ATOM 1656 N N . ALA A 1 208 ? -40.426 2.721 36.783 1.00 96.19 208 ALA A N 1
ATOM 1657 C CA . ALA A 1 208 ? -40.351 3.880 37.675 1.00 96.19 208 ALA A CA 1
ATOM 1658 C C . ALA A 1 208 ? -41.602 4.773 37.576 1.00 96.19 208 ALA A C 1
ATOM 1660 O O . ALA A 1 208 ? -42.214 5.077 38.599 1.00 96.19 208 ALA A O 1
ATOM 1661 N N . ASN A 1 209 ? -42.045 5.100 36.358 1.00 97.06 209 ASN A N 1
ATOM 1662 C CA . ASN A 1 209 ? -43.260 5.878 36.115 1.00 97.06 209 ASN A CA 1
ATOM 1663 C C . ASN A 1 209 ? -44.504 5.171 36.672 1.00 97.06 209 ASN A C 1
ATOM 1665 O O . ASN A 1 209 ? -45.253 5.781 37.427 1.00 97.06 209 ASN A O 1
ATOM 1669 N N . SER A 1 210 ? -44.667 3.862 36.440 1.00 97.38 210 SER A N 1
ATOM 1670 C CA . SER A 1 210 ? -45.806 3.109 36.997 1.00 97.38 210 SER A CA 1
ATOM 1671 C C . SER A 1 210 ? -45.864 3.124 38.535 1.00 97.38 210 SER A C 1
ATOM 1673 O O . SER A 1 210 ? -46.950 3.118 39.118 1.00 97.38 210 SER A O 1
ATOM 1675 N N . ARG A 1 211 ? -44.704 3.215 39.207 1.00 97.62 211 ARG A N 1
ATOM 1676 C CA . ARG A 1 211 ? -44.617 3.401 40.663 1.00 97.62 211 ARG A CA 1
ATOM 1677 C C . ARG A 1 211 ? -44.951 4.836 41.075 1.00 97.62 211 ARG A C 1
ATOM 1679 O O . ARG A 1 211 ? -45.651 5.022 42.066 1.00 97.62 211 ARG A O 1
ATOM 1686 N N . ILE A 1 212 ? -44.497 5.836 40.319 1.00 96.75 212 ILE A N 1
ATOM 1687 C CA . ILE A 1 212 ? -44.869 7.245 40.518 1.00 96.75 212 ILE A CA 1
ATOM 1688 C C . ILE A 1 212 ? -46.390 7.420 40.380 1.00 96.75 212 ILE A C 1
ATOM 1690 O O . ILE A 1 212 ? -46.990 8.109 41.199 1.00 96.75 212 ILE A O 1
ATOM 1694 N N . ASP A 1 213 ? -47.034 6.745 39.428 1.00 97.50 213 ASP A N 1
ATOM 1695 C CA . ASP A 1 213 ? -48.490 6.784 39.235 1.00 97.50 213 ASP A CA 1
ATOM 1696 C C . ASP A 1 213 ? -49.271 5.976 40.290 1.00 97.50 213 ASP A C 1
ATOM 1698 O O . ASP A 1 213 ? -50.448 6.244 40.536 1.00 97.50 213 ASP A O 1
ATOM 1702 N N . GLY A 1 214 ? -48.633 5.008 40.958 1.00 97.69 214 GLY A N 1
ATOM 1703 C CA . GLY A 1 214 ? -49.121 4.428 42.217 1.00 97.69 214 GLY A CA 1
ATOM 1704 C C . GLY A 1 214 ? -49.133 5.466 43.340 1.00 97.69 214 GLY A C 1
ATOM 1705 O O . GLY A 1 214 ? -50.199 5.847 43.820 1.00 97.69 214 GLY A O 1
ATOM 1706 N N . LEU A 1 215 ? -47.959 6.021 43.653 1.00 97.06 215 LEU A N 1
ATOM 1707 C CA . LEU A 1 215 ? -47.778 7.025 44.707 1.00 97.06 215 LEU A CA 1
ATOM 1708 C C . LEU A 1 215 ? -48.642 8.281 44.485 1.00 97.06 215 LEU A C 1
ATOM 1710 O O . LEU A 1 215 ? -49.181 8.837 45.437 1.00 97.06 215 LEU A O 1
ATOM 1714 N N . ARG A 1 216 ? -48.840 8.721 43.234 1.00 97.38 216 ARG A N 1
ATOM 1715 C CA . ARG A 1 216 ? -49.753 9.828 42.892 1.00 97.38 216 ARG A CA 1
ATOM 1716 C C . ARG A 1 216 ? -51.199 9.525 43.282 1.00 97.38 216 ARG A C 1
ATOM 1718 O O . ARG A 1 216 ? -51.856 10.406 43.833 1.00 97.38 216 ARG A O 1
ATOM 1725 N N . ARG A 1 217 ? -51.682 8.300 43.033 1.00 97.50 217 ARG A N 1
ATOM 1726 C CA . ARG A 1 217 ? -53.035 7.868 43.425 1.00 97.50 217 ARG A CA 1
ATOM 1727 C C . ARG A 1 217 ? -53.172 7.784 44.943 1.00 97.50 217 ARG A C 1
ATOM 1729 O O . ARG A 1 217 ? -54.125 8.336 45.486 1.00 97.50 217 ARG A O 1
ATOM 1736 N N . GLU A 1 218 ? -52.187 7.201 45.622 1.00 97.19 218 GLU A N 1
ATOM 1737 C CA . GLU A 1 218 ? -52.119 7.159 47.090 1.00 97.19 218 GLU A CA 1
ATOM 1738 C C . GLU A 1 218 ? -52.161 8.572 47.698 1.00 97.19 218 GLU A C 1
ATOM 1740 O O . GLU A 1 218 ? -52.962 8.831 48.593 1.00 97.19 218 GLU A O 1
ATOM 1745 N N . ILE A 1 219 ? -51.397 9.526 47.150 1.00 96.94 219 ILE A N 1
ATOM 1746 C CA . ILE A 1 219 ? -51.422 10.939 47.565 1.00 96.94 219 ILE A CA 1
ATOM 1747 C C . ILE A 1 219 ? -52.798 11.582 47.325 1.00 96.94 219 ILE A C 1
ATOM 1749 O O . ILE A 1 219 ? -53.253 12.360 48.164 1.00 96.94 219 ILE A O 1
ATOM 1753 N N . THR A 1 220 ? -53.491 11.283 46.218 1.00 97.00 220 THR A N 1
ATOM 1754 C CA . THR A 1 220 ? -54.856 11.804 46.007 1.00 97.00 220 THR A CA 1
ATOM 1755 C C . THR A 1 220 ? -55.868 11.213 46.986 1.00 97.00 220 THR A C 1
ATOM 1757 O O . THR A 1 220 ? -56.669 11.968 47.533 1.00 97.00 220 THR A O 1
ATOM 1760 N N . SER A 1 221 ? -55.793 9.914 47.290 1.00 96.75 221 SER A N 1
ATOM 1761 C CA . SER A 1 221 ? -56.664 9.277 48.286 1.00 96.75 221 SER A CA 1
ATOM 1762 C C . SER A 1 221 ? -56.372 9.764 49.708 1.00 96.75 221 SER A C 1
ATOM 1764 O O . SER A 1 221 ? -57.303 10.021 50.465 1.00 96.75 221 SER A O 1
ATOM 1766 N N . ALA A 1 222 ? -55.102 9.985 50.059 1.00 96.50 222 ALA A N 1
ATOM 1767 C CA . ALA A 1 222 ? -54.715 10.575 51.339 1.00 96.50 222 ALA A CA 1
ATOM 1768 C C . ALA A 1 222 ? -55.255 12.007 51.497 1.00 96.50 222 ALA A C 1
ATOM 1770 O O . ALA A 1 222 ? -55.760 12.352 52.561 1.00 96.50 222 ALA A O 1
ATOM 1771 N N . LYS A 1 223 ? -55.231 12.823 50.432 1.00 96.69 223 LYS A N 1
ATOM 1772 C CA . LYS A 1 223 ? -55.848 14.162 50.429 1.00 96.69 223 LYS A CA 1
ATOM 1773 C C . LYS A 1 223 ? -57.370 14.111 50.575 1.00 96.69 223 LYS A C 1
ATOM 1775 O O . LYS A 1 223 ? -57.920 14.901 51.333 1.00 96.69 223 LYS A O 1
ATOM 1780 N N . GLN A 1 224 ? -58.043 13.177 49.899 1.00 96.31 224 GLN A N 1
ATOM 1781 C CA . GLN A 1 224 ? -59.489 12.963 50.057 1.00 96.31 224 GLN A CA 1
ATOM 1782 C C . GLN A 1 224 ? -59.841 12.562 51.497 1.00 96.31 224 GLN A C 1
ATOM 1784 O O . GLN A 1 224 ? -60.753 13.133 52.095 1.00 96.31 224 GLN A O 1
ATOM 1789 N N . LEU A 1 225 ? -59.079 11.637 52.086 1.00 95.75 225 LEU A N 1
ATOM 1790 C CA . LEU A 1 225 ? -59.266 11.203 53.469 1.00 95.75 225 LEU A CA 1
ATOM 1791 C C . LEU A 1 225 ? -58.961 12.334 54.463 1.00 95.75 225 LEU A C 1
ATOM 1793 O O . LEU A 1 225 ? -59.711 12.505 55.416 1.00 95.75 225 LEU A O 1
ATOM 1797 N N . GLN A 1 226 ? -57.949 13.168 54.201 1.00 95.12 226 GLN A N 1
ATOM 1798 C CA . GLN A 1 226 ? -57.687 14.389 54.970 1.00 95.12 226 GLN A CA 1
ATOM 1799 C C . GLN A 1 226 ? -58.866 15.372 54.901 1.00 95.12 226 GLN A C 1
ATOM 1801 O O . GLN A 1 226 ? -59.236 15.932 55.930 1.00 95.12 226 GLN A O 1
ATOM 1806 N N . THR A 1 227 ? -59.487 15.573 53.731 1.00 94.94 227 THR A N 1
ATOM 1807 C CA . THR A 1 227 ? -60.676 16.436 53.630 1.00 94.94 227 THR A CA 1
ATOM 1808 C C . THR A 1 227 ? -61.882 15.864 54.371 1.00 94.94 227 THR A C 1
ATOM 1810 O O . THR A 1 227 ? -62.536 16.622 55.075 1.00 94.94 227 THR A O 1
ATOM 1813 N N . MET A 1 228 ? -62.134 14.548 54.308 1.00 95.69 228 MET A N 1
ATOM 1814 C CA . MET A 1 228 ? -63.198 13.928 55.116 1.00 95.69 228 MET A CA 1
ATOM 1815 C C . MET A 1 228 ? -62.912 14.047 56.617 1.00 95.69 228 MET A C 1
ATOM 1817 O O . MET A 1 228 ? -63.814 14.373 57.380 1.00 95.69 228 MET A O 1
ATOM 1821 N N . LEU A 1 229 ? -61.658 13.838 57.034 1.00 94.81 229 LEU A N 1
ATOM 1822 C CA . LEU A 1 229 ? -61.249 13.959 58.432 1.00 94.81 229 LEU A CA 1
ATOM 1823 C C . LEU A 1 229 ? -61.456 15.389 58.954 1.00 94.81 229 LEU A C 1
ATOM 1825 O O . LEU A 1 229 ? -61.981 15.561 60.049 1.00 94.81 229 LEU A O 1
ATOM 1829 N N . MET A 1 230 ? -61.117 16.408 58.153 1.00 94.62 230 MET A N 1
ATOM 1830 C CA . MET A 1 230 ? -61.415 17.812 58.465 1.00 94.62 230 MET A CA 1
ATOM 1831 C C . MET A 1 230 ? -62.919 18.065 58.634 1.00 94.62 230 MET A C 1
ATOM 1833 O O . MET A 1 230 ? -63.295 18.752 59.577 1.00 94.62 230 MET A O 1
ATOM 1837 N N . THR A 1 231 ? -63.773 17.493 57.774 1.00 94.19 231 THR A N 1
ATOM 1838 C CA . THR A 1 231 ? -65.236 17.584 57.932 1.00 94.19 231 THR A CA 1
ATOM 1839 C C . THR A 1 231 ? -65.686 16.948 59.247 1.00 94.19 231 THR A C 1
ATOM 1841 O O . THR A 1 231 ? -66.339 17.613 60.046 1.00 94.19 231 THR A O 1
ATOM 1844 N N . THR A 1 232 ? -65.236 15.724 59.547 1.00 94.44 232 THR A N 1
ATOM 1845 C CA . THR A 1 232 ? -65.594 15.055 60.808 1.00 94.44 232 THR A CA 1
ATOM 1846 C C . THR A 1 232 ? -65.049 15.762 62.050 1.00 94.44 232 THR A C 1
ATOM 1848 O O . THR A 1 232 ? -65.664 15.662 63.104 1.00 94.44 232 THR A O 1
ATOM 1851 N N . TYR A 1 233 ? -63.936 16.501 61.953 1.00 94.19 233 TYR A N 1
ATOM 1852 C CA . TYR A 1 233 ? -63.474 17.357 63.050 1.00 94.19 233 TYR A CA 1
ATOM 1853 C C . TYR A 1 233 ? -64.438 18.522 63.289 1.00 94.19 233 TYR A C 1
ATOM 1855 O O . TYR A 1 233 ? -64.833 18.726 64.429 1.00 94.19 233 TYR A O 1
ATOM 1863 N N . SER A 1 234 ? -64.898 19.219 62.241 1.00 93.81 234 SER A N 1
ATOM 1864 C CA . SER A 1 234 ? -65.928 20.257 62.409 1.00 93.81 234 SER A CA 1
ATOM 1865 C C . SER A 1 234 ? -67.271 19.706 62.910 1.00 93.81 234 SER A C 1
ATOM 1867 O O . SER A 1 234 ? -67.945 20.384 63.681 1.00 93.81 234 SER A O 1
ATOM 1869 N N . ASP A 1 235 ? -67.638 18.474 62.536 1.00 92.56 235 ASP A N 1
ATOM 1870 C CA . ASP A 1 235 ? -68.843 17.807 63.046 1.00 92.56 235 ASP A CA 1
ATOM 1871 C C . ASP A 1 235 ? -68.701 17.454 64.543 1.00 92.56 235 ASP A C 1
ATOM 1873 O O . ASP A 1 235 ? -69.633 17.642 65.325 1.00 92.56 235 ASP A O 1
ATOM 1877 N N . VAL A 1 236 ? -67.523 16.978 64.969 1.00 92.94 236 VAL A N 1
ATOM 1878 C CA . VAL A 1 236 ? -67.216 16.676 66.379 1.00 92.94 236 VAL A CA 1
ATOM 1879 C C . VAL A 1 236 ? -67.125 17.947 67.222 1.00 92.94 236 VAL A C 1
ATOM 1881 O O . VAL A 1 236 ? -67.678 17.968 68.319 1.00 92.94 236 VAL A O 1
ATOM 1884 N N . ASP A 1 237 ? -66.504 19.015 66.717 1.00 91.25 237 ASP A N 1
ATOM 1885 C CA . ASP A 1 237 ? -66.478 20.314 67.395 1.00 91.25 237 ASP A CA 1
ATOM 1886 C C . ASP A 1 237 ? -67.910 20.843 67.592 1.00 91.25 237 ASP A C 1
ATOM 1888 O O . ASP A 1 237 ? -68.253 21.300 68.683 1.00 91.25 237 ASP A O 1
ATOM 1892 N N . ALA A 1 238 ? -68.789 20.728 66.587 1.00 89.75 238 ALA A N 1
ATOM 1893 C CA . ALA A 1 238 ? -70.200 21.097 66.722 1.00 89.75 238 ALA A CA 1
ATOM 1894 C C . ALA A 1 238 ? -70.913 20.276 67.816 1.00 89.75 238 ALA A C 1
ATOM 1896 O O . ALA A 1 238 ? -71.500 20.857 68.731 1.00 89.75 238 ALA A O 1
ATOM 1897 N N . LEU A 1 239 ? -70.783 18.944 67.790 1.00 92.00 239 LEU A N 1
ATOM 1898 C CA . LEU A 1 239 ? -71.351 18.051 68.809 1.00 92.00 239 LEU A CA 1
ATOM 1899 C C . LEU A 1 239 ? -70.789 18.310 70.217 1.00 92.00 239 LEU A C 1
ATOM 1901 O O . LEU A 1 239 ? -71.505 18.146 71.204 1.00 92.00 239 LEU A O 1
ATOM 1905 N N . GLN A 1 240 ? -69.526 18.724 70.342 1.00 90.69 240 GLN A N 1
ATOM 1906 C CA . GLN A 1 240 ? -68.932 19.046 71.639 1.00 90.69 240 GLN A CA 1
ATOM 1907 C C . GLN A 1 240 ? -69.471 20.370 72.204 1.00 90.69 240 GLN A C 1
ATOM 1909 O O . GLN A 1 240 ? -69.720 20.444 73.406 1.00 90.69 240 GLN A O 1
ATOM 1914 N N . ASN A 1 241 ? -69.739 21.371 71.356 1.00 85.25 241 ASN A N 1
ATOM 1915 C CA . ASN A 1 241 ? -70.437 22.596 71.766 1.00 85.25 241 ASN A CA 1
ATOM 1916 C C . ASN A 1 241 ? -71.888 22.304 72.215 1.00 85.25 241 ASN A C 1
ATOM 1918 O O . ASN A 1 241 ? -72.343 22.844 73.224 1.00 85.25 241 ASN A O 1
ATOM 1922 N N . GLU A 1 242 ? -72.605 21.409 71.521 1.00 85.81 242 GLU A N 1
ATOM 1923 C CA . GLU A 1 242 ? -73.933 20.937 71.953 1.00 85.81 242 GLU A CA 1
ATOM 1924 C C . GLU A 1 242 ? -73.871 20.181 73.293 1.00 85.81 242 GLU A C 1
ATOM 1926 O O . GLU A 1 242 ? -74.720 20.374 74.166 1.00 85.81 242 GLU A O 1
ATOM 1931 N N . MET A 1 243 ? -72.841 19.353 73.494 1.00 81.81 243 MET A N 1
ATOM 1932 C CA . MET A 1 243 ? -72.632 18.622 74.745 1.00 81.81 243 MET A CA 1
ATOM 1933 C C . MET A 1 243 ? -72.310 19.560 75.914 1.00 81.81 243 MET A C 1
ATOM 1935 O O . MET A 1 243 ? -72.843 19.375 77.007 1.00 81.81 243 MET A O 1
ATOM 1939 N N . GLU A 1 244 ? -71.479 20.586 75.710 1.00 83.75 244 GLU A N 1
ATOM 1940 C CA . GLU A 1 244 ? -71.139 21.552 76.760 1.00 83.75 244 GLU A CA 1
ATOM 1941 C C . GLU A 1 244 ? -72.395 22.277 77.270 1.00 83.75 244 GLU A C 1
ATOM 1943 O O . GLU A 1 244 ? -72.632 22.292 78.482 1.00 83.75 244 GLU A O 1
ATOM 1948 N N . PHE A 1 245 ? -73.273 22.717 76.357 1.00 75.69 245 PHE A N 1
ATOM 1949 C CA . PHE A 1 245 ? -74.595 23.280 76.663 1.00 75.69 245 PHE A CA 1
ATOM 1950 C C . PHE A 1 245 ? -75.471 22.335 77.513 1.00 75.69 245 PHE A C 1
ATOM 1952 O O . PHE A 1 245 ? -76.097 22.776 78.482 1.00 75.69 245 PHE A O 1
ATOM 1959 N N . ILE A 1 246 ? -75.472 21.027 77.221 1.00 77.62 246 ILE A N 1
ATOM 1960 C CA . ILE A 1 246 ? -76.171 20.019 78.039 1.00 77.62 246 ILE A CA 1
ATOM 1961 C C . ILE A 1 246 ? -75.524 19.886 79.428 1.00 77.62 246 ILE A C 1
ATOM 1963 O O . ILE A 1 246 ? -76.238 19.854 80.432 1.00 77.62 246 ILE A O 1
ATOM 1967 N N . THR A 1 247 ? -74.190 19.858 79.532 1.00 78.06 247 THR A N 1
ATOM 1968 C CA . THR A 1 247 ? -73.529 19.754 80.848 1.00 78.06 247 THR A CA 1
ATOM 1969 C C . THR A 1 247 ? -73.724 20.996 81.715 1.00 78.06 247 THR A C 1
ATOM 1971 O O . THR A 1 247 ? -73.759 20.876 82.938 1.00 78.06 247 THR A O 1
ATOM 1974 N N . GLU A 1 248 ? -73.888 22.179 81.121 1.00 70.62 248 GLU A N 1
ATOM 1975 C CA . GLU A 1 248 ? -74.244 23.398 81.853 1.00 70.62 248 GLU A CA 1
ATOM 1976 C C . GLU A 1 248 ? -75.635 23.270 82.496 1.00 70.62 248 GLU A C 1
ATOM 1978 O O . GLU A 1 248 ? -75.823 23.614 83.667 1.00 70.62 248 GLU A O 1
ATOM 1983 N N . ALA A 1 249 ? -76.589 22.674 81.769 1.00 63.75 249 ALA A N 1
ATOM 1984 C CA . ALA A 1 249 ? -77.911 22.346 82.294 1.00 63.75 249 ALA A CA 1
ATOM 1985 C C . ALA A 1 249 ? -77.863 21.250 83.382 1.00 63.75 249 ALA A C 1
ATOM 1987 O O . ALA A 1 249 ? -78.548 21.374 84.398 1.00 63.75 249 ALA A O 1
ATOM 1988 N N . GLU A 1 250 ? -77.021 20.216 83.247 1.00 60.12 250 GLU A N 1
ATOM 1989 C CA . GLU A 1 250 ? -76.867 19.178 84.285 1.00 60.12 250 GLU A CA 1
ATOM 1990 C C . GLU A 1 250 ? -76.198 19.689 85.573 1.00 60.12 250 GLU A C 1
ATOM 1992 O O . GLU A 1 250 ? -76.616 19.322 86.677 1.00 60.12 250 GLU A O 1
ATOM 1997 N N . LYS A 1 251 ? -75.178 20.556 85.472 1.00 63.12 251 LYS A N 1
ATOM 1998 C CA . LYS A 1 251 ? -74.494 21.152 86.642 1.00 63.12 251 LYS A CA 1
ATOM 1999 C C . LYS A 1 251 ? -75.462 21.958 87.518 1.00 63.12 251 LYS A C 1
ATOM 2001 O O . LYS A 1 251 ? -75.273 22.015 88.733 1.00 63.12 251 LYS A O 1
ATOM 2006 N N . SER A 1 252 ? -76.527 22.511 86.929 1.00 57.09 252 SER A N 1
ATOM 2007 C CA . SER A 1 252 ? -77.630 23.168 87.648 1.00 57.09 252 SER A CA 1
ATOM 2008 C C . SER A 1 252 ? -78.397 22.223 88.592 1.00 57.09 252 SER A C 1
ATOM 2010 O O . SER A 1 252 ? -78.970 22.668 89.585 1.00 57.09 252 SER A O 1
ATOM 2012 N N . TYR A 1 253 ? -78.386 20.912 88.324 1.00 49.44 253 TYR A N 1
ATOM 2013 C CA . TYR A 1 253 ? -79.296 19.942 88.942 1.00 49.44 253 TYR A CA 1
ATOM 2014 C C . TYR A 1 253 ? -78.673 19.100 90.075 1.00 49.44 253 TYR A C 1
ATOM 2016 O O . TYR A 1 253 ? -79.390 18.461 90.842 1.00 49.44 253 TYR A O 1
ATOM 2024 N N . ARG A 1 254 ? -77.335 19.056 90.198 1.00 43.72 254 ARG A N 1
ATOM 2025 C CA . ARG A 1 254 ? -76.627 17.972 90.921 1.00 43.72 254 ARG A CA 1
ATOM 2026 C C . ARG A 1 254 ? -75.844 18.402 92.174 1.00 43.72 254 ARG A C 1
ATOM 2028 O O . ARG A 1 254 ? -74.744 17.911 92.416 1.00 43.72 254 ARG A O 1
ATOM 2035 N N . LYS A 1 255 ? -76.397 19.304 92.997 1.00 37.97 255 LYS A N 1
ATOM 2036 C CA . LYS A 1 255 ? -75.732 19.837 94.211 1.00 37.97 255 LYS A CA 1
ATOM 2037 C C . LYS A 1 255 ? -76.522 19.598 95.511 1.00 37.97 255 LYS A C 1
ATOM 2039 O O . LYS A 1 255 ? -76.945 20.553 96.161 1.00 37.97 255 LYS A O 1
ATOM 2044 N N . THR A 1 256 ? -76.723 18.338 95.924 1.00 34.69 256 THR A N 1
ATOM 2045 C CA . THR A 1 256 ? -77.340 18.029 97.238 1.00 34.69 256 THR A CA 1
ATOM 2046 C C . THR A 1 256 ? -76.993 16.632 97.812 1.00 34.69 256 THR A C 1
ATOM 2048 O O . THR A 1 256 ? -77.184 15.629 97.138 1.00 34.69 256 THR A O 1
ATOM 2051 N N . TYR A 1 257 ? -76.580 16.612 99.096 1.00 28.30 257 TYR A N 1
ATOM 2052 C CA . TYR A 1 257 ? -76.606 15.527 100.119 1.00 28.30 257 TYR A CA 1
ATOM 2053 C C . TYR A 1 257 ? -75.579 14.342 100.228 1.00 28.30 257 TYR A C 1
ATOM 2055 O O . TYR A 1 257 ? -75.624 13.382 99.471 1.00 28.30 257 TYR A O 1
ATOM 2063 N N . LEU A 1 258 ? -74.859 14.354 101.382 1.00 37.00 258 LEU A N 1
ATOM 2064 C CA . LEU A 1 258 ? -74.572 13.279 102.393 1.00 37.00 258 LEU A CA 1
ATOM 2065 C C . LEU A 1 258 ? -73.316 12.343 102.398 1.00 37.00 258 LEU A C 1
ATOM 2067 O O . LEU A 1 258 ? -72.550 12.304 101.442 1.00 37.00 258 LEU A O 1
ATOM 2071 N N . VAL A 1 259 ? -73.027 11.765 103.599 1.00 33.34 259 VAL A N 1
ATOM 2072 C CA . VAL A 1 259 ? -71.681 11.516 104.227 1.00 33.34 259 VAL A CA 1
ATOM 2073 C C . VAL A 1 259 ? -71.687 10.435 105.385 1.00 33.34 259 VAL A C 1
ATOM 2075 O O . VAL A 1 259 ? -72.726 10.286 106.020 1.00 33.34 259 VAL A O 1
ATOM 2078 N N . GLU A 1 260 ? -70.526 9.791 105.712 1.00 38.72 260 GLU A N 1
ATOM 2079 C CA . GLU A 1 260 ? -70.097 9.027 106.963 1.00 38.72 260 GLU A CA 1
ATOM 2080 C C . GLU A 1 260 ? -70.615 7.571 107.289 1.00 38.72 260 GLU A C 1
ATOM 2082 O O . GLU A 1 260 ? -71.523 7.117 106.603 1.00 38.72 260 GLU A O 1
ATOM 2087 N N . ALA A 1 261 ? -70.104 6.706 108.226 1.00 35.75 261 ALA A N 1
ATOM 2088 C CA . ALA A 1 261 ? -69.061 6.721 109.318 1.00 35.75 261 ALA A CA 1
ATOM 2089 C C . ALA A 1 261 ? -68.303 5.341 109.586 1.00 35.75 261 ALA A C 1
ATOM 2091 O O . ALA A 1 261 ? -67.915 4.673 108.631 1.00 35.75 261 ALA A O 1
ATOM 2092 N N . THR A 1 262 ? -68.023 4.918 110.857 1.00 35.75 262 THR A N 1
ATOM 2093 C CA . THR A 1 262 ? -67.183 3.742 111.339 1.00 35.75 262 THR A CA 1
ATOM 2094 C C . THR A 1 262 ? -67.708 3.129 112.689 1.00 35.75 262 THR A C 1
ATOM 2096 O O . THR A 1 262 ? -68.694 3.670 113.178 1.00 35.75 262 THR A O 1
ATOM 2099 N N . GLY A 1 263 ? -67.206 2.085 113.415 1.00 34.12 263 GLY A N 1
ATOM 2100 C CA . GLY A 1 263 ? -66.072 1.100 113.372 1.00 34.12 263 GLY A CA 1
ATOM 2101 C C . GLY A 1 263 ? -65.768 0.432 114.776 1.00 34.12 263 GLY A C 1
ATOM 2102 O O . GLY A 1 263 ? -66.456 0.792 115.725 1.00 34.12 263 GLY A O 1
ATOM 2103 N N . ARG A 1 264 ? -64.694 -0.408 114.940 1.00 34.19 264 ARG A N 1
ATOM 2104 C CA . ARG A 1 264 ? -64.009 -0.908 116.220 1.00 34.19 264 ARG A CA 1
ATOM 2105 C C . ARG A 1 264 ? -64.599 -2.164 116.977 1.00 34.19 264 ARG A C 1
ATOM 2107 O O . ARG A 1 264 ? -65.749 -2.463 116.698 1.00 34.19 264 ARG A O 1
ATOM 2114 N N . MET A 1 265 ? -63.980 -2.942 117.928 1.00 31.81 265 MET A N 1
ATOM 2115 C CA . MET A 1 265 ? -62.591 -3.247 118.468 1.00 31.81 265 MET A CA 1
ATOM 2116 C C . MET A 1 265 ? -62.548 -4.406 119.562 1.00 31.81 265 MET A C 1
ATOM 2118 O O . MET A 1 265 ? -63.567 -4.586 120.218 1.00 31.81 265 MET A O 1
ATOM 2122 N N . GLN A 1 266 ? -61.371 -5.050 119.836 1.00 33.06 266 GLN A N 1
ATOM 2123 C CA . GLN A 1 266 ? -60.867 -5.750 121.097 1.00 33.06 266 GLN A CA 1
ATOM 2124 C C . GLN A 1 266 ? -61.558 -7.044 121.681 1.00 33.06 266 GLN A C 1
ATOM 2126 O O . GLN A 1 266 ? -62.621 -7.397 121.184 1.00 33.06 266 GLN A O 1
ATOM 2131 N N . GLU A 1 267 ? -61.142 -7.754 122.779 1.00 34.00 267 GLU A N 1
ATOM 2132 C CA . GLU A 1 267 ? -59.907 -8.475 123.322 1.00 34.00 267 GLU A CA 1
ATOM 2133 C C . GLU A 1 267 ? -60.312 -9.267 124.647 1.00 34.00 267 GLU A C 1
ATOM 2135 O O . GLU A 1 267 ? -61.509 -9.245 124.924 1.00 34.00 267 GLU A O 1
ATOM 2140 N N . GLU A 1 268 ? -59.586 -10.028 125.525 1.00 37.41 268 GLU A N 1
ATOM 2141 C CA . GLU A 1 268 ? -58.170 -10.393 125.905 1.00 37.41 268 GLU A CA 1
ATOM 2142 C C . GLU A 1 268 ? -58.126 -11.682 126.858 1.00 37.41 268 GLU A C 1
ATOM 2144 O O . GLU A 1 268 ? -59.201 -12.148 127.232 1.00 37.41 268 GLU A O 1
ATOM 2149 N N . GLN A 1 269 ? -56.950 -12.204 127.320 1.00 37.62 269 GLN A N 1
ATOM 2150 C CA . GLN A 1 269 ? -56.655 -13.211 128.433 1.00 37.62 269 GLN A CA 1
ATOM 2151 C C . GLN A 1 269 ? -57.083 -14.707 128.255 1.00 37.62 269 GLN A C 1
ATOM 2153 O O . GLN A 1 269 ? -57.900 -14.992 127.386 1.00 37.62 269 GLN A O 1
ATOM 2158 N N . GLU A 1 270 ? -56.595 -15.809 128.896 1.00 37.62 270 GLU A N 1
ATOM 2159 C CA . GLU A 1 270 ? -55.659 -16.267 129.996 1.00 37.62 270 GLU A CA 1
ATOM 2160 C C . GLU A 1 270 ? -56.068 -16.188 131.507 1.00 37.62 270 GLU A C 1
ATOM 2162 O O . GLU A 1 270 ? -57.034 -15.508 131.819 1.00 37.62 270 GLU A O 1
ATOM 2167 N N . THR A 1 271 ? -55.580 -16.991 132.496 1.00 39.09 271 THR A N 1
ATOM 2168 C CA . THR A 1 271 ? -54.210 -17.366 132.985 1.00 39.09 271 THR A CA 1
ATOM 2169 C C . THR A 1 271 ? -54.145 -18.749 133.719 1.00 39.09 271 THR A C 1
ATOM 2171 O O . THR A 1 271 ? -54.791 -18.897 134.755 1.00 39.09 271 THR A O 1
ATOM 2174 N N . ASP A 1 272 ? -53.276 -19.701 133.317 1.00 46.75 272 ASP A N 1
ATOM 2175 C CA . ASP A 1 272 ? -52.883 -20.916 134.107 1.00 46.75 272 ASP A CA 1
ATOM 2176 C C . ASP A 1 272 ? -51.374 -21.243 133.948 1.00 46.75 272 ASP A C 1
ATOM 2178 O O . ASP A 1 272 ? -50.941 -22.258 133.399 1.00 46.75 272 ASP A O 1
ATOM 2182 N N . ILE A 1 273 ? -50.536 -20.252 134.260 1.00 57.97 273 ILE A N 1
ATOM 2183 C CA . ILE A 1 273 ? -49.372 -19.955 133.415 1.00 57.97 273 ILE A CA 1
ATOM 2184 C C . ILE A 1 273 ? -48.040 -19.925 134.183 1.00 57.97 273 ILE A C 1
ATOM 2186 O O . ILE A 1 273 ? -47.441 -18.877 134.407 1.00 57.97 273 ILE A O 1
ATOM 2190 N N . SER A 1 274 ? -47.506 -21.096 134.561 1.00 51.47 274 SER A N 1
ATOM 2191 C CA . SER A 1 274 ? -46.101 -21.190 135.023 1.00 51.47 274 SER A CA 1
ATOM 2192 C C . SER A 1 274 ? -45.356 -22.446 134.563 1.00 51.47 274 SER A C 1
ATOM 2194 O O . SER A 1 274 ? -44.466 -22.335 133.724 1.00 51.47 274 SER A O 1
ATOM 2196 N N . LEU A 1 275 ? -45.747 -23.651 134.995 1.00 51.59 275 LEU A N 1
ATOM 2197 C CA . LEU A 1 275 ? -45.156 -24.878 134.431 1.00 51.59 275 LEU A CA 1
ATOM 2198 C C . LEU A 1 275 ? -45.677 -25.118 133.007 1.00 51.59 275 LEU A C 1
ATOM 2200 O O . LEU A 1 275 ? -44.895 -25.339 132.086 1.00 51.59 275 LEU A O 1
ATOM 2204 N N . LEU A 1 276 ? -46.986 -24.899 132.826 1.00 58.06 276 LEU A N 1
ATOM 2205 C CA . LEU A 1 276 ? -47.607 -24.686 131.522 1.00 58.06 276 LEU A CA 1
ATOM 2206 C C . LEU A 1 276 ? -46.937 -23.541 130.749 1.00 58.06 276 LEU A C 1
ATOM 2208 O O . LEU A 1 276 ? -46.852 -23.642 129.539 1.00 58.06 276 LEU A O 1
ATOM 2212 N N . ARG A 1 277 ? -46.397 -22.491 131.396 1.00 63.34 277 ARG A N 1
ATOM 2213 C CA . ARG A 1 277 ? -45.631 -21.441 130.692 1.00 63.34 277 ARG A CA 1
ATOM 2214 C C . ARG A 1 277 ? -44.312 -21.973 130.126 1.00 63.34 277 ARG A C 1
ATOM 2216 O O . ARG A 1 277 ? -43.981 -21.575 129.024 1.00 63.34 277 ARG A O 1
ATOM 2223 N N . SER A 1 278 ? -43.579 -22.853 130.818 1.00 62.78 278 SER A N 1
ATOM 2224 C CA . SER A 1 278 ? -42.323 -23.418 130.283 1.00 62.78 278 SER A CA 1
ATOM 2225 C C . SER A 1 278 ? -42.590 -24.375 129.127 1.00 62.78 278 SER A C 1
ATOM 2227 O O . SER A 1 278 ? -42.059 -24.182 128.041 1.00 62.78 278 SER A O 1
ATOM 2229 N N . THR A 1 279 ? -43.499 -25.340 129.301 1.00 65.88 279 THR A N 1
ATOM 2230 C CA . THR A 1 279 ? -43.824 -26.290 128.224 1.00 65.88 279 THR A CA 1
ATOM 2231 C C . THR A 1 279 ? -44.561 -25.621 127.063 1.00 65.88 279 THR A C 1
ATOM 2233 O O . THR A 1 279 ? -44.340 -26.003 125.920 1.00 65.88 279 THR A O 1
ATOM 2236 N N . LYS A 1 280 ? -45.364 -24.573 127.307 1.00 75.69 280 LYS A N 1
ATOM 2237 C CA . LYS A 1 280 ? -45.911 -23.698 126.255 1.00 75.69 280 LYS A CA 1
ATOM 2238 C C . LYS A 1 280 ? -44.840 -22.795 125.646 1.00 75.69 280 LYS A C 1
ATOM 2240 O O . LYS A 1 280 ? -44.944 -22.525 124.467 1.00 75.69 280 LYS A O 1
ATOM 2245 N N . ALA A 1 281 ? -43.812 -22.352 126.369 1.00 77.50 281 ALA A N 1
ATOM 2246 C CA . ALA A 1 281 ? -42.708 -21.584 125.787 1.00 77.50 281 ALA A CA 1
ATOM 2247 C C . ALA A 1 281 ? -41.805 -22.461 124.911 1.00 77.50 281 ALA A C 1
ATOM 2249 O O . ALA A 1 281 ? -41.383 -22.008 123.858 1.00 77.50 281 ALA A O 1
ATOM 2250 N N . GLU A 1 282 ? -41.572 -23.719 125.287 1.00 76.75 282 GLU A N 1
ATOM 2251 C CA . GLU A 1 282 ? -40.884 -24.718 124.460 1.00 76.75 282 GLU A CA 1
ATOM 2252 C C . GLU A 1 282 ? -41.748 -25.141 123.258 1.00 76.75 282 GLU A C 1
ATOM 2254 O O . GLU A 1 282 ? -41.244 -25.221 122.141 1.00 76.75 282 GLU A O 1
ATOM 2259 N N . LEU A 1 283 ? -43.063 -25.324 123.442 1.00 81.69 283 LEU A N 1
ATOM 2260 C CA . LEU A 1 283 ? -44.013 -25.582 122.352 1.00 81.69 283 LEU A CA 1
ATOM 2261 C C . LEU A 1 283 ? -44.113 -24.393 121.387 1.00 81.69 283 LEU A C 1
ATOM 2263 O O . LEU A 1 283 ? -44.099 -24.592 120.179 1.00 81.69 283 LEU A O 1
ATOM 2267 N N . GLU A 1 284 ? -44.218 -23.166 121.899 1.00 83.81 284 GLU A N 1
ATOM 2268 C CA . GLU A 1 284 ? -44.260 -21.939 121.100 1.00 83.81 284 GLU A CA 1
ATOM 2269 C C . GLU A 1 284 ? -42.894 -21.650 120.464 1.00 83.81 284 GLU A C 1
ATOM 2271 O O . GLU A 1 284 ? -42.865 -21.214 119.324 1.00 83.81 284 GLU A O 1
ATOM 2276 N N . ALA A 1 285 ? -41.765 -21.977 121.105 1.00 83.94 285 ALA A N 1
ATOM 2277 C CA . ALA A 1 285 ? -40.443 -21.925 120.477 1.00 83.94 285 ALA A CA 1
ATOM 2278 C C . ALA A 1 285 ? -40.342 -22.925 119.316 1.00 83.94 285 ALA A C 1
ATOM 2280 O O . ALA A 1 285 ? -40.059 -22.512 118.198 1.00 83.94 285 ALA A O 1
ATOM 2281 N N . ALA A 1 286 ? -40.686 -24.199 119.526 1.00 83.75 286 ALA A N 1
ATOM 2282 C CA . ALA A 1 286 ? -40.698 -25.214 118.471 1.00 83.75 286 ALA A CA 1
ATOM 2283 C C . ALA A 1 286 ? -41.726 -24.910 117.359 1.00 83.75 286 ALA A C 1
ATOM 2285 O O . ALA A 1 286 ? -41.518 -25.250 116.197 1.00 83.75 286 ALA A O 1
ATOM 2286 N N . LYS A 1 287 ? -42.839 -24.243 117.686 1.00 87.94 287 LYS A N 1
ATOM 2287 C CA . LYS A 1 287 ? -43.850 -23.749 116.735 1.00 87.94 287 LYS A CA 1
ATOM 2288 C C . LYS A 1 287 ? -43.367 -22.515 115.969 1.00 87.94 287 LYS A C 1
ATOM 2290 O O . LYS A 1 287 ? -43.681 -22.399 114.785 1.00 87.94 287 LYS A O 1
ATOM 2295 N N . ASN A 1 288 ? -42.588 -21.641 116.606 1.00 88.19 288 ASN A N 1
ATOM 2296 C CA . ASN A 1 288 ? -41.928 -20.503 115.975 1.00 88.19 288 ASN A CA 1
ATOM 2297 C C . ASN A 1 288 ? -40.811 -20.986 115.040 1.00 88.19 288 ASN A C 1
ATOM 2299 O O . ASN A 1 288 ? -40.814 -20.594 113.878 1.00 88.19 288 ASN A O 1
ATOM 2303 N N . GLU A 1 289 ? -39.956 -21.918 115.469 1.00 87.00 289 GLU A N 1
ATOM 2304 C CA . GLU A 1 289 ? -38.986 -22.622 114.613 1.00 87.00 289 GLU A CA 1
ATOM 2305 C C . GLU A 1 289 ? -39.683 -23.351 113.454 1.00 87.00 289 GLU A C 1
ATOM 2307 O O . GLU A 1 289 ? -39.277 -23.239 112.301 1.00 87.00 289 GLU A O 1
ATOM 2312 N N . LEU A 1 290 ? -40.811 -24.026 113.704 1.00 88.69 290 LEU A N 1
ATOM 2313 C CA . LEU A 1 290 ? -41.622 -24.629 112.643 1.00 88.69 290 LEU A CA 1
ATOM 2314 C C . LEU A 1 290 ? -42.246 -23.579 111.704 1.00 88.69 290 LEU A C 1
ATOM 2316 O O . LEU A 1 290 ? -42.564 -23.909 110.562 1.00 88.69 290 LEU A O 1
ATOM 2320 N N . SER A 1 291 ? -42.444 -22.333 112.148 1.00 89.12 291 SER A N 1
ATOM 2321 C CA . SER A 1 291 ? -42.882 -21.233 111.281 1.00 89.12 291 SER A CA 1
ATOM 2322 C C . SER A 1 291 ? -41.725 -20.636 110.478 1.00 89.12 291 SER A C 1
ATOM 2324 O O . SER A 1 291 ? -41.882 -20.486 109.269 1.00 89.12 291 SER A O 1
ATOM 2326 N N . THR A 1 292 ? -40.541 -20.427 111.068 1.00 93.06 292 THR A N 1
ATOM 2327 C CA . THR A 1 292 ? -39.360 -19.955 110.329 1.00 93.06 292 THR A CA 1
ATOM 2328 C C . THR A 1 292 ? -38.898 -20.987 109.307 1.00 93.06 292 THR A C 1
ATOM 2330 O O . THR A 1 292 ? -38.679 -20.619 108.162 1.00 93.06 292 THR A O 1
ATOM 2333 N N . VAL A 1 293 ? -38.894 -22.284 109.639 1.00 91.44 293 VAL A N 1
ATOM 2334 C CA . VAL A 1 293 ? -38.608 -23.375 108.685 1.00 91.44 293 VAL A CA 1
ATOM 2335 C C . VAL A 1 293 ? -39.639 -23.433 107.547 1.00 91.44 293 VAL A C 1
ATOM 2337 O O . VAL A 1 293 ? -39.284 -23.746 106.411 1.00 91.44 293 VAL A O 1
ATOM 2340 N N . LYS A 1 294 ? -40.913 -23.094 107.796 1.00 91.00 294 LYS A N 1
ATOM 2341 C CA . LYS A 1 294 ? -41.919 -22.965 106.721 1.00 91.00 294 LYS A CA 1
ATOM 2342 C C . LYS A 1 294 ? -41.659 -21.743 105.847 1.00 91.00 294 LYS A C 1
ATOM 2344 O O . LYS A 1 294 ? -41.717 -21.861 104.629 1.00 91.00 294 LYS A O 1
ATOM 2349 N N . GLU A 1 295 ? -41.357 -20.592 106.441 1.00 91.69 295 GLU A N 1
ATOM 2350 C CA . GLU A 1 295 ? -40.997 -19.390 105.688 1.00 91.69 295 GLU A CA 1
ATOM 2351 C C . GLU A 1 295 ? -39.715 -19.568 104.873 1.00 91.69 295 GLU A C 1
ATOM 2353 O O . GLU A 1 295 ? -39.652 -19.110 103.740 1.00 91.69 295 GLU A O 1
ATOM 2358 N N . GLU A 1 296 ? -38.700 -20.232 105.420 1.00 90.75 296 GLU A N 1
ATOM 2359 C CA . GLU A 1 296 ? -37.469 -20.614 104.722 1.00 90.75 296 GLU A CA 1
ATOM 2360 C C . GLU A 1 296 ? -37.755 -21.625 103.610 1.00 90.75 296 GLU A C 1
ATOM 2362 O O . GLU A 1 296 ? -37.219 -21.485 102.515 1.00 90.75 296 GLU A O 1
ATOM 2367 N N . GLY A 1 297 ? -38.676 -22.568 103.827 1.00 92.50 297 GLY A N 1
ATOM 2368 C CA . GLY A 1 297 ? -39.190 -23.452 102.781 1.00 92.50 297 GLY A CA 1
ATOM 2369 C C . GLY A 1 297 ? -39.874 -22.700 101.632 1.00 92.50 297 GLY A C 1
ATOM 2370 O O . GLY A 1 297 ? -39.662 -23.049 100.471 1.00 92.50 297 GLY A O 1
ATOM 2371 N N . TYR A 1 298 ? -40.643 -21.645 101.925 1.00 93.25 298 TYR A N 1
ATOM 2372 C CA . TYR A 1 298 ? -41.226 -20.775 100.896 1.00 93.25 298 TYR A CA 1
ATOM 2373 C C . TYR A 1 298 ? -40.163 -19.910 100.200 1.00 93.25 298 TYR A C 1
ATOM 2375 O O . TYR A 1 298 ? -40.130 -19.893 98.973 1.00 93.25 298 TYR A O 1
ATOM 2383 N N . LYS A 1 299 ? -39.234 -19.288 100.943 1.00 94.31 299 LYS A N 1
ATOM 2384 C CA . LYS A 1 299 ? -38.101 -18.515 100.389 1.00 94.31 299 LYS A CA 1
ATOM 2385 C C . LYS A 1 299 ? -37.250 -19.381 99.447 1.00 94.31 299 LYS A C 1
ATOM 2387 O O . LYS A 1 299 ? -36.970 -18.972 98.326 1.00 94.31 299 LYS A O 1
ATOM 2392 N N . LEU A 1 300 ? -36.930 -20.616 99.844 1.00 95.62 300 LEU A N 1
ATOM 2393 C CA . LEU A 1 300 ? -36.223 -21.592 99.009 1.00 95.62 300 LEU A CA 1
ATOM 2394 C C . LEU A 1 300 ? -37.041 -22.003 97.774 1.00 95.62 300 LEU A C 1
ATOM 2396 O O . LEU A 1 300 ? -36.477 -22.205 96.698 1.00 95.62 300 LEU A O 1
ATOM 2400 N N . MET A 1 301 ? -38.367 -22.120 97.898 1.00 94.94 301 MET A N 1
ATOM 2401 C CA . MET A 1 301 ? -39.240 -22.400 96.758 1.00 94.94 301 MET A CA 1
ATOM 2402 C C . MET A 1 301 ? -39.241 -21.239 95.756 1.00 94.94 301 MET A C 1
ATOM 2404 O O . MET A 1 301 ? -39.084 -21.501 94.564 1.00 94.94 301 MET A O 1
ATOM 2408 N N . ASP A 1 302 ? -39.328 -19.992 96.230 1.00 95.19 302 ASP A N 1
ATOM 2409 C CA . ASP A 1 302 ? -39.231 -18.769 95.423 1.00 95.19 302 ASP A CA 1
ATOM 2410 C C . ASP A 1 302 ? -37.854 -18.626 94.753 1.00 95.19 302 ASP A C 1
ATOM 2412 O O . ASP A 1 302 ? -37.779 -18.313 93.563 1.00 95.19 302 ASP A O 1
ATOM 2416 N N . GLU A 1 303 ? -36.763 -18.928 95.464 1.00 96.12 303 GLU A N 1
ATOM 2417 C CA . GLU A 1 303 ? -35.404 -18.976 94.909 1.00 96.12 303 GLU A CA 1
ATOM 2418 C C . GLU A 1 303 ? -35.270 -20.057 93.828 1.00 96.12 303 GLU A C 1
ATOM 2420 O O . GLU A 1 303 ? -34.767 -19.781 92.736 1.00 96.12 303 GLU A O 1
ATOM 2425 N N . MET A 1 304 ? -35.783 -21.270 94.063 1.00 95.81 304 MET A N 1
ATOM 2426 C CA . MET A 1 304 ? -35.833 -22.326 93.044 1.00 95.81 304 MET A CA 1
ATOM 2427 C C . MET A 1 304 ? -36.705 -21.937 91.843 1.00 95.81 304 MET A C 1
ATOM 2429 O O . MET A 1 304 ? -36.416 -22.349 90.717 1.00 95.81 304 MET A O 1
ATOM 2433 N N . ASP A 1 305 ? -37.777 -21.173 92.059 1.00 95.38 305 ASP A N 1
ATOM 2434 C CA . ASP A 1 305 ? -38.631 -20.618 91.008 1.00 95.38 305 ASP A CA 1
ATOM 2435 C C . ASP A 1 305 ? -37.880 -19.550 90.199 1.00 95.38 305 ASP A C 1
ATOM 2437 O O . ASP A 1 305 ? -37.956 -19.539 88.970 1.00 95.38 305 ASP A O 1
ATOM 2441 N N . GLY A 1 306 ? -37.104 -18.697 90.872 1.00 96.75 306 GLY A N 1
ATOM 2442 C CA . GLY A 1 306 ? -36.186 -17.727 90.276 1.00 96.75 306 GLY A CA 1
ATOM 2443 C C . GLY A 1 306 ? -35.108 -18.397 89.425 1.00 96.75 306 GLY A C 1
ATOM 2444 O O . GLY A 1 306 ? -34.970 -18.069 88.249 1.00 96.75 306 GLY A O 1
ATOM 2445 N N . ILE A 1 307 ? -34.416 -19.404 89.964 1.00 96.12 307 ILE A N 1
ATOM 2446 C CA . ILE A 1 307 ? -33.397 -20.190 89.250 1.00 96.12 307 ILE A CA 1
ATOM 2447 C C . ILE A 1 307 ? -34.003 -20.901 88.031 1.00 96.12 307 ILE A C 1
ATOM 2449 O O . ILE A 1 307 ? -33.389 -20.914 86.964 1.00 96.12 307 ILE A O 1
ATOM 2453 N N . ARG A 1 308 ? -35.226 -21.445 88.133 1.00 96.19 308 ARG A N 1
ATOM 2454 C CA . ARG A 1 308 ? -35.939 -22.023 86.977 1.00 96.19 308 ARG A CA 1
ATOM 2455 C C . ARG A 1 308 ? -36.282 -20.967 85.920 1.00 96.19 308 ARG A C 1
ATOM 2457 O O . ARG A 1 308 ? -36.104 -21.236 84.734 1.00 96.19 308 ARG A O 1
ATOM 2464 N N . LYS A 1 309 ? -36.699 -19.761 86.323 1.00 96.69 309 LYS A N 1
ATOM 2465 C CA . LYS A 1 309 ? -36.944 -18.629 85.407 1.00 96.69 309 LYS A CA 1
ATOM 2466 C C . LYS A 1 309 ? -35.649 -18.158 84.729 1.00 96.69 309 LYS A C 1
ATOM 2468 O O . LYS A 1 309 ? -35.670 -17.908 83.526 1.00 96.69 309 LYS A O 1
ATOM 2473 N N . GLU A 1 310 ? -34.519 -18.116 85.439 1.00 96.44 310 GLU A N 1
ATOM 2474 C CA . GLU A 1 310 ? -33.214 -17.806 84.833 1.00 96.44 310 GLU A CA 1
ATOM 2475 C C . GLU A 1 310 ? -32.711 -18.908 83.898 1.00 96.44 310 GLU A C 1
ATOM 2477 O O . GLU A 1 310 ? -32.210 -18.599 82.823 1.00 96.44 310 GLU A O 1
ATOM 2482 N N . LEU A 1 311 ? -32.884 -20.189 84.236 1.00 96.25 311 LEU A N 1
ATOM 2483 C CA . LEU A 1 311 ? -32.520 -21.297 83.344 1.00 96.25 311 LEU A CA 1
ATOM 2484 C C . LEU A 1 311 ? -33.266 -21.227 82.005 1.00 96.25 311 LEU A C 1
ATOM 2486 O O . LEU A 1 311 ? -32.656 -21.457 80.961 1.00 96.25 311 LEU A O 1
ATOM 2490 N N . ILE A 1 312 ? -34.551 -20.855 82.027 1.00 96.25 312 ILE A N 1
ATOM 2491 C CA . ILE A 1 312 ? -35.343 -20.605 80.815 1.00 96.25 312 ILE A CA 1
ATOM 2492 C C . ILE A 1 312 ? -34.781 -19.391 80.057 1.00 96.25 312 ILE A C 1
ATOM 2494 O O . ILE A 1 312 ? -34.417 -19.530 78.892 1.00 96.25 312 ILE A O 1
ATOM 2498 N N . ARG A 1 313 ? -34.578 -18.240 80.722 1.00 96.75 313 ARG A N 1
ATOM 2499 C CA . ARG A 1 313 ? -33.980 -17.040 80.093 1.00 96.75 313 ARG A CA 1
ATOM 2500 C C . ARG A 1 313 ? -32.603 -17.302 79.467 1.00 96.75 313 ARG A C 1
ATOM 2502 O O . ARG A 1 313 ? -32.306 -16.783 78.393 1.00 96.75 313 ARG A O 1
ATOM 2509 N N . ILE A 1 314 ? -31.766 -18.116 80.110 1.00 96.44 314 ILE A N 1
ATOM 2510 C CA . ILE A 1 314 ? -30.439 -18.509 79.616 1.00 96.44 314 ILE A CA 1
ATOM 2511 C C . ILE A 1 314 ? -30.559 -19.454 78.413 1.00 96.44 314 ILE A C 1
ATOM 2513 O O . ILE A 1 314 ? -29.779 -19.327 77.467 1.00 96.44 314 ILE A O 1
ATOM 2517 N N . ALA A 1 315 ? -31.527 -20.377 78.406 1.00 96.19 315 ALA A N 1
ATOM 2518 C CA . ALA A 1 315 ? -31.794 -21.245 77.260 1.00 96.19 315 ALA A CA 1
ATOM 2519 C C . ALA A 1 315 ? -32.289 -20.442 76.043 1.00 96.19 315 ALA A C 1
ATOM 2521 O O . ALA A 1 315 ? -31.712 -20.567 74.959 1.00 96.19 315 ALA A O 1
ATOM 2522 N N . ASP A 1 316 ? -33.270 -19.559 76.242 1.00 95.75 316 ASP A N 1
ATOM 2523 C CA . ASP A 1 316 ? -33.824 -18.681 75.205 1.00 95.75 316 ASP A CA 1
ATOM 2524 C C . ASP A 1 316 ? -32.750 -17.734 74.647 1.00 95.75 316 ASP A C 1
ATOM 2526 O O . ASP A 1 316 ? -32.548 -17.648 73.433 1.00 95.75 316 ASP A O 1
ATOM 2530 N N . GLY A 1 317 ? -31.982 -17.080 75.528 1.00 95.94 317 GLY A N 1
ATOM 2531 C CA . GLY A 1 317 ? -30.877 -16.197 75.148 1.00 95.94 317 GLY A CA 1
ATOM 2532 C C . GLY A 1 317 ? -29.749 -16.929 74.412 1.00 95.94 317 GLY A C 1
ATOM 2533 O O . GLY A 1 317 ? -29.180 -16.398 73.454 1.00 95.94 317 GLY A O 1
ATOM 2534 N N . LYS A 1 318 ? -29.457 -18.182 74.787 1.00 95.75 318 LYS A N 1
ATOM 2535 C CA . LYS A 1 318 ? -28.515 -19.050 74.064 1.00 95.75 318 LYS A CA 1
ATOM 2536 C C . LYS A 1 318 ? -29.037 -19.404 72.672 1.00 95.75 318 LYS A C 1
ATOM 2538 O O . LYS A 1 318 ? -28.254 -19.374 71.719 1.00 95.75 318 LYS A O 1
ATOM 2543 N N . GLU A 1 319 ? -30.328 -19.708 72.519 1.00 94.81 319 GLU A N 1
ATOM 2544 C CA . GLU A 1 319 ? -30.886 -19.971 71.192 1.00 94.81 319 GLU A CA 1
ATOM 2545 C C . GLU A 1 319 ? -30.878 -18.703 70.329 1.00 94.81 319 GLU A C 1
ATOM 2547 O O . GLU A 1 319 ? -30.385 -18.743 69.199 1.00 94.81 319 GLU A O 1
ATOM 2552 N N . GLN A 1 320 ? -31.324 -17.565 70.870 1.00 95.19 320 GLN A N 1
ATOM 2553 C CA . GLN A 1 320 ? -31.323 -16.267 70.190 1.00 95.19 320 GLN A CA 1
ATOM 2554 C C . GLN A 1 320 ? -29.912 -15.866 69.737 1.00 95.19 320 GLN A C 1
ATOM 2556 O O . GLN A 1 320 ? -29.730 -15.477 68.583 1.00 95.19 320 GLN A O 1
ATOM 2561 N N . SER A 1 321 ? -28.902 -16.052 70.593 1.00 93.50 321 SER A N 1
ATOM 2562 C CA . SER A 1 321 ? -27.485 -15.871 70.252 1.00 93.50 321 SER A CA 1
ATOM 2563 C C . SER A 1 321 ? -27.040 -16.807 69.118 1.00 93.50 321 SER A C 1
ATOM 2565 O O . SER A 1 321 ? -26.405 -16.368 68.158 1.00 93.50 321 SER A O 1
ATOM 2567 N N . SER A 1 322 ? -27.449 -18.082 69.142 1.00 95.25 322 SER A N 1
ATOM 2568 C CA . SER A 1 322 ? -27.128 -19.034 68.066 1.00 95.25 322 SER A CA 1
ATOM 2569 C C . SER A 1 322 ? -27.787 -18.681 66.723 1.00 95.25 322 SER A C 1
ATOM 2571 O O . SER A 1 322 ? -27.170 -18.856 65.670 1.00 95.25 322 SER A O 1
ATOM 2573 N N . ARG A 1 323 ? -29.018 -18.144 66.744 1.00 94.44 323 ARG A N 1
ATOM 2574 C CA . ARG A 1 323 ? -29.734 -17.647 65.558 1.00 94.44 323 ARG A CA 1
ATOM 2575 C C . ARG A 1 323 ? -29.065 -16.379 65.019 1.00 94.44 323 ARG A C 1
ATOM 2577 O O . ARG A 1 323 ? -28.790 -16.303 63.825 1.00 94.44 323 ARG A O 1
ATOM 2584 N N . ALA A 1 324 ? -28.724 -15.430 65.894 1.00 95.44 324 ALA A N 1
ATOM 2585 C CA . ALA A 1 324 ? -27.990 -14.220 65.530 1.00 95.44 324 ALA A CA 1
ATOM 2586 C C . ALA A 1 324 ? -26.631 -14.549 64.889 1.00 95.44 324 ALA A C 1
ATOM 2588 O O . ALA A 1 324 ? -26.307 -13.992 63.841 1.00 95.44 324 ALA A O 1
ATOM 2589 N N . LYS A 1 325 ? -25.892 -15.520 65.445 1.00 94.62 325 LYS A N 1
ATOM 2590 C CA . LYS A 1 325 ? -24.624 -15.984 64.873 1.00 94.62 325 LYS A CA 1
ATOM 2591 C C . LYS A 1 325 ? -24.793 -16.602 63.478 1.00 94.62 325 LYS A C 1
ATOM 2593 O O . LYS A 1 325 ? -24.081 -16.224 62.559 1.00 94.62 325 LYS A O 1
ATOM 2598 N N . LYS A 1 326 ? -25.774 -17.486 63.263 1.00 95.81 326 LYS A N 1
ATOM 2599 C CA . LYS A 1 326 ? -26.050 -18.036 61.915 1.00 95.81 326 LYS A CA 1
ATOM 2600 C C . LYS A 1 326 ? -26.372 -16.938 60.889 1.00 95.81 326 LYS A C 1
ATOM 2602 O O . LYS A 1 326 ? -25.978 -17.043 59.727 1.00 95.81 326 LYS A O 1
ATOM 2607 N N . ASN A 1 327 ? -27.038 -15.866 61.320 1.00 94.44 327 ASN A N 1
ATOM 2608 C CA . ASN A 1 327 ? -27.339 -14.714 60.470 1.00 94.44 327 ASN A CA 1
ATOM 2609 C C . ASN A 1 327 ? -26.090 -13.856 60.177 1.00 94.44 327 ASN A C 1
ATOM 2611 O O . ASN A 1 327 ? -25.945 -13.367 59.057 1.00 94.44 327 ASN A O 1
ATOM 2615 N N . SER A 1 328 ? -25.163 -13.690 61.132 1.00 93.50 328 SER A N 1
ATOM 2616 C CA . SER A 1 328 ? -23.877 -13.026 60.864 1.00 93.50 328 SER A CA 1
ATOM 2617 C C . SER A 1 328 ? -22.962 -13.867 59.976 1.00 93.50 328 SER A C 1
ATOM 2619 O O . SER A 1 328 ? -22.348 -13.322 59.064 1.00 93.50 328 SER A O 1
ATOM 2621 N N . ASP A 1 329 ? -22.914 -15.181 60.192 1.00 96.12 329 ASP A N 1
ATOM 2622 C CA . ASP A 1 329 ? -22.038 -16.102 59.463 1.00 96.12 329 ASP A CA 1
ATOM 2623 C C . ASP A 1 329 ? -22.468 -16.199 57.982 1.00 96.12 329 ASP A C 1
ATOM 2625 O O . ASP A 1 329 ? -21.652 -16.007 57.083 1.00 96.12 329 ASP A O 1
ATOM 2629 N N . SER A 1 330 ? -23.769 -16.346 57.702 1.00 94.62 330 SER A N 1
ATOM 2630 C CA . SER A 1 330 ? -24.308 -16.321 56.325 1.00 94.62 330 SER A CA 1
ATOM 2631 C C . SER A 1 330 ? -24.199 -14.946 55.640 1.00 94.62 330 SER A C 1
ATOM 2633 O O . SER A 1 330 ? -23.993 -14.863 54.423 1.00 94.62 330 SER A O 1
ATOM 2635 N N . SER A 1 331 ? -24.265 -13.847 56.400 1.00 95.25 331 SER A N 1
ATOM 2636 C CA . SER A 1 331 ? -23.948 -12.502 55.895 1.00 95.25 331 SER A CA 1
ATOM 2637 C C . SER A 1 331 ? -22.462 -12.380 55.526 1.00 95.25 331 SER A C 1
ATOM 2639 O O . SER A 1 331 ? -22.127 -11.870 54.454 1.00 95.25 331 SER A O 1
ATOM 2641 N N . PHE A 1 332 ? -21.566 -12.925 56.355 1.00 97.19 332 PHE A N 1
ATOM 2642 C CA . PHE A 1 332 ? -20.126 -12.972 56.104 1.00 97.19 332 PHE A CA 1
ATOM 2643 C C . PHE A 1 332 ? -19.781 -13.822 54.872 1.00 97.19 332 PHE A C 1
ATOM 2645 O O . PHE A 1 332 ? -19.034 -13.359 54.013 1.00 97.19 332 PHE A O 1
ATOM 2652 N N . GLU A 1 333 ? -20.384 -15.001 54.696 1.00 96.75 333 GLU A N 1
ATOM 2653 C CA . GLU A 1 333 ? -20.256 -15.810 53.470 1.00 96.75 333 GLU A CA 1
ATOM 2654 C C . GLU A 1 333 ? -20.760 -15.055 52.226 1.00 96.75 333 GLU A C 1
ATOM 2656 O O . GLU A 1 333 ? -20.117 -15.049 51.169 1.00 96.75 333 GLU A O 1
ATOM 2661 N N . THR A 1 334 ? -21.884 -14.345 52.354 1.00 96.75 334 THR A N 1
ATOM 2662 C CA . THR A 1 334 ? -22.451 -13.505 51.287 1.00 96.75 334 THR A CA 1
ATOM 2663 C C . THR A 1 334 ? -21.538 -12.324 50.932 1.00 96.75 334 THR A C 1
ATOM 2665 O O . THR A 1 334 ? -21.478 -11.915 49.771 1.00 96.75 334 THR A O 1
ATOM 2668 N N . LEU A 1 335 ? -20.807 -11.766 51.899 1.00 97.50 335 LEU A N 1
ATOM 2669 C CA . LEU A 1 335 ? -19.802 -10.726 51.669 1.00 97.50 335 LEU A CA 1
ATOM 2670 C C . LEU A 1 335 ? -18.509 -11.304 51.081 1.00 97.50 335 LEU A C 1
ATOM 2672 O O . LEU A 1 335 ? -17.996 -10.752 50.111 1.00 97.50 335 LEU A O 1
ATOM 2676 N N . ASN A 1 336 ? -18.022 -12.441 51.577 1.00 97.88 336 ASN A N 1
ATOM 2677 C CA . ASN A 1 336 ? -16.795 -13.067 51.088 1.00 97.88 336 ASN A CA 1
ATOM 2678 C C . ASN A 1 336 ? -16.941 -13.578 49.642 1.00 97.88 336 ASN A C 1
ATOM 2680 O O . ASN A 1 336 ? -16.066 -13.378 48.801 1.00 97.88 336 ASN A O 1
ATOM 2684 N N . THR A 1 337 ? -18.096 -14.149 49.287 1.00 97.50 337 THR A N 1
ATOM 2685 C CA . THR A 1 337 ? -18.388 -14.527 47.892 1.00 97.50 337 THR A CA 1
ATOM 2686 C C . THR A 1 337 ? -18.526 -13.316 46.961 1.00 97.50 337 THR A C 1
ATOM 2688 O O . THR A 1 337 ? -18.203 -13.431 45.777 1.00 97.50 337 THR A O 1
ATOM 2691 N N . LYS A 1 338 ? -18.951 -12.143 47.457 1.00 98.06 338 LYS A N 1
ATOM 2692 C CA . LYS A 1 338 ? -18.892 -10.874 46.704 1.00 98.06 338 LYS A CA 1
ATOM 2693 C C . LYS A 1 338 ? -17.453 -10.365 46.570 1.00 98.06 338 LYS A C 1
ATOM 2695 O O . LYS A 1 338 ? -17.082 -9.946 45.477 1.00 98.06 338 LYS A O 1
ATOM 2700 N N . LEU A 1 339 ? -16.647 -10.455 47.632 1.00 98.00 339 LEU A N 1
ATOM 2701 C CA . LEU A 1 339 ? -15.233 -10.071 47.643 1.00 98.00 339 LEU A CA 1
ATOM 2702 C C . LEU A 1 339 ? -14.436 -10.870 46.605 1.00 98.00 339 LEU A C 1
ATOM 2704 O O . LEU A 1 339 ? -13.836 -10.271 45.719 1.00 98.00 339 LEU A O 1
ATOM 2708 N N . HIS A 1 340 ? -14.510 -12.204 46.628 1.00 97.19 340 HIS A N 1
ATOM 2709 C CA . HIS A 1 340 ? -13.837 -13.046 45.633 1.00 97.19 340 HIS A CA 1
ATOM 2710 C C . HIS A 1 340 ? -14.297 -12.736 44.196 1.00 97.19 340 HIS A C 1
ATOM 2712 O O . HIS A 1 340 ? -13.466 -12.607 43.300 1.00 97.19 340 HIS A O 1
ATOM 2718 N N . LYS A 1 341 ? -15.603 -12.515 43.966 1.00 97.12 341 LYS A N 1
ATOM 2719 C CA . LYS A 1 341 ? -16.125 -12.093 42.649 1.00 97.12 341 LYS A CA 1
ATOM 2720 C C . LYS A 1 341 ? -15.603 -10.720 42.206 1.00 97.12 341 LYS A C 1
ATOM 2722 O O . LYS A 1 341 ? -15.454 -10.501 41.006 1.00 97.12 341 LYS A O 1
ATOM 2727 N N . ALA A 1 342 ? -15.334 -9.802 43.134 1.00 97.38 342 ALA A N 1
ATOM 2728 C CA . ALA A 1 342 ? -14.703 -8.518 42.835 1.00 97.38 342 ALA A CA 1
ATOM 2729 C C . ALA A 1 342 ? -13.200 -8.676 42.544 1.00 97.38 342 ALA A C 1
ATOM 2731 O O . ALA A 1 342 ? -12.715 -8.097 41.574 1.00 97.38 342 ALA A O 1
ATOM 2732 N N . MET A 1 343 ? -12.486 -9.511 43.308 1.00 97.62 343 MET A N 1
ATOM 2733 C CA . MET A 1 343 ? -11.064 -9.811 43.094 1.00 97.62 343 MET A CA 1
ATOM 2734 C C . MET A 1 343 ? -10.810 -10.434 41.717 1.00 97.62 343 MET A C 1
ATOM 2736 O O . MET A 1 343 ? -10.013 -9.896 40.956 1.00 97.62 343 MET A O 1
ATOM 2740 N N . SER A 1 344 ? -11.542 -11.487 41.333 1.00 95.81 344 SER A N 1
ATOM 2741 C CA . SER A 1 344 ? -11.361 -12.117 40.014 1.00 95.81 344 SER A CA 1
ATOM 2742 C C . SER A 1 344 ? -11.712 -11.176 38.853 1.00 95.81 344 SER A C 1
ATOM 2744 O O . SER A 1 344 ? -11.096 -11.247 37.790 1.00 95.81 344 SER A O 1
ATOM 2746 N N . LYS A 1 345 ? -12.665 -10.251 39.050 1.00 97.88 345 LYS A N 1
ATOM 2747 C CA . LYS A 1 345 ? -12.931 -9.175 38.082 1.00 97.88 345 LYS A CA 1
ATOM 2748 C C . LYS A 1 345 ? -11.752 -8.205 37.984 1.00 97.88 345 LYS A C 1
ATOM 2750 O O . LYS A 1 345 ? -11.339 -7.899 36.869 1.00 97.88 345 LYS A O 1
ATOM 2755 N N . LEU A 1 346 ? -11.192 -7.767 39.113 1.00 97.12 346 LEU A N 1
ATOM 2756 C CA . LEU A 1 346 ? -10.032 -6.872 39.157 1.00 97.12 346 LEU A CA 1
ATOM 2757 C C . LEU A 1 346 ? -8.787 -7.503 38.511 1.00 97.12 346 LEU A C 1
ATOM 2759 O O . LEU A 1 346 ? -8.116 -6.842 37.723 1.00 97.12 346 LEU A O 1
ATOM 2763 N N . GLU A 1 347 ? -8.514 -8.786 38.763 1.00 96.62 347 GLU A N 1
ATOM 2764 C CA . GLU A 1 347 ? -7.443 -9.516 38.072 1.00 96.62 347 GL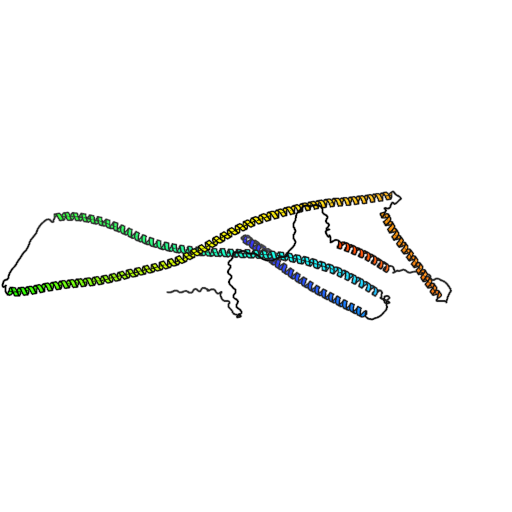U A CA 1
ATOM 2765 C C . GLU A 1 347 ? -7.696 -9.580 36.563 1.00 96.62 347 GLU A C 1
ATOM 2767 O O . GLU A 1 347 ? -6.804 -9.247 35.782 1.00 96.62 347 GLU A O 1
ATOM 2772 N N . SER A 1 348 ? -8.918 -9.923 36.133 1.00 93.81 348 SER A N 1
ATOM 2773 C CA . SER A 1 348 ? -9.249 -9.950 34.702 1.00 93.81 348 SER A CA 1
ATOM 2774 C C . SER A 1 348 ? -9.044 -8.579 34.038 1.00 93.81 348 SER A C 1
ATOM 2776 O O . SER A 1 348 ? -8.417 -8.509 32.979 1.00 93.81 348 SER A O 1
ATOM 2778 N N . ALA A 1 349 ? -9.446 -7.491 34.706 1.00 96.50 349 ALA A N 1
ATOM 2779 C CA . ALA A 1 349 ? -9.235 -6.123 34.248 1.00 96.50 349 ALA A CA 1
ATOM 2780 C C . ALA A 1 349 ? -7.741 -5.768 34.168 1.00 96.50 349 ALA A C 1
ATOM 2782 O O . ALA A 1 349 ? -7.301 -5.295 33.126 1.00 96.50 349 ALA A O 1
ATOM 2783 N N . SER A 1 350 ? -6.933 -6.086 35.186 1.00 96.75 350 SER A N 1
ATOM 2784 C CA . SER A 1 350 ? -5.486 -5.819 35.144 1.00 96.75 350 SER A CA 1
ATOM 2785 C C . SER A 1 350 ? -4.749 -6.665 34.092 1.00 96.75 350 SER A C 1
ATOM 2787 O O . SER A 1 350 ? -3.738 -6.235 33.539 1.00 96.75 350 SER A O 1
ATOM 2789 N N . THR A 1 351 ? -5.245 -7.862 33.744 1.00 96.06 351 THR A N 1
ATOM 2790 C CA . THR A 1 351 ? -4.705 -8.606 32.586 1.00 96.06 351 THR A CA 1
ATOM 2791 C C . THR A 1 351 ? -5.127 -8.022 31.236 1.00 96.06 351 THR A C 1
ATOM 2793 O O . THR A 1 351 ? -4.417 -8.232 30.255 1.00 96.06 351 THR A O 1
ATOM 2796 N N . ALA A 1 352 ? -6.244 -7.292 31.163 1.00 96.00 352 ALA A N 1
ATOM 2797 C CA . ALA A 1 352 ? -6.657 -6.562 29.964 1.00 96.00 352 ALA A CA 1
ATOM 2798 C C . ALA A 1 352 ? -5.886 -5.238 29.816 1.00 96.00 352 ALA A C 1
ATOM 2800 O O . ALA A 1 352 ? -5.373 -4.958 28.738 1.00 96.00 352 ALA A O 1
ATOM 2801 N N . GLU A 1 353 ? -5.716 -4.495 30.910 1.00 96.25 353 GLU A N 1
ATOM 2802 C CA . GLU A 1 353 ? -4.863 -3.304 31.046 1.00 96.25 353 GLU A CA 1
ATOM 2803 C C . GLU A 1 353 ? -3.440 -3.579 30.533 1.00 96.25 353 GLU A C 1
ATOM 2805 O O . GLU A 1 353 ? -3.021 -2.993 29.541 1.00 96.25 353 GLU A O 1
ATOM 2810 N N . LYS A 1 354 ? -2.762 -4.606 31.065 1.00 96.50 354 LYS A N 1
ATOM 2811 C CA . LYS A 1 354 ? -1.413 -5.011 30.617 1.00 96.50 354 LYS A CA 1
ATOM 2812 C C . LYS A 1 354 ? -1.330 -5.420 29.139 1.00 96.50 354 LYS A C 1
ATOM 2814 O O . LYS A 1 354 ? -0.251 -5.370 28.550 1.00 96.50 354 LYS A O 1
ATOM 2819 N N . ARG A 1 355 ? -2.441 -5.850 28.523 1.00 96.88 355 ARG A N 1
ATOM 2820 C CA . ARG A 1 355 ? -2.511 -6.106 27.070 1.00 96.88 355 ARG A CA 1
ATOM 2821 C C . ARG A 1 355 ? -2.695 -4.807 26.290 1.00 96.88 355 ARG A C 1
ATOM 2823 O O . ARG A 1 355 ? -2.071 -4.661 25.245 1.00 96.88 355 ARG A O 1
ATOM 2830 N N . ALA A 1 356 ? -3.504 -3.875 26.792 1.00 97.38 356 ALA A N 1
ATOM 2831 C CA . ALA A 1 356 ? -3.650 -2.544 26.213 1.00 97.38 356 ALA A CA 1
ATOM 2832 C C . ALA A 1 356 ? -2.319 -1.774 26.253 1.00 97.38 356 ALA A C 1
ATOM 2834 O O . ALA A 1 356 ? -1.905 -1.258 25.220 1.00 97.38 356 ALA A O 1
ATOM 2835 N N . ASP A 1 357 ? -1.591 -1.805 27.374 1.00 97.88 357 ASP A N 1
ATOM 2836 C CA . ASP A 1 357 ? -0.250 -1.215 27.500 1.00 97.88 357 ASP A CA 1
ATOM 2837 C C . ASP A 1 357 ? 0.728 -1.787 26.464 1.00 97.88 357 ASP A C 1
ATOM 2839 O O . ASP A 1 357 ? 1.438 -1.042 25.788 1.00 97.88 357 ASP A O 1
ATOM 2843 N N . ALA A 1 358 ? 0.735 -3.113 26.280 1.00 96.88 358 ALA A N 1
ATOM 2844 C CA . ALA A 1 358 ? 1.568 -3.770 25.273 1.00 96.88 358 ALA A CA 1
ATOM 2845 C C . ALA A 1 358 ? 1.177 -3.374 23.834 1.00 96.88 358 ALA A C 1
ATOM 2847 O O . ALA A 1 358 ? 2.048 -3.208 22.980 1.00 96.88 358 ALA A O 1
ATOM 2848 N N . ILE A 1 359 ? -0.117 -3.177 23.557 1.00 96.81 359 ILE A N 1
ATOM 2849 C CA . ILE A 1 359 ? -0.601 -2.666 22.266 1.00 96.81 359 ILE A CA 1
ATOM 2850 C C . ILE A 1 359 ? -0.165 -1.205 22.066 1.00 96.81 359 ILE A C 1
ATOM 2852 O O . ILE A 1 359 ? 0.341 -0.874 20.998 1.00 96.81 359 ILE A O 1
ATOM 2856 N N . VAL A 1 360 ? -0.275 -0.345 23.083 1.00 97.94 360 VAL A N 1
ATOM 2857 C CA . VAL A 1 360 ? 0.177 1.059 23.033 1.00 97.94 360 VAL A CA 1
ATOM 2858 C C . VAL A 1 360 ? 1.697 1.155 22.848 1.00 97.94 360 VAL A C 1
ATOM 2860 O O . VAL A 1 360 ? 2.168 1.982 22.064 1.00 97.94 360 VAL A O 1
ATOM 2863 N N . ALA A 1 361 ? 2.476 0.280 23.489 1.00 97.31 361 ALA A N 1
ATOM 2864 C CA . ALA A 1 361 ? 3.921 0.178 23.278 1.00 97.31 361 ALA A CA 1
ATOM 2865 C C . ALA A 1 361 ? 4.265 -0.228 21.831 1.00 97.31 361 ALA A C 1
ATOM 2867 O O . ALA A 1 361 ? 5.112 0.399 21.197 1.00 97.31 361 ALA A O 1
ATOM 2868 N N . ASN A 1 362 ? 3.562 -1.216 21.268 1.00 97.50 362 ASN A N 1
ATOM 2869 C CA . ASN A 1 362 ? 3.757 -1.632 19.876 1.00 97.50 362 ASN A CA 1
ATOM 2870 C C . ASN A 1 362 ? 3.346 -0.537 18.872 1.00 97.50 362 ASN A C 1
ATOM 2872 O O . ASN A 1 362 ? 4.065 -0.291 17.906 1.00 97.50 362 ASN A O 1
ATOM 2876 N N . LEU A 1 363 ? 2.222 0.153 19.104 1.00 97.38 363 LEU A N 1
ATOM 2877 C CA . LEU A 1 363 ? 1.750 1.245 18.244 1.00 97.38 363 LEU A CA 1
ATOM 2878 C C . LEU A 1 363 ? 2.682 2.464 18.292 1.00 97.38 363 LEU A C 1
ATOM 2880 O O . LEU A 1 363 ? 2.973 3.050 17.254 1.00 97.38 363 LEU A O 1
ATOM 2884 N N . SER A 1 364 ? 3.194 2.832 19.469 1.00 97.38 364 SER A N 1
ATOM 2885 C CA . SER A 1 364 ? 4.162 3.932 19.592 1.00 97.38 364 SER A CA 1
ATOM 2886 C C . SER A 1 364 ? 5.517 3.597 18.962 1.00 97.38 364 SER A C 1
ATOM 2888 O O . SER A 1 364 ? 6.093 4.461 18.302 1.00 97.38 364 SER A O 1
ATOM 2890 N N . ALA A 1 365 ? 5.984 2.346 19.052 1.00 97.25 365 ALA A N 1
ATOM 2891 C CA . ALA A 1 365 ? 7.157 1.886 18.305 1.00 97.25 365 ALA A CA 1
ATOM 2892 C C . ALA A 1 365 ? 6.930 1.932 16.779 1.00 97.25 365 ALA A C 1
ATOM 2894 O O . ALA A 1 365 ? 7.794 2.414 16.047 1.00 97.25 365 ALA A O 1
ATOM 2895 N N . ALA A 1 366 ? 5.758 1.507 16.293 1.00 97.50 366 ALA A N 1
ATOM 2896 C CA . ALA A 1 366 ? 5.413 1.581 14.871 1.00 97.50 366 ALA A CA 1
ATOM 2897 C C . ALA A 1 366 ? 5.338 3.032 14.358 1.00 97.50 366 ALA A C 1
ATOM 2899 O O . ALA A 1 366 ? 5.846 3.330 13.279 1.00 97.50 366 ALA A O 1
ATOM 2900 N N . LEU A 1 367 ? 4.772 3.956 15.144 1.00 97.56 367 LEU A N 1
ATOM 2901 C CA . LEU A 1 367 ? 4.749 5.386 14.814 1.00 97.56 367 LEU A CA 1
ATOM 2902 C C . LEU A 1 367 ? 6.159 5.998 14.779 1.00 97.56 367 LEU A C 1
ATOM 2904 O O . LEU A 1 367 ? 6.452 6.785 13.882 1.00 97.56 367 LEU A O 1
ATOM 2908 N N . GLN A 1 368 ? 7.048 5.615 15.703 1.00 97.25 368 GLN A N 1
ATOM 2909 C CA . GLN A 1 368 ? 8.452 6.046 15.680 1.00 97.25 368 GLN A CA 1
ATOM 2910 C C . GLN A 1 368 ? 9.198 5.520 14.447 1.00 97.25 368 GLN A C 1
ATOM 2912 O O . GLN A 1 368 ? 9.946 6.280 13.830 1.00 97.25 368 GLN A O 1
ATOM 2917 N N . GLN A 1 369 ? 8.962 4.263 14.054 1.00 97.44 369 GLN A N 1
ATOM 2918 C CA . GLN A 1 369 ? 9.531 3.689 12.833 1.00 97.44 369 GLN A CA 1
ATOM 2919 C C . GLN A 1 369 ? 9.064 4.470 11.598 1.00 97.44 369 GLN A C 1
ATOM 2921 O O . GLN A 1 369 ? 9.903 5.035 10.898 1.00 97.44 369 GLN A O 1
ATOM 2926 N N . LEU A 1 370 ? 7.746 4.625 11.413 1.00 96.81 370 LEU A N 1
ATOM 2927 C CA . LEU A 1 370 ? 7.161 5.385 10.301 1.00 96.81 370 LEU A CA 1
ATOM 2928 C C . LEU A 1 370 ? 7.667 6.832 10.244 1.00 96.81 370 LEU A C 1
ATOM 2930 O O . LEU A 1 370 ? 7.929 7.350 9.162 1.00 96.81 370 LEU A O 1
ATOM 2934 N N . GLN A 1 371 ? 7.847 7.495 11.390 1.00 98.12 371 GLN A N 1
ATOM 2935 C CA . GLN A 1 371 ? 8.418 8.842 11.427 1.00 98.12 371 GLN A CA 1
ATOM 2936 C C . GLN A 1 371 ? 9.893 8.855 10.988 1.00 98.12 371 GLN A C 1
ATOM 2938 O O . GLN A 1 371 ? 10.305 9.764 10.267 1.00 98.12 371 GLN A O 1
ATOM 2943 N N . SER A 1 372 ? 10.677 7.836 11.357 1.00 96.19 372 SER A N 1
ATOM 2944 C CA . SER A 1 372 ? 12.062 7.693 10.892 1.00 96.19 372 SER A CA 1
ATOM 2945 C C . SER A 1 372 ? 12.161 7.375 9.393 1.00 96.19 372 SER A C 1
ATOM 2947 O O . SER A 1 372 ? 13.046 7.913 8.725 1.00 96.19 372 SER A O 1
ATOM 2949 N N . ASP A 1 373 ? 11.215 6.599 8.853 1.00 96.06 373 ASP A N 1
ATOM 2950 C CA . ASP A 1 373 ? 11.116 6.260 7.428 1.00 96.06 373 ASP A CA 1
ATOM 2951 C C . ASP A 1 373 ? 10.693 7.482 6.595 1.00 96.06 373 ASP A C 1
ATOM 2953 O O . ASP A 1 373 ? 11.286 7.771 5.558 1.00 96.06 373 ASP A O 1
ATOM 2957 N N . ILE A 1 374 ? 9.734 8.273 7.092 1.00 97.62 374 ILE A N 1
ATOM 2958 C CA . ILE A 1 374 ? 9.342 9.567 6.509 1.00 97.62 374 ILE A CA 1
ATOM 2959 C C . ILE A 1 374 ? 10.541 10.526 6.458 1.00 97.62 374 ILE A C 1
ATOM 2961 O O . ILE A 1 374 ? 10.755 11.197 5.447 1.00 97.62 374 ILE A O 1
ATOM 2965 N N . ASP A 1 375 ? 11.342 10.600 7.522 1.00 96.00 375 ASP A N 1
ATOM 2966 C CA . ASP A 1 375 ? 12.530 11.457 7.549 1.00 96.00 375 ASP A CA 1
ATOM 2967 C C . ASP A 1 375 ? 13.699 10.894 6.718 1.00 96.00 375 ASP A C 1
ATOM 2969 O O . ASP A 1 375 ? 14.551 11.667 6.278 1.00 96.00 375 ASP A O 1
ATOM 2973 N N . ALA A 1 376 ? 13.746 9.585 6.447 1.00 95.94 376 ALA A N 1
ATOM 2974 C CA . ALA A 1 376 ? 14.639 8.996 5.446 1.00 95.94 376 ALA A CA 1
ATOM 2975 C C . ALA A 1 376 ? 14.212 9.385 4.022 1.00 95.94 376 ALA A C 1
ATOM 2977 O O . ALA A 1 376 ? 15.002 9.998 3.302 1.00 95.94 376 ALA A O 1
ATOM 2978 N N . ALA A 1 377 ? 12.946 9.152 3.667 1.00 95.88 377 ALA A N 1
ATOM 2979 C CA . ALA A 1 377 ? 12.386 9.467 2.355 1.00 95.88 377 ALA A CA 1
ATOM 2980 C C . ALA A 1 377 ? 12.508 10.961 1.991 1.00 95.88 377 ALA A C 1
ATOM 2982 O O . ALA A 1 377 ? 12.772 11.293 0.837 1.00 95.88 377 ALA A O 1
ATOM 2983 N N . LYS A 1 378 ? 12.391 11.877 2.969 1.00 97.94 378 LYS A N 1
ATOM 2984 C CA . LYS A 1 378 ? 12.675 13.313 2.763 1.00 97.94 378 LYS A CA 1
ATOM 2985 C C . LYS A 1 378 ? 14.115 13.563 2.311 1.00 97.94 378 LYS A C 1
ATOM 2987 O O . LYS A 1 378 ? 14.312 14.250 1.315 1.00 97.94 378 LYS A O 1
ATOM 2992 N N . ARG A 1 379 ? 15.111 12.992 3.003 1.00 97.12 379 ARG A N 1
ATOM 2993 C CA . ARG A 1 379 ? 16.535 13.173 2.653 1.00 97.12 379 ARG A CA 1
ATOM 2994 C C . ARG A 1 379 ? 16.863 12.563 1.293 1.00 97.12 379 ARG A C 1
ATOM 2996 O O . ARG A 1 379 ? 17.631 13.140 0.533 1.00 97.12 379 ARG A O 1
ATOM 3003 N N . GLU A 1 380 ? 16.266 11.420 0.964 1.00 95.62 380 GLU A N 1
ATOM 3004 C CA . GLU A 1 380 ? 16.417 10.800 -0.356 1.00 95.62 380 GLU A CA 1
ATOM 3005 C C . GLU A 1 380 ? 15.790 11.668 -1.459 1.00 95.62 380 GLU A C 1
ATOM 3007 O O . GLU A 1 380 ? 16.429 11.911 -2.482 1.00 95.62 380 GLU A O 1
ATOM 3012 N N . ALA A 1 381 ? 14.601 12.236 -1.233 1.00 97.19 381 ALA A N 1
ATOM 3013 C CA . ALA A 1 381 ? 13.980 13.184 -2.159 1.00 97.19 381 ALA A CA 1
ATOM 3014 C C . ALA A 1 381 ? 14.790 14.489 -2.315 1.00 97.19 381 ALA A C 1
ATOM 3016 O O . ALA A 1 381 ? 14.893 15.022 -3.422 1.00 97.19 381 ALA A O 1
ATOM 3017 N N . GLU A 1 382 ? 15.400 14.994 -1.238 1.00 97.50 382 GLU A N 1
ATOM 3018 C CA . GLU A 1 382 ? 16.313 16.144 -1.270 1.00 97.50 382 GLU A CA 1
ATOM 3019 C C . GLU A 1 382 ? 17.543 15.846 -2.139 1.00 97.50 382 GLU A C 1
ATOM 3021 O O . GLU A 1 382 ? 17.800 16.601 -3.082 1.00 97.50 382 GLU A O 1
ATOM 3026 N N . LEU A 1 383 ? 18.225 14.716 -1.905 1.00 97.12 383 LEU A N 1
ATOM 3027 C CA . LEU A 1 383 ? 19.380 14.255 -2.689 1.00 97.12 383 LEU A CA 1
ATOM 3028 C C . LEU A 1 383 ? 19.031 14.049 -4.169 1.00 97.12 383 LEU A C 1
ATOM 3030 O O . LEU A 1 383 ? 19.718 14.582 -5.039 1.00 97.12 383 LEU A O 1
ATOM 3034 N N . VAL A 1 384 ? 17.917 13.379 -4.481 1.00 97.06 384 VAL A N 1
ATOM 3035 C CA . VAL A 1 384 ? 17.434 13.226 -5.867 1.00 97.06 384 VAL A CA 1
ATOM 3036 C C . VAL A 1 384 ? 17.113 14.590 -6.492 1.00 97.06 384 VAL A C 1
ATOM 3038 O O . VAL A 1 384 ? 17.352 14.802 -7.685 1.00 97.06 384 VAL A O 1
ATOM 3041 N N . SER A 1 385 ? 16.642 15.573 -5.716 1.00 96.69 385 SER A N 1
ATOM 3042 C CA . SER A 1 385 ? 16.477 16.946 -6.210 1.00 96.69 385 SER A CA 1
ATOM 3043 C C . SER A 1 385 ? 17.815 17.625 -6.534 1.00 96.69 385 SER A C 1
ATOM 3045 O O . SER A 1 385 ? 17.850 18.501 -7.394 1.00 96.69 385 SER A O 1
ATOM 3047 N N . GLU A 1 386 ? 18.909 17.275 -5.856 1.00 97.62 386 GLU A N 1
ATOM 3048 C CA . GLU A 1 386 ? 20.251 17.808 -6.119 1.00 97.62 386 GLU A CA 1
ATOM 3049 C C . GLU A 1 386 ? 20.906 17.117 -7.318 1.00 97.62 386 GLU A C 1
ATOM 3051 O O . GLU A 1 386 ? 21.369 17.799 -8.235 1.00 97.62 386 GLU A O 1
ATOM 3056 N N . GLU A 1 387 ? 20.836 15.787 -7.395 1.00 97.62 387 GLU A N 1
ATOM 3057 C CA . GLU A 1 387 ? 21.301 15.011 -8.549 1.00 97.62 387 GLU A CA 1
ATOM 3058 C C . GLU A 1 387 ? 20.568 15.415 -9.836 1.00 97.62 387 GLU A C 1
ATOM 3060 O O . GLU A 1 387 ? 21.199 15.672 -10.861 1.00 97.62 387 GLU A O 1
ATOM 3065 N 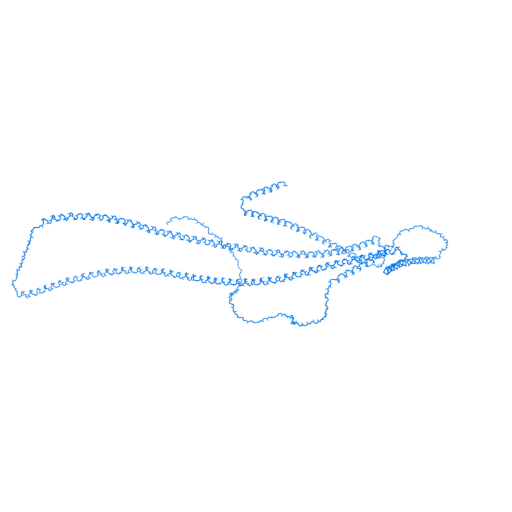N . THR A 1 388 ? 19.241 15.584 -9.795 1.00 95.62 388 THR A N 1
ATOM 3066 C CA . THR A 1 388 ? 18.476 16.041 -10.970 1.00 95.62 388 THR A CA 1
ATOM 3067 C C . THR A 1 388 ? 18.772 17.493 -11.364 1.00 95.62 388 THR A C 1
ATOM 3069 O O . THR A 1 388 ? 18.686 17.818 -12.550 1.00 95.62 388 THR A O 1
ATOM 3072 N N . LYS A 1 389 ? 19.180 18.371 -10.431 1.00 97.06 389 LYS A N 1
ATOM 3073 C CA . LYS A 1 389 ? 19.727 19.705 -10.767 1.00 97.06 389 LYS A CA 1
ATOM 3074 C C . LYS A 1 389 ? 21.099 19.579 -11.438 1.00 97.06 389 LYS A C 1
ATOM 3076 O O . LYS A 1 389 ? 21.326 20.233 -12.454 1.00 97.06 389 LYS A O 1
ATOM 3081 N N . ALA A 1 390 ? 21.989 18.728 -10.922 1.00 97.00 390 ALA A N 1
ATOM 3082 C CA . ALA A 1 390 ? 23.318 18.496 -11.493 1.00 97.00 390 ALA A CA 1
ATOM 3083 C C . ALA A 1 390 ? 23.239 17.926 -12.921 1.00 97.00 390 ALA A C 1
ATOM 3085 O O . ALA A 1 390 ? 23.806 18.503 -13.851 1.00 97.00 390 ALA A O 1
ATOM 3086 N N . LEU A 1 391 ? 22.439 16.875 -13.121 1.00 97.56 391 LEU A N 1
ATOM 3087 C CA . LEU A 1 391 ? 22.178 16.271 -14.430 1.00 97.56 391 LEU A CA 1
ATOM 3088 C C . LEU A 1 391 ? 21.531 17.263 -15.407 1.00 97.56 391 LEU A C 1
ATOM 3090 O O . LEU A 1 391 ? 21.853 17.242 -16.594 1.00 97.56 391 LEU A O 1
ATOM 3094 N N . ARG A 1 392 ? 20.667 18.177 -14.939 1.00 98.12 392 ARG A N 1
ATOM 3095 C CA . ARG A 1 392 ? 20.100 19.254 -15.773 1.00 98.12 392 ARG A CA 1
ATOM 3096 C C . ARG A 1 392 ? 21.162 20.256 -16.239 1.00 98.12 392 ARG A C 1
ATOM 3098 O O . ARG A 1 392 ? 21.100 20.716 -17.374 1.00 98.12 392 ARG A O 1
ATOM 3105 N N . MET A 1 393 ? 22.153 20.572 -15.404 1.00 97.62 393 MET A N 1
ATOM 3106 C CA . MET A 1 393 ? 23.272 21.438 -15.802 1.00 97.62 393 MET A CA 1
ATOM 3107 C C . MET A 1 393 ? 24.223 20.742 -16.789 1.00 97.62 393 MET A C 1
ATOM 3109 O O . MET A 1 393 ? 24.707 21.378 -17.725 1.00 97.62 393 MET A O 1
ATOM 3113 N N . GLU A 1 394 ? 24.474 19.439 -16.632 1.00 96.62 394 GLU A N 1
ATOM 3114 C CA . GLU A 1 394 ? 25.327 18.678 -17.555 1.00 96.62 394 GLU A CA 1
ATOM 3115 C C . GLU A 1 394 ? 24.653 18.419 -18.914 1.00 96.62 394 GLU A C 1
ATOM 3117 O O . GLU A 1 394 ? 25.279 18.588 -19.967 1.00 96.62 394 GLU A O 1
ATOM 3122 N N . THR A 1 395 ? 23.361 18.083 -18.914 1.00 96.38 395 THR A N 1
ATOM 3123 C CA . THR A 1 395 ? 22.563 17.953 -20.145 1.00 96.38 395 THR A CA 1
ATOM 3124 C C . THR A 1 395 ? 22.451 19.286 -20.887 1.00 96.38 395 THR A C 1
ATOM 3126 O O . THR A 1 395 ? 22.596 19.313 -22.107 1.00 96.38 395 THR A O 1
ATOM 3129 N N . GLU A 1 396 ? 22.323 20.416 -20.186 1.00 97.94 396 GLU A N 1
ATOM 3130 C CA . GLU A 1 396 ? 22.355 21.737 -20.825 1.00 97.94 396 GLU A CA 1
ATOM 3131 C C . GLU A 1 396 ? 23.736 22.077 -21.412 1.00 97.94 396 GLU A C 1
ATOM 3133 O O . GLU A 1 396 ? 23.844 22.505 -22.563 1.00 97.94 396 GLU A O 1
ATOM 3138 N N . LYS A 1 397 ? 24.819 21.814 -20.671 1.00 98.19 397 LYS A N 1
ATOM 3139 C CA . LYS A 1 397 ? 26.198 22.009 -21.148 1.00 98.19 397 LYS A CA 1
ATOM 3140 C C . LYS A 1 397 ? 26.494 21.185 -22.407 1.00 98.19 397 LYS A C 1
ATOM 3142 O O . LYS A 1 397 ? 27.099 21.690 -23.353 1.00 98.19 397 LYS A O 1
ATOM 3147 N N . THR A 1 398 ? 26.059 19.926 -22.439 1.00 96.88 398 THR A N 1
ATOM 3148 C CA . THR A 1 398 ? 26.224 19.049 -23.610 1.00 96.88 398 THR A CA 1
ATOM 3149 C C . THR A 1 398 ? 25.298 19.442 -24.766 1.00 96.88 398 THR A C 1
ATOM 3151 O O . THR A 1 398 ? 25.719 19.356 -25.922 1.00 96.88 398 THR A O 1
ATOM 3154 N N . ARG A 1 399 ? 24.099 19.983 -24.494 1.00 98.25 399 ARG A N 1
ATOM 3155 C CA . ARG A 1 399 ? 23.211 20.591 -25.503 1.00 98.25 399 ARG A CA 1
ATOM 3156 C C . ARG A 1 399 ? 23.868 21.793 -26.187 1.00 98.25 399 ARG A C 1
ATOM 3158 O O . ARG A 1 399 ? 23.900 21.833 -27.414 1.00 98.25 399 ARG A O 1
ATOM 3165 N N . MET A 1 400 ? 24.459 22.715 -25.425 1.00 97.81 400 MET A N 1
ATOM 3166 C CA . MET A 1 400 ? 25.179 23.882 -25.964 1.00 97.81 400 MET A CA 1
ATOM 3167 C C . MET A 1 400 ? 26.448 23.497 -26.744 1.00 97.81 400 MET A C 1
ATOM 3169 O O . MET A 1 400 ? 26.718 24.050 -27.812 1.00 97.81 400 MET A O 1
ATOM 3173 N N . TYR A 1 401 ? 27.197 22.493 -26.277 1.00 97.94 401 TYR A N 1
ATOM 3174 C CA . TYR A 1 401 ? 28.328 21.943 -27.036 1.00 97.94 401 TYR A CA 1
ATOM 3175 C C . TYR A 1 401 ? 27.883 21.281 -28.354 1.00 97.94 401 TYR A C 1
ATOM 3177 O O . TYR A 1 401 ? 28.502 21.470 -29.397 1.00 97.94 401 TYR A O 1
ATOM 3185 N N . THR A 1 402 ? 26.762 20.555 -28.338 1.00 97.25 402 THR A N 1
ATOM 3186 C CA . THR A 1 402 ? 26.184 19.948 -29.548 1.00 97.25 402 THR A CA 1
ATOM 3187 C C . THR A 1 402 ? 25.671 21.006 -30.527 1.00 97.25 402 THR A C 1
ATOM 3189 O O . THR A 1 402 ? 25.797 20.829 -31.735 1.00 97.25 402 THR A O 1
ATOM 3192 N N . GLN A 1 403 ? 25.110 22.109 -30.026 1.00 98.00 403 GLN A N 1
ATOM 3193 C CA . GLN A 1 403 ? 24.616 23.211 -30.850 1.00 98.00 403 GLN A CA 1
ATOM 3194 C C . GLN A 1 403 ? 25.761 23.946 -31.565 1.00 98.00 403 GLN A C 1
ATOM 3196 O O . GLN A 1 403 ? 25.756 24.014 -32.791 1.00 98.00 403 GLN A O 1
ATOM 3201 N N . SER A 1 404 ? 26.803 24.353 -30.836 1.00 97.56 404 SER A N 1
ATOM 3202 C CA . SER A 1 404 ? 28.004 24.974 -31.428 1.00 97.56 404 SER A CA 1
ATOM 3203 C C . SER A 1 404 ? 28.770 24.048 -32.387 1.00 97.56 404 SER A C 1
ATOM 3205 O O . SER A 1 404 ? 29.361 24.508 -33.365 1.00 97.56 404 SER A O 1
ATOM 3207 N N . LEU A 1 405 ? 28.719 22.724 -32.185 1.00 97.94 405 LEU A N 1
ATOM 3208 C CA . LEU A 1 405 ? 29.216 21.761 -33.175 1.00 97.94 405 LEU A CA 1
ATOM 3209 C C . LEU A 1 405 ? 28.364 21.696 -34.453 1.00 97.94 405 LEU A C 1
ATOM 3211 O O . LEU A 1 405 ? 28.933 21.476 -35.522 1.00 97.94 405 LEU A O 1
ATOM 3215 N N . LYS A 1 406 ? 27.038 21.873 -34.369 1.00 97.19 406 LYS A N 1
ATOM 3216 C CA . LYS A 1 406 ? 26.148 21.929 -35.544 1.00 97.19 406 LYS A CA 1
ATOM 3217 C C . LYS A 1 406 ? 26.326 23.223 -36.329 1.00 97.19 406 LYS A C 1
ATOM 3219 O O . LYS A 1 406 ? 26.392 23.166 -37.549 1.00 97.19 406 LYS A O 1
ATOM 3224 N N . GLU A 1 407 ? 26.438 24.353 -35.638 1.00 98.12 407 GLU A N 1
ATOM 3225 C CA . GLU A 1 407 ? 26.675 25.668 -36.245 1.00 98.12 407 GLU A CA 1
ATOM 3226 C C . GLU A 1 407 ? 27.974 25.642 -37.060 1.00 98.12 407 GLU A C 1
ATOM 3228 O O . GLU A 1 407 ? 27.947 25.855 -38.269 1.00 98.12 407 GLU A O 1
ATOM 3233 N N . ARG A 1 408 ? 29.078 25.181 -36.458 1.00 97.75 408 ARG A N 1
ATOM 3234 C CA . ARG A 1 408 ? 30.363 25.011 -37.157 1.00 97.75 408 ARG A CA 1
ATOM 3235 C C . ARG A 1 408 ? 30.344 23.966 -38.284 1.00 97.75 408 ARG A C 1
ATOM 3237 O O . ARG A 1 408 ? 31.146 24.040 -39.213 1.00 97.75 408 ARG A O 1
ATOM 3244 N N . LEU A 1 409 ? 29.459 22.967 -38.217 1.00 97.69 409 LEU A N 1
ATOM 3245 C CA . LEU A 1 409 ? 29.248 22.024 -39.323 1.00 97.69 409 LEU A CA 1
ATOM 3246 C C . LEU A 1 409 ? 28.520 22.702 -40.492 1.00 97.69 409 LEU A C 1
ATOM 3248 O O . LEU A 1 409 ? 28.879 22.464 -41.642 1.00 97.69 409 LEU A O 1
ATOM 3252 N N . GLN A 1 410 ? 27.524 23.543 -40.202 1.00 97.88 410 GLN A N 1
ATOM 3253 C CA . GLN A 1 410 ? 26.799 24.311 -41.209 1.00 97.88 410 GLN A CA 1
ATOM 3254 C C . GLN A 1 410 ? 27.718 25.338 -41.887 1.00 97.88 410 GLN A C 1
ATOM 3256 O O . GLN A 1 410 ? 27.766 25.357 -43.113 1.00 97.88 410 GLN A O 1
ATOM 3261 N N . GLU A 1 411 ? 28.513 26.093 -41.120 1.00 97.31 411 GLU A N 1
ATOM 3262 C CA . GLU A 1 411 ? 29.551 26.999 -41.640 1.00 97.31 411 GLU A CA 1
ATOM 3263 C C . GLU A 1 411 ? 30.462 26.273 -42.648 1.00 97.31 411 GLU A C 1
ATOM 3265 O O . GLU A 1 411 ? 30.571 26.682 -43.803 1.00 97.31 411 GLU A O 1
ATOM 3270 N N . ALA A 1 412 ? 31.024 25.121 -42.263 1.00 97.25 412 ALA A N 1
ATOM 3271 C CA . ALA A 1 412 ? 31.888 24.320 -43.134 1.00 97.25 412 ALA A CA 1
ATOM 3272 C C . ALA A 1 412 ? 31.164 23.731 -44.368 1.00 97.25 412 ALA A C 1
ATOM 3274 O O . ALA A 1 412 ? 31.794 23.472 -45.397 1.00 97.25 412 ALA A O 1
ATOM 3275 N N . MET A 1 413 ? 29.846 23.502 -44.299 1.00 96.88 413 MET A N 1
ATOM 3276 C CA . MET A 1 413 ? 29.039 23.088 -45.454 1.00 96.88 413 MET A CA 1
ATOM 3277 C C . MET A 1 413 ? 28.764 24.253 -46.413 1.00 96.88 413 MET A C 1
ATOM 3279 O O . MET A 1 413 ? 28.785 24.051 -47.628 1.00 96.88 413 MET A O 1
ATOM 3283 N N . GLU A 1 414 ? 28.530 25.456 -45.893 1.00 97.25 414 GLU A N 1
ATOM 3284 C CA . GLU A 1 414 ? 28.356 26.674 -46.688 1.00 97.25 414 GLU A CA 1
ATOM 3285 C C . GLU A 1 414 ? 29.675 27.065 -47.375 1.00 97.25 414 GLU A C 1
ATOM 3287 O O . GLU A 1 414 ? 29.690 27.237 -48.597 1.00 97.25 414 GLU A O 1
ATOM 3292 N N . GLU A 1 415 ? 30.802 27.046 -46.650 1.00 96.50 415 GLU A N 1
ATOM 3293 C CA . GLU A 1 415 ? 32.154 27.170 -47.216 1.00 96.50 415 GLU A CA 1
ATOM 3294 C C . GLU A 1 415 ? 32.377 26.164 -48.356 1.00 96.50 415 GLU A C 1
ATOM 3296 O O . GLU A 1 415 ? 32.664 26.561 -49.487 1.00 96.50 415 GLU A O 1
ATOM 3301 N N . LEU A 1 416 ? 32.167 24.864 -48.109 1.00 96.75 416 LEU A N 1
ATOM 3302 C CA . LEU A 1 416 ? 32.341 23.813 -49.120 1.00 96.75 416 LEU A CA 1
ATOM 3303 C C . LEU A 1 416 ? 31.468 24.035 -50.367 1.00 96.75 416 LEU A C 1
ATOM 3305 O O . LEU A 1 416 ? 31.894 23.722 -51.480 1.00 96.75 416 LEU A O 1
ATOM 3309 N N . ASN A 1 417 ? 30.255 24.565 -50.209 1.00 96.38 417 ASN A N 1
ATOM 3310 C CA . ASN A 1 417 ? 29.375 24.867 -51.335 1.00 96.38 417 ASN A CA 1
ATOM 3311 C C . ASN A 1 417 ? 29.857 26.091 -52.131 1.00 96.38 417 ASN A C 1
ATOM 3313 O O . ASN A 1 417 ? 29.831 26.044 -53.361 1.00 96.38 417 ASN A O 1
ATOM 3317 N N . THR A 1 418 ? 30.373 27.139 -51.476 1.00 96.25 418 THR A N 1
ATOM 3318 C CA . THR A 1 418 ? 31.005 28.270 -52.189 1.00 96.25 418 THR A CA 1
ATOM 3319 C C . THR A 1 418 ? 32.279 27.855 -52.929 1.00 96.25 418 THR A C 1
ATOM 3321 O O . THR A 1 418 ? 32.465 28.249 -54.079 1.00 96.25 418 THR A O 1
ATOM 3324 N N . VAL A 1 419 ? 33.105 26.983 -52.338 1.00 96.88 419 VAL A N 1
ATOM 3325 C CA . VAL A 1 419 ? 34.301 26.424 -52.992 1.00 96.88 419 VAL A CA 1
ATOM 3326 C C . VAL A 1 419 ? 33.921 25.592 -54.219 1.00 96.88 419 VAL A C 1
ATOM 3328 O O . VAL A 1 419 ? 34.507 25.788 -55.280 1.00 96.88 419 VAL A O 1
ATOM 3331 N N . LYS A 1 420 ? 32.898 24.730 -54.130 1.00 97.12 420 LYS A N 1
ATOM 3332 C CA . LYS A 1 420 ? 32.383 23.968 -55.286 1.00 97.12 420 LYS A CA 1
ATOM 3333 C C . LYS A 1 420 ? 31.830 24.865 -56.394 1.00 97.12 420 LYS A C 1
ATOM 3335 O O . LYS A 1 420 ? 32.014 24.556 -57.567 1.00 97.12 420 LYS A O 1
ATOM 3340 N N . ALA A 1 421 ? 31.155 25.961 -56.044 1.00 96.00 421 ALA A N 1
ATOM 3341 C CA . ALA A 1 421 ? 30.672 26.928 -57.027 1.00 96.00 421 ALA A CA 1
ATOM 3342 C C . ALA A 1 421 ? 31.840 27.640 -57.734 1.00 96.00 421 ALA A C 1
ATOM 3344 O O . ALA A 1 421 ? 31.828 27.774 -58.955 1.00 96.00 421 ALA A O 1
ATOM 3345 N N . ALA A 1 422 ? 32.883 28.028 -56.992 1.00 95.12 422 ALA A N 1
ATOM 3346 C CA . ALA A 1 422 ? 34.102 28.599 -57.564 1.00 95.12 422 ALA A CA 1
ATOM 3347 C C . ALA A 1 422 ? 34.867 27.593 -58.451 1.00 95.12 422 ALA A C 1
ATOM 3349 O O . ALA A 1 422 ? 35.327 27.961 -59.529 1.00 95.12 422 ALA A O 1
ATOM 3350 N N . GLU A 1 423 ? 34.954 26.322 -58.043 1.00 96.25 423 GLU A N 1
ATOM 3351 C CA . GLU A 1 423 ? 35.544 25.235 -58.837 1.00 96.25 423 GLU A CA 1
ATOM 3352 C C . GLU A 1 423 ? 34.770 25.004 -60.145 1.00 96.25 423 GLU A C 1
ATOM 3354 O O . GLU A 1 423 ? 35.376 24.939 -61.214 1.00 96.25 423 GLU A O 1
ATOM 3359 N N . ALA A 1 424 ? 33.435 24.943 -60.086 1.00 96.12 424 ALA A N 1
ATOM 3360 C CA . ALA A 1 424 ? 32.586 24.802 -61.268 1.00 96.12 424 ALA A CA 1
ATOM 3361 C C . ALA A 1 424 ? 32.757 25.982 -62.243 1.00 96.12 424 ALA A C 1
ATOM 3363 O O . ALA A 1 424 ? 32.986 25.758 -63.432 1.00 96.12 424 ALA A O 1
ATOM 3364 N N . ASN A 1 425 ? 32.739 27.220 -61.733 1.00 96.00 425 ASN A N 1
ATOM 3365 C CA . ASN A 1 425 ? 32.969 28.422 -62.537 1.00 96.00 425 ASN A CA 1
ATOM 3366 C C . ASN A 1 425 ? 34.351 28.394 -63.213 1.00 96.00 425 ASN A C 1
ATOM 3368 O O . ASN A 1 425 ? 34.445 28.611 -64.418 1.00 96.00 425 ASN A O 1
ATOM 3372 N N . ALA A 1 426 ? 35.414 28.050 -62.478 1.00 96.31 426 ALA A N 1
ATOM 3373 C CA . ALA A 1 426 ? 36.767 27.946 -63.030 1.00 96.31 426 ALA A CA 1
ATOM 3374 C C . ALA A 1 426 ? 36.889 26.841 -64.100 1.00 96.31 426 ALA A C 1
ATOM 3376 O O . ALA A 1 426 ? 37.601 27.006 -65.092 1.00 96.31 426 ALA A O 1
ATOM 3377 N N . LEU A 1 427 ? 36.174 25.721 -63.945 1.00 95.69 427 LEU A N 1
ATOM 3378 C CA . LEU A 1 427 ? 36.103 24.673 -64.968 1.00 95.69 427 LEU A CA 1
ATOM 3379 C C . LEU A 1 427 ? 35.360 25.137 -66.231 1.00 95.69 427 LEU A C 1
ATOM 3381 O O . LEU A 1 427 ? 35.747 24.736 -67.329 1.00 95.69 427 LEU A O 1
ATOM 3385 N N . ASP A 1 428 ? 34.330 25.974 -66.105 1.00 96.12 428 ASP A N 1
ATOM 3386 C CA . ASP A 1 428 ? 33.599 26.536 -67.249 1.00 96.12 428 ASP A CA 1
ATOM 3387 C C . ASP A 1 428 ? 34.369 27.676 -67.943 1.00 96.12 428 ASP A C 1
ATOM 3389 O O . ASP A 1 428 ? 34.389 27.729 -69.175 1.00 96.12 428 ASP A O 1
ATOM 3393 N N . GLU A 1 429 ? 35.110 28.506 -67.203 1.00 96.38 429 GLU A N 1
ATOM 3394 C CA . GLU A 1 429 ? 36.081 29.456 -67.770 1.00 96.38 429 GLU A CA 1
ATOM 3395 C C . GLU A 1 429 ? 37.169 28.732 -68.580 1.00 96.38 429 GLU A C 1
ATOM 3397 O O . GLU A 1 429 ? 37.460 29.105 -69.721 1.00 96.38 429 GLU A O 1
ATOM 3402 N N . LEU A 1 430 ? 37.732 27.643 -68.039 1.00 94.44 430 LEU A N 1
ATOM 3403 C CA . LEU A 1 430 ? 38.712 26.817 -68.749 1.00 94.44 430 LEU A CA 1
ATOM 3404 C C . LEU A 1 430 ? 38.125 26.197 -70.027 1.00 94.44 430 LEU A C 1
ATOM 3406 O O . LEU A 1 430 ? 38.791 26.221 -71.065 1.00 94.44 430 LEU A O 1
ATOM 3410 N N . LYS A 1 431 ? 36.877 25.701 -69.999 1.00 95.75 431 LYS A N 1
ATOM 3411 C CA . LYS A 1 431 ? 36.178 25.241 -71.216 1.00 95.75 431 LYS A CA 1
ATOM 3412 C C . LYS A 1 431 ? 36.075 26.375 -72.233 1.00 95.75 431 LYS A C 1
ATOM 3414 O O . LYS A 1 431 ? 36.555 26.205 -73.354 1.00 95.75 431 LYS A O 1
ATOM 3419 N N . ALA A 1 432 ? 35.561 27.540 -71.837 1.00 94.19 432 ALA A N 1
ATOM 3420 C CA . ALA A 1 432 ? 35.389 28.695 -72.718 1.00 94.19 432 ALA A CA 1
ATOM 3421 C C . ALA A 1 432 ? 36.706 29.141 -73.388 1.00 94.19 432 ALA A C 1
ATOM 3423 O O . ALA A 1 432 ? 36.709 29.427 -74.587 1.00 94.19 432 ALA A O 1
ATOM 3424 N N . ILE A 1 433 ? 37.829 29.121 -72.658 1.00 93.50 433 ILE A N 1
ATOM 3425 C CA . ILE A 1 433 ? 39.175 29.404 -73.189 1.00 93.50 433 ILE A CA 1
ATOM 3426 C C . ILE A 1 433 ? 39.654 28.298 -74.146 1.00 93.50 433 ILE A C 1
ATOM 3428 O O . ILE A 1 433 ? 40.209 28.580 -75.212 1.00 93.50 433 ILE A O 1
ATOM 3432 N N . THR A 1 434 ? 39.435 27.018 -73.828 1.00 90.81 434 THR A N 1
ATOM 3433 C CA . THR A 1 434 ? 39.789 25.940 -74.773 1.00 90.81 434 THR A CA 1
ATOM 3434 C C . THR A 1 434 ? 38.964 26.019 -76.059 1.00 90.81 434 THR A C 1
ATOM 3436 O O . THR A 1 434 ? 39.521 25.873 -77.147 1.00 90.81 434 THR A O 1
ATOM 3439 N N . GLU A 1 435 ? 37.677 26.354 -75.971 1.00 93.12 435 GLU A N 1
ATOM 3440 C CA . GLU A 1 435 ? 36.811 26.567 -77.130 1.00 93.12 435 GLU A CA 1
ATOM 3441 C C . GLU A 1 435 ? 37.168 27.825 -77.929 1.00 93.12 435 GLU A C 1
ATOM 3443 O O . GLU A 1 435 ? 37.083 27.791 -79.158 1.00 93.12 435 GLU A O 1
ATOM 3448 N N . SER A 1 436 ? 37.561 28.931 -77.282 1.00 89.81 436 SER A N 1
ATOM 3449 C CA . SER A 1 436 ? 37.993 30.140 -77.996 1.00 89.81 436 SER A CA 1
ATOM 3450 C C . SER A 1 436 ? 39.291 29.874 -78.750 1.00 89.81 436 SER A C 1
ATOM 3452 O O . SER A 1 436 ? 39.331 30.074 -79.959 1.00 89.81 436 SER A O 1
ATOM 3454 N N . THR A 1 437 ? 40.298 29.273 -78.107 1.00 86.88 437 THR A N 1
ATOM 3455 C CA . THR A 1 437 ? 41.561 28.922 -78.782 1.00 86.88 437 THR A CA 1
ATOM 3456 C C . THR A 1 437 ? 41.385 27.850 -79.863 1.00 86.88 437 THR A C 1
ATOM 3458 O O . THR A 1 437 ? 42.190 27.790 -80.793 1.00 86.88 437 THR A O 1
ATOM 3461 N N . MET A 1 438 ? 40.370 26.978 -79.781 1.00 84.19 438 MET A N 1
ATOM 3462 C CA . MET A 1 438 ? 39.999 26.078 -80.886 1.00 84.19 438 MET A CA 1
ATOM 3463 C C . MET A 1 438 ? 39.354 26.845 -82.045 1.00 84.19 438 MET A C 1
ATOM 3465 O O . MET A 1 438 ? 39.742 26.633 -83.193 1.00 84.19 438 MET A O 1
ATOM 3469 N N . ARG A 1 439 ? 38.423 27.767 -81.763 1.00 85.19 439 ARG A N 1
ATOM 3470 C CA . ARG A 1 439 ? 37.802 28.638 -82.775 1.00 85.19 439 ARG A CA 1
ATOM 3471 C C . ARG A 1 439 ? 38.832 29.536 -83.460 1.00 85.19 439 ARG A C 1
ATOM 3473 O O . ARG A 1 439 ? 38.846 29.591 -84.681 1.00 85.19 439 ARG A O 1
ATOM 3480 N N . GLU A 1 440 ? 39.736 30.158 -82.710 1.00 81.19 440 GLU A N 1
ATOM 3481 C CA . GLU A 1 440 ? 40.844 30.983 -83.213 1.00 81.19 440 GLU A CA 1
ATOM 3482 C C . GLU A 1 440 ? 41.818 30.183 -84.091 1.00 81.19 440 GLU A C 1
ATOM 3484 O O . GLU A 1 440 ? 42.241 30.675 -85.136 1.00 81.19 440 GLU A O 1
ATOM 3489 N N . ARG A 1 441 ? 42.129 28.927 -83.732 1.00 74.25 441 ARG A N 1
ATOM 3490 C CA . ARG A 1 441 ? 42.920 28.024 -84.589 1.00 74.25 441 ARG A CA 1
ATOM 3491 C C . ARG A 1 441 ? 42.183 27.645 -85.871 1.00 74.25 441 ARG A C 1
ATOM 3493 O O . ARG A 1 441 ? 42.787 27.692 -86.939 1.00 74.25 441 ARG A O 1
ATOM 3500 N N . ALA A 1 442 ? 40.895 27.307 -85.790 1.00 75.56 442 ALA A N 1
ATOM 3501 C CA . ALA A 1 442 ? 40.079 27.001 -86.966 1.00 75.56 442 ALA A CA 1
ATOM 3502 C C . ALA A 1 442 ? 39.974 28.212 -87.912 1.00 75.56 442 ALA A C 1
ATOM 3504 O O . ALA A 1 442 ? 40.156 28.064 -89.115 1.00 75.56 442 ALA A O 1
ATOM 3505 N N . ILE A 1 443 ? 39.781 29.408 -87.349 1.00 75.12 443 ILE A N 1
ATOM 3506 C CA . ILE A 1 443 ? 39.861 30.711 -88.022 1.00 75.12 443 ILE A CA 1
ATOM 3507 C C . ILE A 1 443 ? 41.227 30.860 -88.707 1.00 75.12 443 ILE A C 1
ATOM 3509 O O . ILE A 1 443 ? 41.291 30.927 -89.929 1.00 75.12 443 ILE A O 1
ATOM 3513 N N . SER A 1 444 ? 42.335 30.817 -87.965 1.00 65.81 444 SER A N 1
ATOM 3514 C CA . SER A 1 444 ? 43.688 30.993 -88.517 1.00 65.81 444 SER A CA 1
ATOM 3515 C C . SER A 1 444 ? 44.022 29.995 -89.641 1.00 65.81 444 SER A C 1
ATOM 3517 O O . SER A 1 444 ? 44.655 30.364 -90.634 1.00 65.81 444 SER A O 1
ATOM 3519 N N . SER A 1 445 ? 43.520 28.760 -89.546 1.00 62.22 445 SER A N 1
ATOM 3520 C CA . SER A 1 445 ? 43.694 27.708 -90.555 1.00 62.22 445 SER A CA 1
ATOM 3521 C C . SER A 1 445 ? 42.882 27.903 -91.849 1.00 62.22 445 SER A C 1
ATOM 3523 O O . SER A 1 445 ? 43.101 27.149 -92.794 1.00 62.22 445 SER A O 1
ATOM 3525 N N . ILE A 1 446 ? 41.962 28.874 -91.921 1.00 64.12 446 ILE A N 1
ATOM 3526 C CA . ILE A 1 446 ? 41.226 29.226 -93.153 1.00 64.12 446 ILE A CA 1
ATOM 3527 C C . ILE A 1 446 ? 42.010 30.245 -93.996 1.00 64.12 446 ILE A C 1
ATOM 3529 O O . ILE A 1 446 ? 41.992 30.172 -95.223 1.00 64.12 446 ILE A O 1
ATOM 3533 N N . TRP A 1 447 ? 42.723 31.178 -93.355 1.00 54.62 447 TRP A N 1
ATOM 3534 C CA . TRP A 1 447 ? 43.457 32.261 -94.034 1.00 54.62 447 TRP A CA 1
ATOM 3535 C C . TRP A 1 447 ? 44.963 32.001 -94.210 1.00 54.62 447 TRP A C 1
ATOM 3537 O O . TRP A 1 447 ? 45.684 32.883 -94.674 1.00 54.62 447 TRP A O 1
ATOM 3547 N N . SER A 1 448 ? 45.455 30.806 -93.871 1.00 57.38 448 SER A N 1
ATOM 3548 C CA . SER A 1 448 ? 46.866 30.431 -94.018 1.00 57.38 448 SER A CA 1
ATOM 3549 C C . SER A 1 448 ? 47.051 29.190 -94.898 1.00 57.38 448 SER A C 1
ATOM 3551 O O . SER A 1 448 ? 46.467 28.137 -94.669 1.00 57.38 448 SER A O 1
ATOM 3553 N N . SER A 1 449 ? 47.930 29.294 -95.899 1.00 61.31 449 SER A N 1
ATOM 3554 C CA . SER A 1 449 ? 48.377 28.168 -96.737 1.00 61.31 449 SER A CA 1
ATOM 3555 C C . SER A 1 449 ? 49.452 27.293 -96.066 1.00 61.31 449 SER A C 1
ATOM 3557 O O . SER A 1 449 ? 49.931 26.330 -96.663 1.00 61.31 449 SER A O 1
ATOM 3559 N N . THR A 1 450 ? 49.819 27.611 -94.820 1.00 60.31 450 THR A N 1
ATOM 3560 C CA . THR A 1 450 ? 50.893 26.975 -94.048 1.00 60.31 450 THR A CA 1
ATOM 3561 C C . THR A 1 450 ? 50.328 26.461 -92.727 1.00 60.31 450 THR A C 1
ATOM 3563 O O . THR A 1 450 ? 50.152 27.227 -91.783 1.00 60.31 450 THR A O 1
ATOM 3566 N N . ILE A 1 451 ? 50.052 25.158 -92.644 1.00 67.25 451 ILE A N 1
ATOM 3567 C CA . ILE A 1 451 ? 49.437 24.540 -91.460 1.00 67.25 451 ILE A CA 1
ATOM 3568 C C . ILE A 1 451 ? 50.469 24.441 -90.323 1.00 67.25 451 ILE A C 1
ATOM 3570 O O . ILE A 1 451 ? 51.326 23.555 -90.313 1.00 67.25 451 ILE A O 1
ATOM 3574 N N . THR A 1 452 ? 50.379 25.332 -89.334 1.00 69.62 452 THR A N 1
ATOM 3575 C CA . THR A 1 452 ? 51.228 25.315 -88.132 1.00 69.62 452 THR A CA 1
ATOM 3576 C C . THR A 1 452 ? 50.685 24.344 -87.082 1.00 69.62 452 THR A C 1
ATOM 3578 O O . THR A 1 452 ? 49.878 24.711 -86.229 1.00 69.62 452 THR A O 1
ATOM 3581 N N . ILE A 1 453 ? 51.136 23.092 -87.148 1.00 73.81 453 ILE A N 1
ATOM 3582 C CA . ILE A 1 453 ? 50.739 22.005 -86.239 1.00 73.81 453 ILE A CA 1
ATOM 3583 C C . ILE A 1 453 ? 51.416 22.170 -84.862 1.00 73.81 453 ILE A C 1
ATOM 3585 O O . ILE A 1 453 ? 52.617 22.442 -84.784 1.00 73.81 453 ILE A O 1
ATOM 3589 N N . SER A 1 454 ? 50.682 21.966 -83.761 1.00 77.38 454 SER A N 1
ATOM 3590 C CA . SER A 1 454 ? 51.248 21.997 -82.402 1.00 77.38 454 SER A CA 1
ATOM 3591 C C . SER A 1 454 ? 52.301 20.902 -82.202 1.00 77.38 454 SER A C 1
ATOM 3593 O O . SER A 1 454 ? 52.168 19.805 -82.738 1.00 77.38 454 SER A O 1
ATOM 3595 N N . LYS A 1 455 ? 53.317 21.123 -81.351 1.00 83.25 455 LYS A N 1
ATOM 3596 C CA . LYS A 1 455 ? 54.332 20.092 -81.033 1.00 83.25 455 LYS A CA 1
ATOM 3597 C C . LYS A 1 455 ? 53.701 18.764 -80.585 1.00 83.25 455 LYS A C 1
ATOM 3599 O O . LYS A 1 455 ? 54.206 17.704 -80.942 1.00 83.25 455 LYS A O 1
ATOM 3604 N N . PHE A 1 456 ? 52.594 18.810 -79.839 1.00 80.12 456 PHE A N 1
ATOM 3605 C CA . PHE A 1 456 ? 51.864 17.611 -79.412 1.00 80.12 456 PHE A CA 1
ATOM 3606 C C . PHE A 1 456 ? 51.204 16.878 -80.592 1.00 80.12 456 PHE A C 1
ATOM 3608 O O . PHE A 1 456 ? 51.403 15.676 -80.766 1.00 80.12 456 PHE A O 1
ATOM 3615 N N . GLU A 1 457 ? 50.475 17.611 -81.435 1.00 82.19 457 GLU A N 1
ATOM 3616 C CA . GLU A 1 457 ? 49.818 17.092 -82.641 1.00 82.19 457 GLU A CA 1
ATOM 3617 C C . GLU A 1 457 ? 50.852 16.544 -83.641 1.00 82.19 457 GLU A C 1
ATOM 3619 O O . GLU A 1 457 ? 50.661 15.467 -84.199 1.00 82.19 457 GLU A O 1
ATOM 3624 N N . TYR A 1 458 ? 52.000 17.213 -83.792 1.00 83.38 458 TYR A N 1
ATOM 3625 C CA . TYR A 1 458 ? 53.137 16.746 -84.585 1.00 83.38 458 TYR A CA 1
ATOM 3626 C C . TYR A 1 458 ? 53.667 15.400 -84.080 1.00 83.38 458 TYR A C 1
ATOM 3628 O O . TYR A 1 458 ? 53.847 14.479 -84.879 1.00 83.38 458 TYR A O 1
ATOM 3636 N N . TYR A 1 459 ? 53.880 15.235 -82.769 1.00 87.38 459 TYR A N 1
ATOM 3637 C CA . TYR A 1 459 ? 54.316 13.949 -82.215 1.00 87.38 459 TYR A CA 1
ATOM 3638 C C . TYR A 1 459 ? 53.246 12.858 -82.357 1.00 87.38 459 TYR A C 1
ATOM 3640 O O . TYR A 1 459 ? 53.592 11.714 -82.657 1.00 87.38 459 TYR A O 1
ATOM 3648 N N . TYR A 1 460 ? 51.963 13.198 -82.204 1.00 87.31 460 TYR A N 1
ATOM 3649 C CA . TYR A 1 460 ? 50.845 12.277 -82.422 1.00 87.31 460 TYR A CA 1
ATOM 3650 C C . TYR A 1 460 ? 50.790 11.788 -83.880 1.00 87.31 460 TYR A C 1
ATOM 3652 O O . TYR A 1 460 ? 50.849 10.583 -84.134 1.00 87.31 460 TYR A O 1
ATOM 3660 N N . LEU A 1 461 ? 50.779 12.712 -84.846 1.00 87.31 461 LEU A N 1
ATOM 3661 C CA . LEU A 1 461 ? 50.753 12.412 -86.280 1.00 87.31 461 LEU A CA 1
ATOM 3662 C C . LEU A 1 461 ? 52.022 11.679 -86.737 1.00 87.31 461 LEU A C 1
ATOM 3664 O O . LEU A 1 461 ? 51.927 10.710 -87.484 1.00 87.31 461 LEU A O 1
ATOM 3668 N N . THR A 1 462 ? 53.200 12.052 -86.226 1.00 87.94 462 THR A N 1
ATOM 3669 C CA . THR A 1 462 ? 54.465 11.338 -86.489 1.00 87.94 462 THR A CA 1
ATOM 3670 C C . THR A 1 462 ? 54.411 9.894 -85.984 1.00 87.94 462 THR A C 1
ATOM 3672 O O . THR A 1 462 ? 54.892 8.980 -86.656 1.00 87.94 462 THR A O 1
ATOM 3675 N N . LYS A 1 463 ? 53.808 9.652 -84.813 1.00 87.50 463 LYS A N 1
ATOM 3676 C CA . LYS A 1 463 ? 53.638 8.299 -84.264 1.00 87.50 463 LYS A CA 1
ATOM 3677 C C . LYS A 1 463 ? 52.653 7.474 -85.100 1.00 87.50 463 LYS A C 1
ATOM 3679 O O . LYS A 1 463 ? 52.924 6.306 -85.371 1.00 87.50 463 LYS A O 1
ATOM 3684 N N . GLN A 1 464 ? 51.573 8.094 -85.577 1.00 89.50 464 GLN A N 1
ATOM 3685 C CA . GLN A 1 464 ? 50.599 7.462 -86.471 1.00 89.50 464 GLN A CA 1
ATOM 3686 C C . GLN A 1 464 ? 51.194 7.148 -87.857 1.00 89.50 464 GLN A C 1
ATOM 3688 O O . GLN A 1 464 ? 50.961 6.067 -88.397 1.00 89.50 464 GLN A O 1
ATOM 3693 N N . ALA A 1 465 ? 52.023 8.041 -88.407 1.00 88.25 465 ALA A N 1
ATOM 3694 C CA . ALA A 1 465 ? 52.742 7.828 -89.663 1.00 88.25 465 ALA A CA 1
ATOM 3695 C C . ALA A 1 465 ? 53.736 6.658 -89.565 1.00 88.25 465 ALA A C 1
ATOM 3697 O O . ALA A 1 465 ? 53.768 5.809 -90.453 1.00 88.25 465 ALA A O 1
ATOM 3698 N N . LYS A 1 466 ? 54.481 6.545 -88.454 1.00 87.56 466 LYS A N 1
ATOM 3699 C CA . LYS A 1 466 ? 55.359 5.389 -88.190 1.00 87.56 466 LYS A CA 1
ATOM 3700 C C . LYS A 1 466 ? 54.580 4.073 -88.121 1.00 87.56 466 LYS A C 1
ATOM 3702 O O . LYS A 1 466 ? 54.979 3.105 -88.759 1.00 87.56 466 LYS A O 1
ATOM 3707 N N . ALA A 1 467 ? 53.433 4.050 -87.438 1.00 84.50 467 ALA A N 1
ATOM 3708 C CA . ALA A 1 467 ? 52.569 2.868 -87.400 1.00 84.50 467 ALA A CA 1
ATOM 3709 C C . ALA A 1 467 ? 52.026 2.484 -88.795 1.00 84.50 467 ALA A C 1
ATOM 3711 O O . ALA A 1 467 ? 51.926 1.300 -89.119 1.00 84.50 467 ALA A O 1
ATOM 3712 N N . ALA A 1 468 ? 51.718 3.467 -89.650 1.00 89.62 468 ALA A N 1
ATOM 3713 C CA . ALA A 1 468 ? 51.326 3.223 -91.038 1.00 89.62 468 ALA A CA 1
ATOM 3714 C C . ALA A 1 468 ? 52.487 2.673 -91.889 1.00 89.62 468 ALA A C 1
ATOM 3716 O O . ALA A 1 468 ? 52.274 1.747 -92.675 1.00 89.62 468 ALA A O 1
ATOM 3717 N N . GLN A 1 469 ? 53.709 3.187 -91.699 1.00 89.19 469 GLN A N 1
ATOM 3718 C CA . GLN A 1 469 ? 54.913 2.686 -92.366 1.00 89.19 469 GLN A CA 1
ATOM 3719 C C . GLN A 1 469 ? 55.221 1.240 -91.958 1.00 89.19 469 GLN A C 1
ATOM 3721 O O . GLN A 1 469 ? 55.356 0.392 -92.833 1.00 89.19 469 GLN A O 1
ATOM 3726 N N . GLU A 1 470 ? 55.189 0.905 -90.665 1.00 90.25 470 GLU A N 1
ATOM 3727 C CA . GLU A 1 470 ? 55.345 -0.483 -90.205 1.00 90.25 470 GLU A CA 1
ATOM 3728 C C . GLU A 1 470 ? 54.345 -1.448 -90.868 1.00 90.25 470 GLU A C 1
ATOM 3730 O O . GLU A 1 470 ? 54.668 -2.604 -91.139 1.00 90.25 470 GLU A O 1
ATOM 3735 N N . VAL A 1 471 ? 53.109 -1.001 -91.116 1.00 87.81 471 VAL A N 1
ATOM 3736 C CA . VAL A 1 471 ? 52.079 -1.794 -91.808 1.00 87.81 471 VAL A CA 1
ATOM 3737 C C . VAL A 1 471 ? 52.360 -1.909 -93.312 1.00 87.81 471 VAL A C 1
ATOM 3739 O O . VAL A 1 471 ? 51.979 -2.913 -93.916 1.00 87.81 471 VAL A O 1
ATOM 3742 N N . ALA A 1 472 ? 53.027 -0.931 -93.928 1.00 90.19 472 ALA A N 1
ATOM 3743 C CA . ALA A 1 472 ? 53.523 -1.035 -95.299 1.00 90.19 472 ALA A CA 1
ATOM 3744 C C . ALA A 1 472 ? 54.711 -2.009 -95.385 1.00 90.19 472 ALA A C 1
ATOM 3746 O O . ALA A 1 472 ? 54.665 -2.943 -96.183 1.00 90.19 472 ALA A O 1
ATOM 3747 N N . ASP A 1 473 ? 55.700 -1.883 -94.500 1.00 90.50 473 ASP A N 1
ATOM 3748 C CA . ASP A 1 473 ? 56.883 -2.748 -94.459 1.00 90.50 473 ASP A CA 1
ATOM 3749 C C . ASP A 1 473 ? 56.493 -4.215 -94.209 1.00 90.50 473 ASP A C 1
ATOM 3751 O O . ASP A 1 473 ? 56.940 -5.114 -94.920 1.00 90.50 473 ASP A O 1
ATOM 3755 N N . LYS A 1 474 ? 55.546 -4.470 -93.293 1.00 92.31 474 LYS A N 1
ATOM 3756 C CA . LYS A 1 474 ? 54.979 -5.814 -93.054 1.00 92.31 474 LYS A CA 1
ATOM 3757 C C . LYS A 1 474 ? 54.235 -6.377 -94.280 1.00 92.31 474 LYS A C 1
ATOM 3759 O O . LYS A 1 474 ? 54.209 -7.593 -94.459 1.00 92.31 474 LYS A O 1
ATOM 3764 N N . LYS A 1 475 ? 53.665 -5.534 -95.156 1.00 91.44 475 LYS A N 1
ATOM 3765 C CA . LYS A 1 475 ? 53.085 -5.967 -96.448 1.00 91.44 475 LYS A CA 1
ATOM 3766 C C . LYS A 1 475 ? 54.162 -6.251 -97.499 1.00 91.44 475 LYS A C 1
ATOM 3768 O O . LYS A 1 475 ? 54.014 -7.219 -98.241 1.00 91.44 475 LYS A O 1
ATOM 3773 N N . VAL A 1 476 ? 55.228 -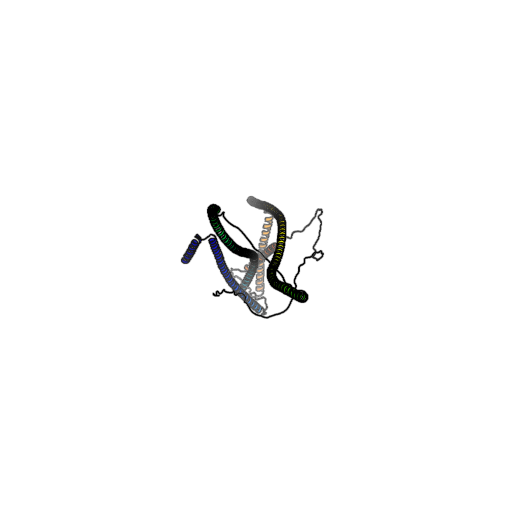5.451 -97.556 1.00 90.88 476 VAL A N 1
ATOM 3774 C CA . VAL A 1 476 ? 56.363 -5.660 -98.474 1.00 90.88 476 VAL A CA 1
ATOM 3775 C C . VAL A 1 476 ? 57.110 -6.945 -98.117 1.00 90.88 476 VAL A C 1
ATOM 3777 O O . VAL A 1 476 ? 57.286 -7.792 -98.988 1.00 90.88 476 VAL A O 1
ATOM 3780 N N . ALA A 1 477 ? 57.438 -7.154 -96.839 1.00 90.06 477 ALA A N 1
ATOM 3781 C CA . ALA A 1 477 ? 58.065 -8.382 -96.351 1.00 90.06 477 ALA A CA 1
ATOM 3782 C C . ALA A 1 477 ? 57.196 -9.622 -96.623 1.00 90.06 477 ALA A C 1
ATOM 3784 O O . ALA A 1 477 ? 57.698 -10.655 -97.064 1.00 90.06 477 ALA A O 1
ATOM 3785 N N . ALA A 1 478 ? 55.871 -9.516 -96.452 1.00 85.88 478 ALA A N 1
ATOM 3786 C CA . ALA A 1 478 ? 54.958 -10.583 -96.850 1.00 85.88 478 ALA A CA 1
ATOM 3787 C C . ALA A 1 478 ? 55.027 -10.857 -98.364 1.00 85.88 478 ALA A C 1
ATOM 3789 O O . ALA A 1 478 ? 55.145 -12.012 -98.762 1.00 85.88 478 ALA A O 1
ATOM 3790 N N . ALA A 1 479 ? 54.984 -9.826 -99.215 1.00 88.06 479 ALA A N 1
ATOM 3791 C CA . ALA A 1 479 ? 55.080 -9.982 -100.669 1.00 88.06 479 ALA A CA 1
ATOM 3792 C C . ALA A 1 479 ? 56.426 -10.589 -101.116 1.00 88.06 479 ALA A C 1
ATOM 3794 O O . ALA A 1 479 ? 56.445 -11.444 -102.000 1.00 88.06 479 ALA A O 1
ATOM 3795 N N . GLN A 1 480 ? 57.533 -10.217 -100.467 1.00 84.75 480 GLN A N 1
ATOM 3796 C CA . GLN A 1 480 ? 58.850 -10.827 -100.671 1.00 84.75 480 GLN A CA 1
ATOM 3797 C C . GLN A 1 480 ? 58.832 -12.318 -100.304 1.00 84.75 480 GLN A C 1
ATOM 3799 O O . GLN A 1 480 ? 59.222 -13.140 -101.129 1.00 84.75 480 GLN A O 1
ATOM 3804 N N . ALA A 1 481 ? 58.256 -12.691 -99.156 1.00 87.12 481 ALA A N 1
ATOM 3805 C CA . ALA A 1 481 ? 58.089 -14.093 -98.768 1.00 87.12 481 ALA A CA 1
ATOM 3806 C C . ALA A 1 481 ? 57.182 -14.891 -99.734 1.00 87.12 481 ALA A C 1
ATOM 3808 O O . ALA A 1 481 ? 57.439 -16.068 -99.983 1.00 87.12 481 ALA A O 1
ATOM 3809 N N . TRP A 1 482 ? 56.156 -14.274 -100.341 1.00 87.06 482 TRP A N 1
ATOM 3810 C CA . TRP A 1 482 ? 55.377 -14.906 -101.423 1.00 87.06 482 TRP A CA 1
ATOM 3811 C C . TRP A 1 482 ? 56.222 -15.134 -102.688 1.00 87.06 482 TRP A C 1
ATOM 3813 O O . TRP A 1 482 ? 56.108 -16.189 -103.313 1.00 87.06 482 TRP A O 1
ATOM 3823 N N . ILE A 1 483 ? 57.087 -14.184 -103.060 1.00 88.44 483 ILE A N 1
ATOM 3824 C CA . ILE A 1 483 ? 58.016 -14.322 -104.195 1.00 88.44 483 ILE A CA 1
ATOM 3825 C C . ILE A 1 483 ? 59.061 -15.412 -103.914 1.00 88.44 483 ILE A C 1
ATOM 3827 O O . ILE A 1 483 ? 59.374 -16.204 -104.800 1.00 88.44 483 ILE A O 1
ATOM 3831 N N . GLU A 1 484 ? 59.582 -15.496 -102.693 1.00 86.00 484 GLU A N 1
ATOM 3832 C CA . GLU A 1 484 ? 60.548 -16.523 -102.290 1.00 86.00 484 GLU A CA 1
ATOM 3833 C C . GLU A 1 484 ? 59.914 -17.912 -102.198 1.00 86.00 484 GLU A C 1
ATOM 3835 O O . GLU A 1 484 ? 60.498 -18.869 -102.697 1.00 86.00 484 GLU A O 1
ATOM 3840 N N . ALA A 1 485 ? 58.681 -18.030 -101.697 1.00 83.38 485 ALA A N 1
ATOM 3841 C CA . ALA A 1 485 ? 57.924 -19.280 -101.747 1.00 83.38 485 ALA A CA 1
ATOM 3842 C C . ALA A 1 485 ? 57.651 -19.744 -103.193 1.00 83.38 485 ALA A C 1
ATOM 3844 O O . ALA A 1 485 ? 57.689 -20.943 -103.474 1.00 83.38 485 ALA A O 1
ATOM 3845 N N . LEU A 1 486 ? 57.424 -18.814 -104.131 1.00 83.12 486 LEU A N 1
ATOM 3846 C CA . LEU A 1 486 ? 57.326 -19.135 -105.559 1.00 83.12 486 LEU A CA 1
ATOM 3847 C C . LEU A 1 486 ? 58.676 -19.580 -106.142 1.00 83.12 486 LEU A C 1
ATOM 3849 O O . LEU A 1 486 ? 58.714 -20.602 -106.822 1.00 83.12 486 LEU A O 1
ATOM 3853 N N . LYS A 1 487 ? 59.783 -18.888 -105.832 1.00 85.19 487 LYS A N 1
ATOM 3854 C CA . LYS A 1 487 ? 61.141 -19.306 -106.236 1.00 85.19 487 LYS A CA 1
ATOM 3855 C C . LYS A 1 487 ? 61.490 -20.697 -105.700 1.00 85.19 487 LYS A C 1
ATOM 3857 O O . LYS A 1 487 ? 61.975 -21.521 -106.466 1.00 85.19 487 LYS A O 1
ATOM 3862 N N . ALA A 1 488 ? 61.183 -20.978 -104.434 1.00 82.00 488 ALA A N 1
ATOM 3863 C CA . ALA A 1 488 ? 61.414 -22.275 -103.806 1.00 82.00 488 ALA A CA 1
ATOM 3864 C C . ALA A 1 488 ? 60.588 -23.385 -104.474 1.00 82.00 488 ALA A C 1
ATOM 3866 O O . ALA A 1 488 ? 61.141 -24.423 -104.827 1.00 82.00 488 ALA A O 1
ATOM 3867 N N . LYS A 1 489 ? 59.296 -23.146 -104.749 1.00 80.06 489 LYS A N 1
ATOM 3868 C CA . LYS A 1 489 ? 58.456 -24.083 -105.517 1.00 80.06 489 LYS A CA 1
ATOM 3869 C C . LYS A 1 489 ? 58.982 -24.288 -106.944 1.00 80.06 489 LYS A C 1
ATOM 3871 O O . LYS A 1 489 ? 58.856 -25.367 -107.509 1.00 80.06 489 LYS A O 1
ATOM 3876 N N . ASP A 1 490 ? 59.584 -23.270 -107.547 1.00 81.38 490 ASP A N 1
ATOM 3877 C CA . ASP A 1 490 ? 60.141 -23.362 -108.897 1.00 81.38 490 ASP A CA 1
ATOM 3878 C C . ASP A 1 490 ? 61.513 -24.051 -108.927 1.00 81.38 490 ASP A C 1
ATOM 3880 O O . ASP A 1 490 ? 61.823 -24.739 -109.898 1.00 81.38 490 ASP A O 1
ATOM 3884 N N . GLN A 1 491 ? 62.289 -23.970 -107.845 1.00 81.56 491 GLN A N 1
ATOM 3885 C CA . GLN A 1 491 ? 63.455 -24.823 -107.610 1.00 81.56 491 GLN A CA 1
ATOM 3886 C C . GLN A 1 491 ? 63.033 -26.273 -107.325 1.00 81.56 491 GLN A C 1
ATOM 3888 O O . GLN A 1 491 ? 63.613 -27.179 -107.907 1.00 81.56 491 GLN A O 1
ATOM 3893 N N . GLU A 1 492 ? 61.972 -26.511 -106.549 1.00 77.12 492 GLU A N 1
ATOM 3894 C CA . GLU A 1 492 ? 61.382 -27.846 -106.352 1.00 77.12 492 GLU A CA 1
ATOM 3895 C C . GLU A 1 492 ? 60.933 -28.467 -107.689 1.00 77.12 492 GLU A C 1
ATOM 3897 O O . GLU A 1 492 ? 61.223 -29.631 -107.962 1.00 77.12 492 GLU A O 1
ATOM 3902 N N . ARG A 1 493 ? 60.293 -27.677 -108.569 1.00 71.25 493 ARG A N 1
ATOM 3903 C CA . ARG A 1 493 ? 59.948 -28.103 -109.938 1.00 71.25 493 ARG A CA 1
ATOM 3904 C C . ARG A 1 493 ? 61.181 -28.436 -110.784 1.00 71.25 493 ARG A C 1
ATOM 3906 O O . ARG A 1 493 ? 61.110 -29.378 -111.566 1.00 71.25 493 ARG A O 1
ATOM 3913 N N . ARG A 1 494 ? 62.288 -27.695 -110.642 1.00 71.62 494 ARG A N 1
ATOM 3914 C CA . ARG A 1 494 ? 63.555 -27.992 -111.338 1.00 71.62 494 ARG A CA 1
ATOM 3915 C C . ARG A 1 494 ? 64.188 -29.282 -110.828 1.00 71.62 494 ARG A C 1
ATOM 3917 O O . ARG A 1 494 ? 64.434 -30.157 -111.641 1.00 71.62 494 ARG A O 1
ATOM 3924 N N . MET A 1 495 ? 64.340 -29.440 -109.511 1.00 71.75 495 MET A N 1
ATOM 3925 C CA . MET A 1 495 ? 64.887 -30.664 -108.909 1.00 71.75 495 MET A CA 1
ATOM 3926 C C . MET A 1 495 ? 64.088 -31.904 -109.335 1.00 71.75 495 MET A C 1
ATOM 3928 O O . MET A 1 495 ? 64.681 -32.911 -109.698 1.00 71.75 495 MET A O 1
ATOM 3932 N N . LYS A 1 496 ? 62.749 -31.815 -109.373 1.00 64.56 496 LYS A N 1
ATOM 3933 C CA . LYS A 1 496 ? 61.882 -32.900 -109.870 1.00 64.56 496 LYS A CA 1
ATOM 3934 C C . LYS A 1 496 ? 62.092 -33.206 -111.358 1.00 64.56 496 LYS A C 1
ATOM 3936 O O . LYS A 1 496 ? 62.148 -34.371 -111.727 1.00 64.56 496 LYS A O 1
ATOM 3941 N N . ALA A 1 497 ? 62.261 -32.183 -112.196 1.00 62.78 497 ALA A N 1
ATOM 3942 C CA . ALA A 1 497 ? 62.580 -32.356 -113.617 1.00 62.78 497 ALA A CA 1
ATOM 3943 C C . ALA A 1 497 ? 64.019 -32.855 -113.878 1.00 62.78 497 ALA A C 1
ATOM 3945 O O . ALA A 1 497 ? 64.321 -33.286 -114.986 1.00 62.78 497 ALA A O 1
ATOM 3946 N N . GLU A 1 498 ? 64.900 -32.791 -112.879 1.00 59.56 498 GLU A N 1
ATOM 3947 C CA . GLU A 1 498 ? 66.296 -33.242 -112.947 1.00 59.56 498 GLU A CA 1
ATOM 3948 C C . GLU A 1 498 ? 66.470 -34.673 -112.393 1.00 59.56 498 GLU A C 1
ATOM 3950 O O . GLU A 1 498 ? 67.405 -35.373 -112.776 1.00 59.56 498 GLU A O 1
ATOM 3955 N N . THR A 1 499 ? 65.531 -35.152 -111.563 1.00 54.69 499 THR A N 1
ATOM 3956 C CA . THR A 1 499 ? 65.468 -36.549 -111.089 1.00 54.69 499 THR A CA 1
ATOM 3957 C C . THR A 1 499 ? 64.760 -37.524 -112.036 1.00 54.69 499 THR A C 1
ATOM 3959 O O . THR A 1 499 ? 64.941 -38.727 -111.872 1.00 54.69 499 THR A O 1
ATOM 3962 N N . ASP A 1 500 ? 64.005 -37.037 -113.029 1.00 44.59 500 ASP A N 1
ATOM 3963 C CA . ASP A 1 500 ? 63.323 -37.849 -114.057 1.00 44.59 500 ASP A CA 1
ATOM 3964 C C . ASP A 1 500 ? 63.961 -37.641 -115.457 1.00 44.59 500 ASP A C 1
ATOM 3966 O O . ASP A 1 500 ? 63.418 -36.914 -116.294 1.00 44.59 500 ASP A O 1
ATOM 3970 N N . PRO A 1 501 ? 65.124 -38.254 -115.767 1.00 48.53 501 PRO A N 1
ATOM 3971 C CA . PRO A 1 501 ? 65.870 -38.001 -117.003 1.00 48.53 501 PRO A CA 1
ATOM 3972 C C . PRO A 1 501 ? 65.309 -38.759 -118.225 1.00 48.53 501 PRO A C 1
ATOM 3974 O O . PRO A 1 501 ? 66.024 -39.502 -118.900 1.00 48.53 501 PRO A O 1
ATOM 3977 N N . THR A 1 502 ? 64.023 -38.602 -118.554 1.00 42.00 502 THR A N 1
ATOM 3978 C CA . THR A 1 502 ? 63.450 -39.060 -119.837 1.00 42.00 502 THR A CA 1
ATOM 3979 C C . THR A 1 502 ? 62.263 -38.185 -120.264 1.00 42.00 502 THR A C 1
ATOM 3981 O O . THR A 1 502 ? 61.418 -37.841 -119.450 1.00 42.00 502 THR A O 1
ATOM 3984 N N . GLN A 1 503 ? 62.172 -37.891 -121.568 1.00 40.53 503 GLN A N 1
ATOM 3985 C CA . GLN A 1 503 ? 61.160 -37.042 -122.232 1.00 40.53 503 GLN A CA 1
ATOM 3986 C C . GLN A 1 503 ? 61.300 -35.519 -122.044 1.00 40.53 503 GLN A C 1
ATOM 3988 O O . GLN A 1 503 ? 60.443 -34.838 -121.487 1.00 40.53 503 GLN A O 1
ATOM 3993 N N . SER A 1 504 ? 62.324 -34.951 -122.680 1.00 30.39 504 SER A N 1
ATOM 3994 C CA . SER A 1 504 ? 62.202 -33.616 -123.271 1.00 30.39 504 SER A CA 1
ATOM 3995 C C . SER A 1 504 ? 61.502 -33.710 -124.638 1.00 30.39 504 SER A C 1
ATOM 3997 O O . SER A 1 504 ? 61.922 -34.511 -125.464 1.00 30.39 504 SER A O 1
ATOM 3999 N N . TRP A 1 505 ? 60.435 -32.923 -124.861 1.00 28.45 505 TRP A N 1
ATOM 4000 C CA . TRP A 1 505 ? 60.062 -32.192 -126.101 1.00 28.45 505 TRP A CA 1
ATOM 4001 C C . TRP A 1 505 ? 58.622 -31.621 -126.000 1.00 28.45 505 TRP A C 1
ATOM 4003 O O . TRP A 1 505 ? 57.766 -32.193 -125.338 1.00 28.45 505 TRP A O 1
ATOM 4013 N N . ALA A 1 506 ? 58.362 -30.500 -126.692 1.00 28.91 506 ALA A N 1
ATOM 4014 C CA . ALA A 1 506 ? 57.034 -29.931 -127.021 1.00 28.91 506 ALA A CA 1
ATOM 4015 C C . ALA A 1 506 ? 56.079 -29.442 -125.887 1.00 28.91 506 ALA A C 1
ATOM 4017 O O . ALA A 1 506 ? 55.046 -30.036 -125.597 1.00 28.91 506 ALA A O 1
ATOM 4018 N N . LEU A 1 507 ? 56.395 -28.263 -125.332 1.00 31.88 507 LEU A N 1
ATOM 4019 C CA . LEU A 1 507 ? 55.552 -27.035 -125.331 1.00 31.88 507 LEU A CA 1
ATOM 4020 C C . LEU A 1 507 ? 54.003 -27.208 -125.469 1.00 31.88 507 LEU A C 1
ATOM 4022 O O . LEU A 1 507 ? 53.536 -27.651 -126.509 1.00 31.88 507 LEU A O 1
ATOM 4026 N N . VAL A 1 508 ? 53.168 -26.901 -124.452 1.00 37.16 508 VAL A N 1
ATOM 4027 C CA . VAL A 1 508 ? 52.667 -25.554 -124.012 1.00 37.16 508 VAL A CA 1
ATOM 4028 C C . VAL A 1 508 ? 51.454 -25.022 -124.821 1.00 37.16 508 VAL A C 1
ATOM 4030 O O . VAL A 1 508 ? 51.548 -25.012 -126.043 1.00 37.16 508 VAL A O 1
ATOM 4033 N N . PRO A 1 509 ? 50.385 -24.441 -124.205 1.00 43.22 509 PRO A N 1
ATOM 4034 C CA . PRO A 1 509 ? 49.892 -24.515 -122.814 1.00 43.22 509 PRO A CA 1
ATOM 4035 C C . PRO A 1 509 ? 48.416 -24.981 -122.677 1.00 43.22 509 PRO A C 1
ATOM 4037 O O . PRO A 1 509 ? 47.619 -24.880 -123.604 1.00 43.22 509 PRO A O 1
ATOM 4040 N N . VAL A 1 510 ? 48.005 -25.376 -121.462 1.00 32.44 510 VAL A N 1
ATOM 4041 C CA . VAL A 1 510 ? 46.580 -25.411 -121.066 1.00 32.44 510 VAL A CA 1
ATOM 4042 C C . VAL A 1 510 ? 46.297 -24.214 -120.164 1.00 32.44 510 VAL A C 1
ATOM 4044 O O . VAL A 1 510 ? 46.632 -24.229 -118.980 1.00 32.44 510 VAL A O 1
ATOM 4047 N N . GLU A 1 511 ? 45.670 -23.181 -120.717 1.00 34.28 511 GLU A N 1
ATOM 4048 C CA . GLU A 1 511 ? 45.149 -22.063 -119.933 1.00 34.28 511 GLU A CA 1
ATOM 4049 C C . GLU A 1 511 ? 43.780 -22.461 -119.359 1.00 34.28 511 GLU A C 1
ATOM 4051 O O . GLU A 1 511 ? 42.855 -22.782 -120.106 1.00 34.28 511 GLU A O 1
ATOM 4056 N N . ARG A 1 512 ? 43.657 -22.524 -118.024 1.00 30.33 512 ARG A N 1
ATOM 4057 C CA . ARG A 1 512 ? 42.397 -22.882 -117.354 1.00 30.33 512 ARG A CA 1
ATOM 4058 C C . ARG A 1 512 ? 41.948 -21.797 -116.384 1.00 30.33 512 ARG A C 1
ATOM 4060 O O . ARG A 1 512 ? 42.600 -21.497 -115.389 1.00 30.33 512 ARG A O 1
ATOM 4067 N N . GLU A 1 513 ? 40.772 -21.285 -116.701 1.00 30.34 513 GLU A N 1
ATOM 4068 C CA . GLU A 1 513 ? 39.961 -20.343 -115.948 1.00 30.34 513 GLU A CA 1
ATOM 4069 C C . GLU A 1 513 ? 39.533 -20.857 -114.554 1.00 30.34 513 GLU A C 1
ATOM 4071 O O . GLU A 1 513 ? 39.410 -22.060 -114.314 1.00 30.34 513 GLU A O 1
ATOM 4076 N N . SER A 1 514 ? 39.158 -19.908 -113.688 1.00 29.61 514 SER A N 1
ATOM 4077 C CA . SER A 1 514 ? 38.343 -20.064 -112.470 1.00 29.61 514 SER A CA 1
ATOM 4078 C C . SER A 1 514 ? 38.979 -20.675 -111.205 1.00 29.61 514 SER A C 1
ATOM 4080 O O . SER A 1 514 ? 39.518 -21.776 -111.198 1.00 29.61 514 SER A O 1
ATOM 4082 N N . LEU A 1 515 ? 38.807 -19.936 -110.096 1.00 27.80 515 LEU A N 1
ATOM 4083 C CA . LEU A 1 515 ? 38.268 -20.328 -108.771 1.00 27.80 515 LEU A CA 1
ATOM 4084 C C . LEU A 1 515 ? 38.896 -19.394 -107.709 1.00 27.80 515 LEU A C 1
ATOM 4086 O O . LEU A 1 515 ? 40.098 -19.408 -107.488 1.00 27.80 515 LEU A O 1
ATOM 4090 N N . SER A 1 516 ? 38.192 -18.428 -107.111 1.00 33.44 516 SER A N 1
ATOM 4091 C CA . SER A 1 516 ? 37.016 -18.545 -106.231 1.00 33.44 516 SER A CA 1
ATOM 4092 C C . SER A 1 516 ? 37.272 -19.315 -104.923 1.00 33.44 516 SER A C 1
ATOM 4094 O O . SER A 1 516 ? 37.520 -20.516 -104.926 1.00 33.44 516 SER A O 1
ATOM 4096 N N . LYS A 1 517 ? 37.023 -18.602 -103.809 1.00 40.28 517 LYS A N 1
ATOM 4097 C CA . LYS A 1 517 ? 36.793 -19.065 -102.418 1.00 40.28 517 LYS A CA 1
ATOM 4098 C C . LYS A 1 517 ? 38.031 -19.361 -101.526 1.00 40.28 517 LYS A C 1
ATOM 4100 O O . LYS A 1 517 ? 39.142 -19.489 -102.023 1.00 40.28 517 LYS A O 1
ATOM 4105 N N . PRO A 1 518 ? 37.875 -19.289 -100.175 1.00 49.34 518 PRO A N 1
ATOM 4106 C CA . PRO A 1 518 ? 38.928 -18.746 -99.300 1.00 49.34 518 PRO A CA 1
ATOM 4107 C C . PRO A 1 518 ? 39.324 -19.713 -98.151 1.00 49.34 518 PRO A C 1
ATOM 4109 O O . PRO A 1 518 ? 39.273 -20.925 -98.325 1.00 49.34 518 PRO A O 1
ATOM 4112 N N . LYS A 1 519 ? 39.610 -19.165 -96.947 1.00 42.72 519 LYS A N 1
ATOM 4113 C CA . LYS A 1 519 ? 39.836 -19.822 -95.624 1.00 42.72 519 LYS A CA 1
ATOM 4114 C C . LYS A 1 519 ? 41.296 -19.971 -95.132 1.00 42.72 519 LYS A C 1
ATOM 4116 O O . LYS A 1 519 ? 41.660 -21.018 -94.611 1.00 42.72 519 LYS A O 1
ATOM 4121 N N . LYS A 1 520 ? 42.095 -18.892 -95.129 1.00 40.94 520 LYS A N 1
ATOM 4122 C CA . LYS A 1 520 ? 43.232 -18.761 -94.171 1.00 40.94 520 LYS A CA 1
ATOM 4123 C C . LYS A 1 520 ? 43.164 -17.544 -93.227 1.00 40.94 520 LYS A C 1
ATOM 4125 O O . LYS A 1 520 ? 43.694 -17.603 -92.125 1.00 40.94 520 LYS A O 1
ATOM 4130 N N . GLY A 1 521 ? 42.387 -16.5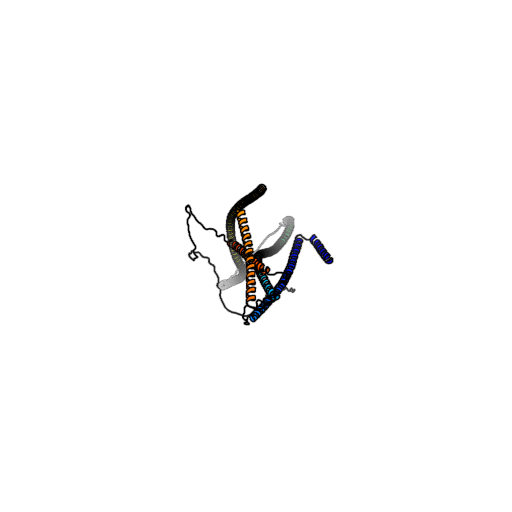03 -93.550 1.00 46.34 521 GLY A N 1
ATOM 4131 C CA . GLY A 1 521 ? 42.243 -15.312 -92.690 1.00 46.34 521 GLY A CA 1
ATOM 4132 C C . GLY A 1 521 ? 41.452 -15.491 -91.378 1.00 46.34 521 GLY A C 1
ATOM 4133 O O . GLY A 1 521 ? 41.484 -14.601 -90.535 1.00 46.34 521 GLY A O 1
ATOM 4134 N N . SER A 1 522 ? 40.736 -16.606 -91.178 1.00 46.66 522 SER A N 1
ATOM 4135 C CA . SER A 1 522 ? 39.890 -16.804 -89.982 1.00 46.66 522 SER A CA 1
ATOM 4136 C C . SER A 1 522 ? 40.681 -17.187 -88.727 1.00 46.66 522 SER A C 1
ATOM 4138 O O . SER A 1 522 ? 40.297 -16.782 -87.634 1.00 46.66 522 SER A O 1
ATOM 4140 N N . VAL A 1 523 ? 41.782 -17.933 -88.873 1.00 53.97 523 VAL A N 1
ATOM 4141 C CA . VAL A 1 523 ? 42.613 -18.360 -87.734 1.00 53.97 523 VAL A CA 1
ATOM 4142 C C . VAL A 1 523 ? 43.438 -17.182 -87.220 1.00 53.97 523 VAL A C 1
ATOM 4144 O O . VAL A 1 523 ? 43.365 -16.866 -86.039 1.00 53.97 523 VAL A O 1
ATOM 4147 N N . LEU A 1 524 ? 44.113 -16.454 -88.116 1.00 50.66 524 LEU A N 1
ATOM 4148 C CA . LEU A 1 524 ? 44.941 -15.304 -87.741 1.00 50.66 524 LEU A CA 1
ATOM 4149 C C . LEU A 1 524 ? 44.117 -14.175 -87.092 1.00 50.66 524 LEU A C 1
ATOM 4151 O O . LEU A 1 524 ? 44.525 -13.629 -86.074 1.00 50.66 524 LEU A O 1
ATOM 4155 N N . LYS A 1 525 ? 42.903 -13.888 -87.594 1.00 52.56 525 LYS A N 1
ATOM 4156 C CA . LYS A 1 525 ? 41.986 -12.933 -86.939 1.00 52.56 525 LYS A CA 1
ATOM 4157 C C . LYS A 1 525 ? 41.484 -13.406 -85.565 1.00 52.56 525 LYS A C 1
ATOM 4159 O O . LYS A 1 525 ? 41.168 -12.565 -84.731 1.00 52.56 525 LYS A O 1
ATOM 4164 N N . LYS A 1 526 ? 41.413 -14.721 -85.313 1.00 58.50 526 LYS A N 1
ATOM 4165 C CA . LYS A 1 526 ? 41.047 -15.282 -83.999 1.00 58.50 526 LYS A CA 1
ATOM 4166 C C . LYS A 1 526 ? 42.217 -15.347 -83.013 1.00 58.50 526 LYS A C 1
ATOM 4168 O O . LYS A 1 526 ? 41.950 -15.291 -81.820 1.00 58.50 526 LYS A O 1
ATOM 4173 N N . ALA A 1 527 ? 43.461 -15.434 -83.487 1.00 58.75 527 ALA A N 1
ATOM 4174 C CA . ALA A 1 527 ? 44.649 -15.214 -82.659 1.00 58.75 527 ALA A CA 1
ATOM 4175 C C . ALA A 1 527 ? 44.709 -13.741 -82.228 1.00 58.75 527 ALA A C 1
ATOM 4177 O O . ALA A 1 527 ? 44.480 -13.444 -81.063 1.00 58.75 527 ALA A O 1
ATOM 4178 N N . ILE A 1 528 ? 44.771 -12.815 -83.194 1.00 59.44 528 ILE A N 1
ATOM 4179 C CA . ILE A 1 528 ? 44.866 -11.368 -82.936 1.00 59.44 528 ILE A CA 1
ATOM 4180 C C . ILE A 1 528 ? 43.734 -10.854 -82.026 1.00 59.44 528 ILE A C 1
ATOM 4182 O O . ILE A 1 528 ? 43.982 -10.031 -81.149 1.00 59.44 528 ILE A O 1
ATOM 4186 N N . LYS A 1 529 ? 42.487 -11.340 -82.171 1.00 60.28 529 LYS A N 1
ATOM 4187 C CA . LYS A 1 529 ? 41.396 -10.940 -81.259 1.00 60.28 529 LYS A CA 1
ATOM 4188 C C . LYS A 1 529 ? 41.503 -11.567 -79.856 1.00 60.28 529 LYS A C 1
ATOM 4190 O O . LYS A 1 529 ? 40.939 -11.008 -78.926 1.00 60.28 529 LYS A O 1
ATOM 4195 N N . LYS A 1 530 ? 42.238 -12.668 -79.670 1.00 61.88 530 LYS A N 1
ATOM 4196 C CA . LYS A 1 530 ? 42.608 -13.173 -78.337 1.00 61.88 530 LYS A CA 1
ATOM 4197 C C . LYS A 1 530 ? 43.748 -12.367 -77.711 1.00 61.88 530 LYS A C 1
ATOM 4199 O O . LYS A 1 530 ? 43.599 -12.004 -76.553 1.00 61.88 530 LYS A O 1
ATOM 4204 N N . GLU A 1 531 ? 44.807 -12.022 -78.453 1.00 61.03 531 GLU A N 1
ATOM 4205 C CA . GLU A 1 531 ? 45.857 -11.110 -77.951 1.00 61.03 531 GLU A CA 1
ATOM 4206 C C . GLU A 1 531 ? 45.269 -9.763 -77.490 1.00 61.03 531 GLU A C 1
ATOM 4208 O O . GLU A 1 531 ? 45.574 -9.299 -76.395 1.00 61.03 531 GLU A O 1
ATOM 4213 N N . ILE A 1 532 ? 44.386 -9.152 -78.295 1.00 65.38 532 ILE A N 1
ATOM 4214 C CA . ILE A 1 532 ? 43.738 -7.875 -77.944 1.00 65.38 532 ILE A CA 1
ATOM 4215 C C . ILE A 1 532 ? 42.925 -8.012 -76.652 1.00 65.38 532 ILE A C 1
ATOM 4217 O O . ILE A 1 532 ? 43.131 -7.230 -75.730 1.00 65.38 532 ILE A O 1
ATOM 4221 N N . ASN A 1 533 ? 42.058 -9.027 -76.561 1.00 66.25 533 ASN A N 1
ATOM 4222 C CA . ASN A 1 533 ? 41.265 -9.270 -75.357 1.00 66.25 533 ASN A CA 1
ATOM 4223 C C . ASN A 1 533 ? 42.146 -9.514 -74.120 1.00 66.25 533 ASN A C 1
ATOM 4225 O O . ASN A 1 533 ? 41.825 -9.005 -73.055 1.00 66.25 533 ASN A O 1
ATOM 4229 N N . HIS A 1 534 ? 43.260 -10.241 -74.250 1.00 62.97 534 HIS A N 1
ATOM 4230 C CA . HIS A 1 534 ? 44.158 -10.525 -73.127 1.00 62.97 534 HIS A CA 1
ATOM 4231 C C . HIS A 1 534 ? 44.840 -9.253 -72.591 1.00 62.97 534 HIS A C 1
ATOM 4233 O O . HIS A 1 534 ? 44.963 -9.090 -71.381 1.00 62.97 534 HIS A O 1
ATOM 4239 N N . HIS A 1 535 ? 45.208 -8.310 -73.468 1.00 56.56 535 HIS A N 1
ATOM 4240 C CA . HIS A 1 535 ? 45.746 -7.004 -73.064 1.00 56.56 535 HIS A CA 1
ATOM 4241 C C . HIS A 1 535 ? 44.685 -5.993 -72.586 1.00 56.56 535 HIS A C 1
ATOM 4243 O O . HIS A 1 535 ? 45.039 -5.000 -71.947 1.00 56.56 535 HIS A O 1
ATOM 4249 N N . GLU A 1 536 ? 43.403 -6.213 -72.891 1.00 60.28 536 GLU A N 1
ATOM 4250 C CA . GLU A 1 536 ? 42.274 -5.485 -72.292 1.00 60.28 536 GLU A CA 1
ATOM 4251 C C . GLU A 1 536 ? 42.007 -6.019 -70.867 1.00 60.28 536 GLU A C 1
ATOM 4253 O O . GLU A 1 536 ? 41.996 -5.244 -69.913 1.00 60.28 536 GLU A O 1
ATOM 4258 N N . GLU A 1 537 ? 41.952 -7.343 -70.699 1.00 57.88 537 GLU A N 1
ATOM 4259 C CA . GLU A 1 537 ? 41.793 -8.053 -69.416 1.00 57.88 537 GLU A CA 1
ATOM 4260 C C . GLU A 1 537 ? 42.949 -7.719 -68.441 1.00 57.88 537 GLU A C 1
ATOM 4262 O O . GLU A 1 537 ? 42.715 -7.281 -67.315 1.00 57.88 537 GLU A O 1
ATOM 4267 N N . GLU A 1 538 ? 44.204 -7.736 -68.914 1.00 61.03 538 GLU A N 1
ATOM 4268 C CA . GLU A 1 538 ? 45.390 -7.273 -68.169 1.00 61.03 538 GLU A CA 1
ATOM 4269 C C . GLU A 1 538 ? 45.341 -5.800 -67.715 1.00 61.03 538 GLU A C 1
ATOM 4271 O O . GLU A 1 538 ? 46.124 -5.410 -66.840 1.00 61.03 538 GLU A O 1
ATOM 4276 N N . ARG A 1 539 ? 44.532 -4.949 -68.359 1.00 54.62 539 ARG A N 1
ATOM 4277 C CA . ARG A 1 539 ? 44.373 -3.530 -67.995 1.00 54.62 539 ARG A CA 1
ATOM 4278 C C . ARG A 1 539 ? 43.258 -3.342 -66.980 1.00 54.62 539 ARG A C 1
ATOM 4280 O O . ARG A 1 539 ? 43.428 -2.540 -66.065 1.00 54.62 539 ARG A O 1
ATOM 4287 N N . GLU A 1 540 ? 42.167 -4.088 -67.113 1.00 55.59 540 GLU A N 1
ATOM 4288 C CA . GLU A 1 540 ? 41.083 -4.092 -66.130 1.00 55.59 540 GLU A CA 1
ATOM 4289 C C . GLU A 1 540 ? 41.555 -4.696 -64.799 1.00 55.59 540 GLU A C 1
ATOM 4291 O O . GLU A 1 540 ? 41.367 -4.064 -63.762 1.00 55.59 540 GLU A O 1
ATOM 4296 N N . GLU A 1 541 ? 42.312 -5.802 -64.802 1.00 56.50 541 GLU A N 1
ATOM 4297 C CA . GLU A 1 541 ? 42.921 -6.350 -63.576 1.00 56.50 541 GLU A CA 1
ATOM 4298 C C . GLU A 1 541 ? 43.853 -5.343 -62.874 1.00 56.50 541 GLU A C 1
ATOM 4300 O O . GLU A 1 541 ? 43.821 -5.210 -61.649 1.00 56.50 541 GLU A O 1
ATOM 4305 N N . LYS A 1 542 ? 44.644 -4.569 -63.633 1.00 54.62 542 LYS A N 1
ATOM 4306 C CA . LYS A 1 542 ? 45.523 -3.523 -63.074 1.00 54.62 542 LYS A CA 1
ATOM 4307 C C . LYS A 1 542 ? 44.747 -2.294 -62.571 1.00 54.62 542 LYS A C 1
ATOM 4309 O O . LYS A 1 542 ? 45.221 -1.616 -61.660 1.00 54.62 542 LYS A O 1
ATOM 4314 N N . LEU A 1 543 ? 43.552 -2.019 -63.101 1.00 53.62 543 LEU A N 1
ATOM 4315 C CA . LEU A 1 543 ? 42.641 -0.989 -62.580 1.00 53.62 543 LEU A CA 1
ATOM 4316 C C . LEU A 1 543 ? 41.914 -1.445 -61.304 1.00 53.62 543 LEU A C 1
ATOM 4318 O O . LEU A 1 543 ? 41.781 -0.646 -60.378 1.00 53.62 543 LEU A O 1
ATOM 4322 N N . VAL A 1 544 ? 41.518 -2.719 -61.220 1.00 53.81 544 VAL A N 1
ATOM 4323 C CA . VAL A 1 544 ? 40.916 -3.323 -60.017 1.00 53.81 544 VAL A CA 1
ATOM 4324 C C . VAL A 1 544 ? 41.927 -3.361 -58.866 1.00 53.81 544 VAL A C 1
ATOM 4326 O O . VAL A 1 544 ? 41.654 -2.817 -57.797 1.00 53.81 544 VAL A O 1
ATOM 4329 N N . GLN A 1 545 ? 43.148 -3.855 -59.105 1.00 47.25 545 GLN A N 1
ATOM 4330 C CA . GLN A 1 545 ? 44.230 -3.821 -58.106 1.00 47.25 545 GLN A CA 1
ATOM 4331 C C . GLN A 1 545 ? 44.585 -2.385 -57.664 1.00 47.25 545 GLN A C 1
ATOM 4333 O O . GLN A 1 545 ? 44.960 -2.158 -56.513 1.00 47.25 545 GLN A O 1
ATOM 4338 N N . SER A 1 546 ? 44.415 -1.389 -58.545 1.00 49.94 546 SER A N 1
ATOM 4339 C CA . SER A 1 546 ? 44.585 0.030 -58.203 1.00 49.94 546 SER A CA 1
ATOM 4340 C C . SER A 1 546 ? 43.446 0.616 -57.350 1.00 49.94 546 SER A C 1
ATOM 4342 O O . SER A 1 546 ? 43.633 1.705 -56.795 1.00 49.94 546 SER A O 1
ATOM 4344 N N . HIS A 1 547 ? 42.286 -0.041 -57.256 1.00 42.06 547 HIS A N 1
ATOM 4345 C CA . HIS A 1 547 ? 41.185 0.369 -56.378 1.00 42.06 547 HIS A CA 1
ATOM 4346 C C . HIS A 1 547 ? 41.333 -0.235 -54.977 1.00 42.06 547 HIS A C 1
ATOM 4348 O O . HIS A 1 547 ? 41.278 0.503 -53.991 1.00 42.06 547 HIS A O 1
ATOM 4354 N N . ASP A 1 548 ? 41.627 -1.534 -54.879 1.00 46.16 548 ASP A N 1
ATOM 4355 C CA . ASP A 1 548 ? 41.743 -2.229 -53.587 1.00 46.16 548 ASP A CA 1
ATOM 4356 C C . ASP A 1 548 ? 42.894 -1.692 -52.715 1.00 46.16 548 ASP A C 1
ATOM 4358 O O . ASP A 1 548 ? 42.788 -1.647 -51.489 1.00 46.16 548 ASP A O 1
ATOM 4362 N N . MET A 1 549 ? 43.970 -1.170 -53.319 1.00 46.38 549 MET A N 1
ATOM 4363 C CA . MET A 1 549 ? 45.061 -0.515 -52.579 1.00 46.38 549 MET A CA 1
ATOM 4364 C C . MET A 1 549 ? 44.747 0.911 -52.075 1.00 46.38 549 MET A C 1
ATOM 4366 O O . MET A 1 549 ? 45.627 1.548 -51.493 1.00 46.38 549 MET A O 1
ATOM 4370 N N . LYS A 1 550 ? 43.527 1.442 -52.265 1.00 41.84 550 LYS A N 1
ATOM 4371 C CA . LYS A 1 550 ? 43.147 2.807 -51.834 1.00 41.84 550 LYS A CA 1
ATOM 4372 C C . LYS A 1 550 ? 42.156 2.900 -50.668 1.00 41.84 550 LYS A C 1
ATOM 4374 O O . LYS A 1 550 ? 41.824 4.012 -50.264 1.00 41.84 550 LYS A O 1
ATOM 4379 N N . LEU A 1 551 ? 41.798 1.784 -50.029 1.00 43.66 551 LEU A N 1
ATOM 4380 C CA . LEU A 1 551 ? 41.073 1.770 -48.743 1.00 43.66 551 LEU A CA 1
ATOM 4381 C C . LEU A 1 551 ? 41.997 1.571 -47.524 1.00 43.66 551 LEU A C 1
ATOM 4383 O O . LEU A 1 551 ? 41.668 0.882 -46.562 1.00 43.66 551 LEU A O 1
ATOM 4387 N N . ALA A 1 552 ? 43.161 2.229 -47.545 1.00 36.00 552 ALA A N 1
ATOM 4388 C CA . ALA A 1 552 ? 44.119 2.248 -46.439 1.00 36.00 552 ALA A CA 1
ATOM 4389 C C . ALA A 1 552 ? 44.730 3.650 -46.234 1.00 36.00 552 ALA A C 1
ATOM 4391 O O . ALA A 1 552 ? 45.924 3.865 -46.453 1.00 36.00 552 ALA A O 1
ATOM 4392 N N . ILE A 1 553 ? 43.923 4.622 -45.784 1.00 33.19 553 ILE A N 1
ATOM 4393 C CA . ILE A 1 553 ? 44.444 5.919 -45.310 1.00 33.19 553 ILE A CA 1
ATOM 4394 C C . ILE A 1 553 ? 45.116 5.711 -43.945 1.00 33.19 553 ILE A C 1
ATOM 4396 O O . ILE A 1 553 ? 44.537 5.932 -42.882 1.00 33.19 553 ILE A O 1
ATOM 4400 N N . ALA A 1 554 ? 46.373 5.271 -43.978 1.00 29.55 554 ALA A N 1
ATOM 4401 C CA . ALA A 1 554 ? 47.245 5.275 -42.815 1.00 29.55 554 ALA A CA 1
ATOM 4402 C C . ALA A 1 554 ? 47.573 6.730 -42.437 1.00 29.55 554 ALA A C 1
ATOM 4404 O O . ALA A 1 554 ? 48.253 7.435 -43.183 1.00 29.55 554 ALA A O 1
ATOM 4405 N N . MET A 1 555 ? 47.094 7.188 -41.275 1.00 35.88 555 MET A N 1
ATOM 4406 C CA . MET A 1 555 ? 47.363 8.547 -40.790 1.00 35.88 555 MET A CA 1
ATOM 4407 C C . MET A 1 555 ? 48.876 8.771 -40.586 1.00 35.88 555 MET A C 1
ATOM 4409 O O . MET A 1 555 ? 49.489 8.051 -39.790 1.00 35.88 555 MET A O 1
ATOM 4413 N N . PRO A 1 556 ? 49.507 9.765 -41.245 1.00 33.38 556 PRO A N 1
ATOM 4414 C CA . PRO A 1 556 ? 50.946 9.969 -41.121 1.00 33.38 556 PRO A CA 1
ATOM 4415 C C . PRO A 1 556 ? 51.345 10.510 -39.743 1.00 33.38 556 PRO A C 1
ATOM 4417 O O . PRO A 1 556 ? 51.146 11.681 -39.425 1.00 33.38 556 PRO A O 1
ATOM 4420 N N . ARG A 1 557 ? 52.021 9.686 -38.935 1.00 36.22 557 ARG A N 1
ATOM 4421 C CA . ARG A 1 557 ? 52.850 10.193 -37.833 1.00 36.22 557 ARG A CA 1
ATOM 4422 C C . ARG A 1 557 ? 54.097 10.872 -38.405 1.00 36.22 557 ARG A C 1
ATOM 4424 O O . ARG A 1 557 ? 55.030 10.174 -38.800 1.00 36.22 557 ARG A O 1
ATOM 4431 N N . ARG A 1 558 ? 54.187 12.203 -38.323 1.00 30.92 558 ARG A N 1
ATOM 4432 C CA . ARG A 1 558 ? 55.481 12.892 -38.170 1.00 30.92 558 ARG A CA 1
ATOM 4433 C C . ARG A 1 558 ? 55.407 14.008 -37.134 1.00 30.92 558 ARG A C 1
ATOM 4435 O O . ARG A 1 558 ? 54.514 14.842 -37.142 1.00 30.92 558 ARG A O 1
ATOM 4442 N N . SER A 1 559 ? 56.381 13.978 -36.236 1.00 30.67 559 SER A N 1
ATOM 4443 C CA . SER A 1 559 ? 56.712 15.021 -35.271 1.00 30.67 559 SER A CA 1
ATOM 4444 C C . SER A 1 559 ? 57.611 16.082 -35.903 1.00 30.67 559 SER A C 1
ATOM 4446 O O . SER A 1 559 ? 58.448 15.707 -36.720 1.00 30.67 559 SER A O 1
ATOM 4448 N N . LEU A 1 560 ? 57.554 17.325 -35.410 1.00 33.44 560 LEU A N 1
ATOM 4449 C CA . LEU A 1 560 ? 58.740 18.108 -35.012 1.00 33.44 560 LEU A CA 1
ATOM 4450 C C . LEU A 1 560 ? 58.326 19.380 -34.236 1.00 33.44 560 LEU A C 1
ATOM 4452 O O . LEU A 1 560 ? 57.878 20.366 -34.803 1.00 33.44 560 LEU A O 1
ATOM 4456 N N . THR A 1 561 ? 58.457 19.287 -32.912 1.00 31.97 561 THR A N 1
ATOM 4457 C CA . THR A 1 561 ? 58.955 20.307 -31.962 1.00 31.97 561 THR A CA 1
ATOM 4458 C C . THR A 1 561 ? 59.021 21.795 -32.353 1.00 31.97 561 THR A C 1
ATOM 4460 O O . THR A 1 561 ? 59.765 22.153 -33.261 1.00 31.97 561 THR A O 1
ATOM 4463 N N . VAL A 1 562 ? 58.505 22.659 -31.466 1.00 28.92 562 VAL A N 1
ATOM 4464 C CA . VAL A 1 562 ? 59.257 23.734 -30.763 1.00 28.92 562 VAL A CA 1
ATOM 4465 C C . VAL A 1 562 ? 58.436 24.195 -29.531 1.00 28.92 562 VAL A C 1
ATOM 4467 O O . VAL A 1 562 ? 57.223 24.047 -29.547 1.00 28.92 562 VAL A O 1
ATOM 4470 N N . SER A 1 563 ? 59.116 24.634 -28.455 1.00 30.75 563 SER A N 1
ATOM 4471 C CA . SER A 1 563 ? 58.652 25.253 -27.173 1.00 30.75 563 SER A CA 1
ATOM 4472 C C . SER A 1 563 ? 57.144 25.298 -26.804 1.00 30.75 563 SER A C 1
ATOM 4474 O O . SER A 1 563 ? 56.334 25.778 -27.583 1.00 30.75 563 SER A O 1
ATOM 4476 N N . GLY A 1 564 ? 56.712 25.018 -25.564 1.00 29.92 564 GLY A N 1
ATOM 4477 C CA . GLY A 1 564 ? 57.440 24.712 -24.320 1.00 29.92 564 GLY A CA 1
ATOM 4478 C C . GLY A 1 564 ? 56.567 24.949 -23.063 1.00 29.92 564 GLY A C 1
ATOM 4479 O O . GLY A 1 564 ? 55.426 25.370 -23.187 1.00 29.92 564 GLY A O 1
ATOM 4480 N N . VAL A 1 565 ? 57.136 24.733 -21.865 1.00 32.28 565 VAL A N 1
ATOM 4481 C CA . VAL A 1 565 ? 56.549 24.977 -20.516 1.00 32.28 565 VAL A CA 1
ATOM 4482 C C . VAL A 1 565 ? 55.482 23.973 -20.006 1.00 32.28 565 VAL A C 1
ATOM 4484 O O . VAL A 1 565 ? 54.290 24.098 -20.241 1.00 32.28 565 VAL A O 1
ATOM 4487 N N . SER A 1 566 ? 55.976 23.032 -19.189 1.00 35.62 566 SER A N 1
ATOM 4488 C CA . SER A 1 566 ? 55.410 22.501 -17.926 1.00 35.62 566 SER A CA 1
ATOM 4489 C C . SER A 1 566 ? 53.950 22.016 -17.810 1.00 35.62 566 SER A C 1
ATOM 4491 O O . SER A 1 566 ? 53.009 22.797 -17.757 1.00 35.62 566 SER A O 1
ATOM 4493 N N . GLY A 1 567 ? 53.796 20.716 -17.516 1.00 31.48 567 GLY A N 1
ATOM 4494 C CA . GLY A 1 567 ? 52.547 20.106 -17.030 1.00 31.48 567 GLY A CA 1
ATOM 4495 C C . GLY A 1 567 ? 52.688 18.594 -16.815 1.00 31.48 567 GLY A C 1
ATOM 4496 O O . GLY A 1 567 ? 52.300 17.805 -17.670 1.00 31.48 567 GLY A O 1
ATOM 4497 N N . ALA A 1 568 ? 53.319 18.163 -15.718 1.00 30.52 568 ALA A N 1
ATOM 4498 C CA . ALA A 1 568 ? 53.708 16.762 -15.529 1.00 30.52 568 ALA A CA 1
ATOM 4499 C C . ALA A 1 568 ? 52.705 15.943 -14.697 1.00 30.52 568 ALA A C 1
ATOM 4501 O O . ALA A 1 568 ? 52.389 16.325 -13.576 1.00 30.52 568 ALA A O 1
ATOM 4502 N N . SER A 1 569 ? 52.367 14.730 -15.156 1.00 32.44 569 SER A N 1
ATOM 4503 C CA . SER A 1 569 ? 52.805 13.496 -14.472 1.00 32.44 569 SER A CA 1
ATOM 4504 C C . SER A 1 569 ? 52.555 12.237 -15.324 1.00 32.44 569 SER A C 1
ATOM 4506 O O . SER A 1 569 ? 51.880 12.277 -16.348 1.00 32.44 569 SER A O 1
ATOM 4508 N N . ARG A 1 570 ? 53.128 11.104 -14.904 1.00 31.81 570 ARG A N 1
ATOM 4509 C CA . ARG A 1 570 ? 52.985 9.771 -15.517 1.00 31.81 570 ARG A CA 1
ATOM 4510 C C . ARG A 1 570 ? 52.337 8.807 -14.526 1.00 31.81 570 ARG A C 1
ATOM 4512 O O . ARG A 1 570 ? 52.717 8.832 -13.357 1.00 31.81 570 ARG A O 1
ATOM 4519 N N . ARG A 1 571 ? 51.564 7.831 -15.023 1.00 30.16 571 ARG A N 1
ATOM 4520 C CA . ARG A 1 571 ? 51.778 6.401 -14.703 1.00 30.16 571 ARG A CA 1
ATOM 4521 C C . ARG A 1 571 ? 51.035 5.458 -15.653 1.00 30.16 571 ARG A C 1
ATOM 4523 O O . ARG A 1 571 ? 50.152 5.869 -16.394 1.00 30.16 571 ARG A O 1
ATOM 4530 N N . LEU A 1 572 ? 51.495 4.208 -15.652 1.00 30.86 572 LEU A N 1
ATOM 4531 C CA . LEU A 1 572 ? 51.037 3.090 -16.479 1.00 30.86 572 LEU A CA 1
ATOM 4532 C C . LEU A 1 572 ? 50.301 2.047 -15.618 1.00 30.86 572 LEU A C 1
ATOM 4534 O O . LEU A 1 572 ? 50.292 2.140 -14.391 1.00 30.86 572 LEU A O 1
ATOM 4538 N N . HIS A 1 573 ? 49.730 1.051 -16.297 1.00 34.12 573 HIS A N 1
ATOM 4539 C CA . HIS A 1 573 ? 49.039 -0.131 -15.770 1.00 34.12 573 HIS A CA 1
ATOM 4540 C C . HIS A 1 573 ? 49.642 -0.776 -14.506 1.00 34.12 573 HIS A C 1
ATOM 4542 O O . HIS A 1 573 ? 50.857 -0.933 -14.389 1.00 34.12 573 HIS A O 1
ATOM 4548 N N . ALA A 1 574 ? 48.762 -1.329 -13.664 1.00 28.72 574 ALA A N 1
ATOM 4549 C CA . ALA A 1 574 ? 49.038 -2.497 -12.825 1.00 28.72 574 ALA A CA 1
ATOM 4550 C C . ALA A 1 574 ? 47.744 -3.312 -12.602 1.00 28.72 574 ALA A C 1
ATOM 4552 O O . ALA A 1 574 ? 46.645 -2.767 -12.667 1.00 28.72 574 ALA A O 1
ATOM 4553 N N . ALA A 1 575 ? 47.884 -4.619 -12.363 1.00 32.06 575 ALA A N 1
ATOM 4554 C CA . ALA A 1 575 ? 46.784 -5.568 -12.141 1.00 32.06 575 ALA A CA 1
ATOM 4555 C C . ALA A 1 575 ? 46.392 -5.663 -10.636 1.00 32.06 575 ALA A C 1
ATOM 4557 O O . ALA A 1 575 ? 47.141 -5.170 -9.787 1.00 32.06 575 ALA A O 1
ATOM 4558 N N . PRO A 1 576 ? 45.242 -6.265 -10.262 1.00 51.16 576 PRO A N 1
ATOM 4559 C CA . PRO A 1 576 ? 44.652 -6.079 -8.931 1.00 51.16 576 PRO A CA 1
ATOM 4560 C C . PRO A 1 576 ? 45.293 -6.937 -7.826 1.00 51.16 576 PRO A C 1
ATOM 4562 O O . PRO A 1 576 ? 45.685 -8.084 -8.050 1.00 51.16 576 PRO A O 1
ATOM 4565 N N . ARG A 1 577 ? 45.308 -6.419 -6.587 1.00 28.78 577 ARG A N 1
ATOM 4566 C CA . ARG A 1 577 ? 45.605 -7.186 -5.361 1.00 28.78 577 ARG A CA 1
ATOM 4567 C C . ARG A 1 577 ? 44.700 -6.804 -4.184 1.00 28.78 577 ARG A C 1
ATOM 4569 O O . ARG A 1 577 ? 44.089 -5.744 -4.166 1.00 28.78 577 ARG A O 1
ATOM 4576 N N . LYS A 1 578 ? 44.596 -7.746 -3.242 1.00 29.30 578 LYS A N 1
ATOM 4577 C CA . LYS A 1 578 ? 43.602 -7.829 -2.160 1.00 29.30 578 LYS A CA 1
ATOM 4578 C C . LYS A 1 578 ? 44.044 -7.143 -0.849 1.00 29.30 578 LYS A C 1
ATOM 4580 O O . LYS A 1 578 ? 45.230 -7.156 -0.539 1.00 29.30 578 LYS A O 1
ATOM 4585 N N . SER A 1 579 ? 43.036 -6.808 -0.033 1.00 29.45 579 SER A N 1
ATOM 4586 C CA . SER A 1 579 ? 42.993 -6.904 1.447 1.00 29.45 579 SER A CA 1
ATOM 4587 C C . SER A 1 579 ? 43.593 -5.812 2.360 1.00 29.45 579 SER A C 1
ATOM 4589 O O . SER A 1 579 ? 44.672 -5.284 2.118 1.00 29.45 579 SER A O 1
ATOM 4591 N N . ASN A 1 580 ? 42.909 -5.668 3.514 1.00 27.70 580 ASN A N 1
ATOM 4592 C CA . ASN A 1 580 ? 43.233 -4.946 4.766 1.00 27.70 580 ASN A CA 1
ATOM 4593 C C . ASN A 1 580 ? 43.032 -3.407 4.727 1.00 27.70 580 ASN A C 1
ATOM 4595 O O . ASN A 1 580 ? 43.324 -2.787 3.715 1.00 27.70 580 ASN A O 1
ATOM 4599 N N . SER A 1 581 ? 42.543 -2.720 5.778 1.00 30.80 581 SER A N 1
ATOM 4600 C CA . SER A 1 581 ? 42.175 -3.108 7.166 1.00 30.80 581 SER A CA 1
ATOM 4601 C C . SER A 1 581 ? 40.936 -2.297 7.660 1.00 30.80 581 SER A C 1
ATOM 4603 O O . SER A 1 581 ? 40.738 -1.165 7.240 1.00 30.80 581 SER A O 1
ATOM 4605 N N . THR A 1 582 ? 39.935 -2.881 8.337 1.00 31.89 582 THR A N 1
ATOM 4606 C CA . THR A 1 582 ? 39.790 -3.120 9.803 1.00 31.89 582 THR A CA 1
ATOM 4607 C C . THR A 1 582 ? 39.377 -1.908 10.673 1.00 31.89 582 THR A C 1
ATOM 4609 O O . THR A 1 582 ? 40.244 -1.151 11.101 1.00 31.89 582 THR A O 1
ATOM 4612 N N . LYS A 1 583 ? 38.077 -1.831 11.044 1.00 32.03 583 LYS A N 1
ATOM 4613 C CA . LYS A 1 583 ? 37.467 -1.434 12.358 1.00 32.03 583 LYS A CA 1
ATOM 4614 C C . LYS A 1 583 ? 35.945 -1.207 12.166 1.00 32.03 583 LYS A C 1
ATOM 4616 O O . LYS A 1 583 ? 35.569 -0.319 11.421 1.00 32.03 583 LYS A O 1
ATOM 4621 N N . GLN A 1 584 ? 35.039 -2.094 12.597 1.00 33.25 584 GLN A N 1
ATOM 4622 C CA . GLN A 1 584 ? 34.565 -2.408 13.968 1.00 33.25 584 GLN A CA 1
ATOM 4623 C C . GLN A 1 584 ? 33.401 -1.532 14.502 1.00 33.25 584 GLN A C 1
ATOM 4625 O O . GLN A 1 584 ? 33.630 -0.594 15.259 1.00 33.25 584 GLN A O 1
ATOM 4630 N N . ARG A 1 585 ? 32.151 -1.965 14.267 1.00 30.94 585 ARG A N 1
ATOM 4631 C CA . ARG A 1 585 ? 31.196 -2.391 15.324 1.00 30.94 585 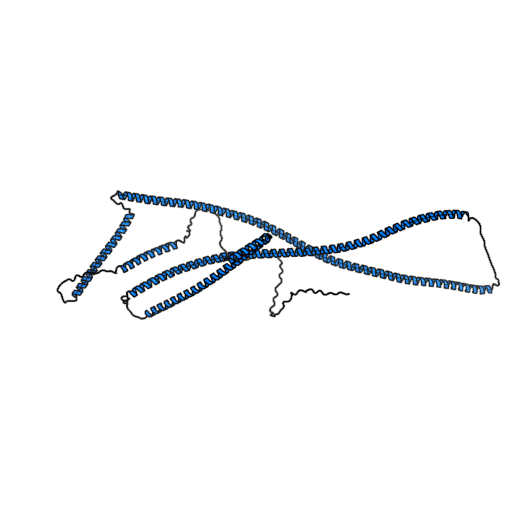ARG A CA 1
ATOM 4632 C C . ARG A 1 585 ? 30.045 -3.234 14.711 1.00 30.94 585 ARG A C 1
ATOM 4634 O O . ARG A 1 585 ? 29.999 -3.321 13.486 1.00 30.94 585 ARG A O 1
ATOM 4641 N N . PRO A 1 586 ? 29.242 -3.975 15.508 1.00 39.69 586 PRO A N 1
ATOM 4642 C CA . PRO A 1 586 ? 28.579 -5.190 15.021 1.00 39.69 586 PRO A CA 1
ATOM 4643 C C . PRO A 1 586 ? 27.096 -5.034 14.661 1.00 39.69 586 PRO A C 1
ATOM 4645 O O . PRO A 1 586 ? 26.361 -4.296 15.313 1.00 39.69 586 PRO A O 1
ATOM 4648 N N . SER A 1 587 ? 26.642 -5.866 13.724 1.00 29.86 587 SER A N 1
ATOM 4649 C CA . SER A 1 587 ? 25.259 -6.339 13.635 1.00 29.86 587 SER A CA 1
ATOM 4650 C C . SER A 1 587 ? 25.138 -7.714 14.306 1.00 29.86 587 SER A C 1
ATOM 4652 O O . SER A 1 587 ? 26.023 -8.561 14.178 1.00 29.86 587 SER A O 1
ATOM 4654 N N . ILE A 1 588 ? 24.041 -7.945 15.032 1.00 32.97 588 ILE A N 1
ATOM 4655 C CA . ILE A 1 588 ? 23.652 -9.278 15.509 1.00 32.97 588 ILE A CA 1
ATOM 4656 C C . ILE A 1 588 ? 22.550 -9.776 14.578 1.00 32.97 588 ILE A C 1
ATOM 4658 O O . ILE A 1 588 ? 21.474 -9.187 14.521 1.00 32.97 588 ILE A O 1
ATOM 4662 N N . THR A 1 589 ? 22.805 -10.869 13.863 1.00 31.69 589 THR A N 1
ATOM 4663 C CA . THR A 1 589 ? 21.792 -11.551 13.050 1.00 31.69 589 THR A CA 1
ATOM 4664 C C . THR A 1 589 ? 21.827 -13.032 13.396 1.00 31.69 589 THR A C 1
ATOM 4666 O O . THR A 1 589 ? 22.820 -13.711 13.145 1.00 31.69 589 THR A O 1
ATOM 4669 N N . PHE A 1 590 ? 20.759 -13.523 14.022 1.00 29.61 590 PHE A N 1
ATOM 4670 C CA . PHE A 1 590 ? 20.625 -14.929 14.398 1.00 29.61 590 PHE A CA 1
ATOM 4671 C C . PHE A 1 590 ? 20.076 -15.728 13.212 1.00 29.61 590 PHE A C 1
ATOM 4673 O O . PHE A 1 590 ? 18.987 -15.433 12.723 1.00 29.61 590 PHE A O 1
ATOM 4680 N N . THR A 1 591 ? 20.794 -16.763 12.776 1.00 37.56 591 THR A N 1
ATOM 4681 C CA . THR A 1 591 ? 20.290 -17.764 11.825 1.00 37.56 591 THR A CA 1
ATOM 4682 C C . THR A 1 591 ? 20.170 -19.129 12.516 1.00 37.56 591 THR A C 1
ATOM 4684 O O . THR A 1 591 ? 21.126 -19.575 13.154 1.00 37.56 591 THR A O 1
ATOM 4687 N N . PRO A 1 592 ? 19.017 -19.819 12.427 1.00 37.69 592 PRO A N 1
ATOM 4688 C CA . PRO A 1 592 ? 18.894 -21.196 12.897 1.00 37.69 592 PRO A CA 1
ATOM 4689 C C . PRO A 1 592 ? 19.551 -22.185 11.905 1.00 37.69 592 PRO A C 1
ATOM 4691 O O . PRO A 1 592 ? 19.613 -21.902 10.706 1.00 37.69 592 PRO A O 1
ATOM 4694 N N . PRO A 1 593 ? 20.050 -23.346 12.371 1.00 39.31 593 PRO A N 1
ATOM 4695 C CA . PRO A 1 593 ? 20.853 -24.257 11.555 1.00 39.31 593 PRO A CA 1
ATOM 4696 C C . PRO A 1 593 ? 20.021 -25.291 10.765 1.00 39.31 593 PRO A C 1
ATOM 4698 O O . PRO A 1 593 ? 18.959 -25.715 11.225 1.00 39.31 593 PRO A O 1
ATOM 4701 N N . PRO A 1 594 ? 20.532 -25.799 9.626 1.00 35.38 594 PRO A N 1
ATOM 4702 C CA . PRO A 1 594 ? 19.940 -26.935 8.925 1.00 35.38 594 PRO A CA 1
ATOM 4703 C C . PRO A 1 594 ? 20.377 -28.274 9.547 1.00 35.38 594 PRO A C 1
ATOM 4705 O O . PRO A 1 594 ? 21.560 -28.617 9.544 1.00 35.38 594 PRO A O 1
ATOM 4708 N N . LEU A 1 595 ? 19.420 -29.079 10.019 1.00 33.34 595 LEU A N 1
ATOM 4709 C CA . LEU A 1 595 ? 19.653 -30.483 10.382 1.00 33.34 595 LEU A CA 1
ATOM 4710 C C . LEU A 1 595 ? 19.354 -31.403 9.194 1.00 33.34 595 LEU A C 1
ATOM 4712 O O . LEU A 1 595 ? 18.246 -31.410 8.661 1.00 33.34 595 LEU A O 1
ATOM 4716 N N . ALA A 1 596 ? 20.336 -32.212 8.797 1.00 34.72 596 ALA A N 1
ATOM 4717 C CA . ALA A 1 596 ? 20.198 -33.166 7.702 1.00 34.72 596 ALA A CA 1
ATOM 4718 C C . ALA A 1 596 ? 19.863 -34.576 8.216 1.00 34.72 596 ALA A C 1
ATOM 4720 O O . ALA A 1 596 ? 20.651 -35.171 8.947 1.00 34.72 596 ALA A O 1
ATOM 4721 N N . TYR A 1 597 ? 18.754 -35.152 7.742 1.00 32.88 597 TYR A N 1
ATOM 4722 C CA . TYR A 1 597 ? 18.468 -36.587 7.848 1.00 32.88 597 TYR A CA 1
ATOM 4723 C C . TYR A 1 597 ? 18.074 -37.176 6.488 1.00 32.88 597 TYR A C 1
ATOM 4725 O O . TYR A 1 597 ? 17.588 -36.480 5.598 1.00 32.88 597 TYR A O 1
ATOM 4733 N N . LYS A 1 598 ? 18.361 -38.469 6.293 1.00 40.06 598 LYS A N 1
ATOM 4734 C CA . LYS A 1 598 ? 18.291 -39.162 4.996 1.00 40.06 598 LYS A CA 1
ATOM 4735 C C . LYS A 1 598 ? 17.153 -40.185 4.939 1.00 40.06 598 LYS A C 1
ATOM 4737 O O . LYS A 1 598 ? 17.006 -40.972 5.861 1.00 40.06 598 LYS A O 1
ATOM 4742 N N . LYS A 1 599 ? 16.548 -40.284 3.744 1.00 37.31 599 LYS A N 1
ATOM 4743 C CA . LYS A 1 599 ? 15.748 -41.404 3.195 1.00 37.31 599 LYS A CA 1
ATOM 4744 C C . LYS A 1 599 ? 14.401 -41.728 3.869 1.00 37.31 599 LYS A C 1
ATOM 4746 O O . LYS A 1 599 ? 14.341 -42.178 5.001 1.00 37.31 599 LYS A O 1
ATOM 4751 N N . GLY A 1 600 ? 13.350 -41.718 3.046 1.00 28.50 600 GLY A N 1
ATOM 4752 C CA . GLY A 1 600 ? 12.094 -42.436 3.278 1.00 28.50 600 GLY A CA 1
ATOM 4753 C C . GLY A 1 600 ? 11.216 -42.414 2.023 1.00 28.50 600 GLY A C 1
ATOM 4754 O O . GLY A 1 600 ? 10.750 -41.352 1.630 1.00 28.50 600 GLY A O 1
ATOM 4755 N N . LYS A 1 601 ? 11.009 -43.567 1.367 1.00 43.31 601 LYS A N 1
ATOM 4756 C CA . LYS A 1 601 ? 9.993 -43.740 0.311 1.00 43.31 601 LYS A CA 1
ATOM 4757 C C . LYS A 1 601 ? 8.816 -44.520 0.897 1.00 43.31 601 LYS A C 1
ATOM 4759 O O . LYS A 1 601 ? 8.957 -45.722 1.093 1.00 43.31 601 LYS A O 1
ATOM 4764 N N . VAL A 1 602 ? 7.667 -43.876 1.089 1.00 31.03 602 VAL A N 1
ATOM 4765 C CA . VAL A 1 602 ? 6.352 -44.535 1.199 1.00 31.03 602 VAL A CA 1
ATOM 4766 C C . VAL A 1 602 ? 5.325 -43.645 0.492 1.00 31.03 602 VAL A C 1
ATOM 4768 O O . VAL A 1 602 ? 5.446 -42.423 0.510 1.00 31.03 602 VAL A O 1
ATOM 4771 N N . VAL A 1 603 ? 4.347 -44.259 -0.171 1.00 35.66 603 VAL A N 1
ATOM 4772 C CA . VAL A 1 603 ? 3.229 -43.591 -0.859 1.00 35.66 603 VAL A CA 1
ATOM 4773 C C . VAL A 1 603 ? 1.994 -43.667 0.044 1.00 35.66 603 VAL A C 1
ATOM 4775 O O . VAL A 1 603 ? 1.831 -44.713 0.667 1.00 35.66 603 VAL A O 1
ATOM 4778 N N . ASN A 1 604 ? 1.131 -42.633 0.094 1.00 32.69 604 ASN A N 1
ATOM 4779 C CA . ASN A 1 604 ? -0.337 -42.768 -0.092 1.00 32.69 604 ASN A CA 1
ATOM 4780 C C . ASN A 1 604 ? -1.217 -41.580 0.373 1.00 32.69 604 ASN A C 1
ATOM 4782 O O . ASN A 1 604 ? -1.253 -41.235 1.547 1.00 32.69 604 ASN A O 1
ATOM 4786 N N . THR A 1 605 ? -2.098 -41.158 -0.551 1.00 35.47 605 THR A N 1
ATOM 4787 C CA . THR A 1 605 ? -3.540 -40.837 -0.365 1.00 35.47 605 THR A CA 1
ATOM 4788 C C . THR A 1 605 ? -4.026 -39.596 0.412 1.00 35.47 605 THR A C 1
ATOM 4790 O O . THR A 1 605 ? -3.463 -39.209 1.422 1.00 35.47 605 THR A O 1
ATOM 4793 N N . LEU A 1 606 ? -5.207 -39.111 -0.031 1.00 38.31 606 LEU A N 1
ATOM 4794 C CA . LEU A 1 606 ? -6.120 -38.121 0.586 1.00 38.31 606 LEU A CA 1
ATOM 4795 C C . LEU A 1 606 ? -5.570 -36.676 0.628 1.00 38.31 606 LEU A C 1
ATOM 4797 O O . LEU A 1 606 ? -4.569 -36.403 1.268 1.00 38.31 606 LEU A O 1
ATOM 4801 N N . VAL A 1 607 ? -6.169 -35.662 -0.012 1.00 47.31 607 VAL A N 1
ATOM 4802 C CA . VAL A 1 607 ? -7.494 -35.530 -0.663 1.00 47.31 607 VAL A CA 1
ATOM 4803 C C . VAL A 1 607 ? -8.670 -35.827 0.274 1.00 47.31 607 VAL A C 1
ATOM 4805 O O . VAL A 1 607 ? -9.396 -36.799 0.092 1.00 47.31 607 VAL A O 1
ATOM 4808 N N . ARG A 1 608 ? -8.856 -34.962 1.280 1.00 44.00 608 ARG A N 1
ATOM 4809 C CA . ARG A 1 608 ? -10.121 -34.694 1.998 1.00 44.00 608 ARG A CA 1
ATOM 4810 C C . ARG A 1 608 ? -9.917 -33.495 2.934 1.00 44.00 608 ARG A C 1
ATOM 4812 O O . ARG A 1 608 ? -9.346 -33.697 3.991 1.00 44.00 608 ARG A O 1
ATOM 4819 N N . PHE A 1 609 ? -10.387 -32.294 2.571 1.00 34.12 609 PHE A N 1
ATOM 4820 C CA . PHE A 1 609 ? -10.816 -31.252 3.536 1.00 34.12 609 PHE A CA 1
ATOM 4821 C C . PHE A 1 609 ? -11.605 -30.078 2.905 1.00 34.12 609 PHE A C 1
ATOM 4823 O O . PHE A 1 609 ? -11.525 -28.941 3.350 1.00 34.12 609 PHE A O 1
ATOM 4830 N N . LEU A 1 610 ? -12.444 -30.357 1.899 1.00 35.53 610 LEU A N 1
ATOM 4831 C CA . LEU A 1 610 ? -13.512 -29.440 1.473 1.00 35.53 610 LEU A CA 1
ATOM 4832 C C . LEU A 1 610 ? -14.843 -30.196 1.410 1.00 35.53 610 LEU A C 1
ATOM 4834 O O . LEU A 1 610 ? -15.185 -30.813 0.403 1.00 35.53 610 LEU A O 1
ATOM 4838 N N . ARG A 1 611 ? -15.596 -30.167 2.514 1.00 33.12 611 ARG A N 1
ATOM 4839 C CA . ARG A 1 611 ? -17.020 -30.525 2.530 1.00 33.12 611 ARG A CA 1
ATOM 4840 C C . ARG A 1 611 ? -17.725 -29.715 3.613 1.00 33.12 611 ARG A C 1
ATOM 4842 O O . ARG A 1 611 ? -17.461 -29.900 4.796 1.00 33.12 611 ARG A O 1
ATOM 4849 N N . THR A 1 612 ? -18.584 -28.795 3.196 1.00 39.91 612 THR A N 1
ATOM 4850 C CA . THR A 1 612 ? -19.335 -27.908 4.089 1.00 39.91 612 THR A CA 1
ATOM 4851 C C . THR A 1 612 ? -20.421 -28.671 4.862 1.00 39.91 612 THR A C 1
ATOM 4853 O O . THR A 1 612 ? -21.027 -29.597 4.311 1.00 39.91 612 THR A O 1
ATOM 4856 N N . PRO A 1 613 ? -20.729 -28.287 6.116 1.00 37.78 613 PRO A N 1
ATOM 4857 C CA . PRO A 1 613 ? -21.933 -28.746 6.796 1.00 37.78 613 PRO A CA 1
ATOM 4858 C C . PRO A 1 613 ? -23.157 -28.094 6.142 1.00 37.78 613 PRO A C 1
ATOM 4860 O O . PRO A 1 613 ? -23.337 -26.879 6.202 1.00 37.78 613 PRO A O 1
ATOM 4863 N N . LYS A 1 614 ? -24.011 -28.897 5.504 1.00 35.09 614 LYS A N 1
ATOM 4864 C CA . LYS A 1 614 ? -25.315 -28.437 5.011 1.00 35.09 614 LYS A CA 1
ATOM 4865 C C . LYS A 1 614 ? -26.284 -28.386 6.193 1.00 35.09 614 LYS A C 1
ATOM 4867 O O . LYS A 1 614 ? -26.429 -29.394 6.882 1.00 35.09 614 LYS A O 1
ATOM 4872 N N . GLN A 1 615 ? -26.944 -27.249 6.426 1.00 39.03 615 GLN A N 1
ATOM 4873 C CA . GLN A 1 615 ? -27.956 -27.157 7.485 1.00 39.03 615 GLN A CA 1
ATOM 4874 C C . GLN A 1 615 ? -29.084 -28.177 7.271 1.00 39.03 615 GLN A C 1
ATOM 4876 O O . GLN A 1 615 ? -29.523 -28.409 6.140 1.00 39.03 615 GLN A O 1
ATOM 4881 N N . ARG A 1 616 ? -29.588 -28.726 8.379 1.00 30.03 616 ARG A N 1
ATOM 4882 C CA . ARG A 1 616 ? -30.854 -29.457 8.453 1.00 30.03 616 ARG A CA 1
ATOM 4883 C C . ARG A 1 616 ? -31.706 -28.793 9.528 1.00 30.03 616 ARG A C 1
ATOM 4885 O O . ARG A 1 616 ? -31.279 -28.711 10.675 1.00 30.03 616 ARG A O 1
ATOM 4892 N N . TRP A 1 617 ? -32.875 -28.301 9.140 1.00 38.47 617 TRP A N 1
ATOM 4893 C CA . TRP A 1 617 ? -33.933 -27.960 10.086 1.00 38.47 617 TRP A CA 1
ATOM 4894 C C . TRP A 1 617 ? -34.638 -29.256 10.493 1.00 38.47 617 TRP A C 1
ATOM 4896 O O . TRP A 1 617 ? -34.985 -30.048 9.620 1.00 38.47 617 TRP A O 1
ATOM 4906 N N . ASP A 1 618 ? -34.895 -29.437 11.786 1.00 37.53 618 ASP A N 1
ATOM 4907 C CA . ASP A 1 618 ? -35.856 -30.407 12.319 1.00 37.53 618 ASP A CA 1
ATOM 4908 C C . ASP A 1 618 ? -36.537 -29.783 13.543 1.00 37.53 618 ASP A C 1
ATOM 4910 O O . ASP A 1 618 ? -35.883 -29.139 14.363 1.00 37.53 618 ASP A O 1
ATOM 4914 N N . SER A 1 619 ? -37.855 -29.947 13.657 1.00 43.25 619 SER A N 1
ATOM 4915 C CA . SER A 1 619 ? -38.670 -29.255 14.662 1.00 43.25 619 SER A CA 1
ATOM 4916 C C . SER A 1 619 ? -39.044 -30.148 15.846 1.00 43.25 619 SER A C 1
ATOM 4918 O O . SER A 1 619 ? -39.653 -31.201 15.663 1.00 43.25 619 SER A O 1
ATOM 4920 N N . ARG A 1 620 ? -38.765 -29.662 17.060 1.00 41.09 620 ARG A N 1
ATOM 4921 C CA . ARG A 1 620 ? -39.372 -30.031 18.357 1.00 41.09 620 ARG A CA 1
ATOM 4922 C C . ARG A 1 620 ? -39.410 -28.725 19.170 1.00 41.09 620 ARG A C 1
ATOM 4924 O O . ARG A 1 620 ? -38.401 -28.028 19.156 1.00 41.09 620 ARG A O 1
ATOM 4931 N N . ARG A 1 621 ? -40.507 -28.215 19.740 1.00 45.72 621 ARG A N 1
ATOM 4932 C CA . ARG A 1 621 ? -41.800 -28.774 20.189 1.00 45.72 621 ARG A CA 1
ATOM 4933 C C . ARG A 1 621 ? -41.665 -29.703 21.402 1.00 45.72 621 ARG A C 1
ATOM 4935 O O . ARG A 1 621 ? -41.239 -30.837 21.213 1.00 45.72 621 ARG A O 1
ATOM 4942 N N . ASP A 1 622 ? -42.096 -29.162 22.547 1.00 45.62 622 ASP A N 1
ATOM 4943 C CA . ASP A 1 622 ? -42.324 -29.759 23.875 1.00 45.62 622 ASP A CA 1
ATOM 4944 C C . ASP A 1 622 ? -41.056 -30.399 24.508 1.00 45.62 622 ASP A C 1
ATOM 4946 O O . ASP A 1 622 ? -40.365 -31.189 23.869 1.00 45.62 622 ASP A O 1
ATOM 4950 N N . GLU A 1 623 ? -40.624 -30.063 25.729 1.00 44.84 623 GLU A N 1
ATOM 4951 C CA . GLU A 1 623 ? -41.313 -29.494 26.914 1.00 44.84 623 GLU A CA 1
ATOM 4952 C C . GLU A 1 623 ? -40.700 -28.170 27.431 1.00 44.84 623 GLU A C 1
ATOM 4954 O O . GLU A 1 623 ? -39.497 -27.924 27.175 1.00 44.84 623 GLU A O 1
#